Protein AF-A0A0C2GRT5-F1 (afdb_monomer)

Organism: NCBI:txid51022

Solvent-accessible surface area (backbone atoms only — not comparable to full-atom values): 21905 Å² total; per-residue (Å²): 133,91,70,86,69,84,83,92,78,91,64,81,79,87,79,92,74,66,92,90,70,83,88,82,86,82,88,71,73,52,72,67,56,46,48,52,51,47,50,51,50,37,49,74,69,58,54,75,92,78,57,88,83,59,77,56,60,81,42,55,71,67,57,40,52,54,59,56,52,34,58,80,39,47,45,66,44,91,75,31,49,62,22,66,65,39,89,85,64,84,67,95,53,101,58,74,45,36,51,33,69,38,84,74,86,16,54,51,37,55,57,9,39,34,33,43,54,39,27,66,42,38,54,68,54,18,55,76,67,67,37,48,68,52,47,50,53,46,54,36,15,51,57,7,45,33,42,76,43,30,26,29,31,37,30,32,42,44,73,65,47,35,74,67,33,71,44,20,38,42,34,42,49,38,38,49,54,51,39,34,76,68,40,87,73,22,65,57,56,43,68,35,64,17,25,24,32,28,76,43,77,85,48,52,77,56,47,83,51,45,72,43,39,38,48,58,56,52,47,46,28,53,30,32,37,59,67,47,30,77,50,65,47,86,74,65,48,61,88,79,39,78,39,59,37,83,73,53,90,91,42,96,77,32,25,51,46,47,38,36,30,44,43,87,85,37,45,37,55,29,27,49,38,73,42,24,39,30,42,94,59,45,53,67,23,70,41,68,93,78,69,34,52,26,38,33,78,44,43,65,14,23,28,36,38,38,57,45,30,33,45,34,48,38,24,46,49,50,34,52,34,26,76,70,65,76,41,88,64,62,54,43,61,53,101,86,54,72,42,39,23,55,55,43,26,48,33,31,60,75,36,43,58,79,68,32,49,31,44,92,86,63,78,57,101,44,61,73,65,61,76,40,59,28,39,24,41,80,22,87,58,60,52,58,15,39,36,90,61,74,54,44,58,50,35,76,73,91

Foldseek 3Di:
DQDADDDDDPDGDDDDDDPPDDDDDDDDDDPVVVVVVVVLVCLLVLPDPVPPDACSSVDDNVSSVQQSVLVVFKDDDPQQAFADFDPPQDAPDPGQIAGALDPPPQRHHQSGHFLQSRLVCCCPSQLNNPNLRNLLRNLLRQLLLQALLARFRGCRNSQLGWRQAPCSLLSSLLSLLSQCVRHDVSLVSQQDWHFNLDPYNPDHGNVVTDIGGNVVSNLSSQQSQAQKGWDFIVPDDCVSPVQWADDDPPDPDGARIKIWHQDPQQLAIFIDAQQGQRDPLGDQDCDVPVVRRSGRPQGATAGFQLSLLSLLSSLVSVCVCCVVVSDVDQFYDDPPDTDGSVRSSVSNVVCQCVFFAFAPPRDDPLAPDHRAGFRHGPHPVVNNRNDRDCSCVSSVVD

Nearest PDB structures (foldseek):
  7eku-assembly1_B  TM=9.268E-01  e=8.291E-31  Nakaseomyces glabratus CBS 138
  7ekw-assembly1_B  TM=9.265E-01  e=4.580E-30  Nakaseomyces glabratus CBS 138
  7ekw-assembly1_A  TM=9.252E-01  e=6.375E-30  Nakaseomyces glabratus CBS 138
  7eku-assembly1_A  TM=9.289E-01  e=2.673E-29  Nakaseomyces glabratus CBS 138
  7ekx-assembly2_B  TM=9.127E-01  e=1.476E-28  Nakaseomyces glabratus CBS 138

Mean predicted aligned error: 9.08 Å

Radius of gyration: 24.1 Å; Cα contacts (8 Å, |Δi|>4): 728; chains: 1; bounding box: 68×76×51 Å

Secondary structure (DSSP, 8-state):
------SSS---------TTPPP---PPPPHHHHHHHHHHHHHHHT-GGG-SS-TTTTS-HHHHHHHHHHHHHEE--TTSPPSPPPTTPPPSSSS--EE-SBTTTBSSGGGG-BHHHHHHHHIIIIITTT-HHHHHHHHHHHHHT-BTTB--SB-TTTTT-B---SSHHHHHHHHHHHHHHHSTTGGGGGGSEEEES-SSTTPPTTTT-EEEEHHHHHHHHHHHHHH-EEEEPTT-STTT-SSS----SS-S--TTEEEEEE-TTT--EEE--TT---SS---B---TTTT-TT-BSS---EEEHHHHHHHHHHHHHHHHHHHTTS-S--EEE-SS-EEEHHHHHHHHHHHHHHHHEE-TT---TT---SSEE-SEES-SSTTTTT---TTHHHHHH-

Structure (mmCIF, N/CA/C/O backbone):
data_AF-A0A0C2GRT5-F1
#
_entry.id   AF-A0A0C2GRT5-F1
#
loop_
_atom_site.group_PDB
_atom_site.id
_atom_site.type_symbol
_atom_site.label_atom_id
_atom_site.label_alt_id
_atom_site.label_comp_id
_atom_site.label_asym_id
_atom_site.label_entity_id
_atom_site.label_seq_id
_atom_site.pdbx_PDB_ins_code
_atom_site.Cartn_x
_atom_site.Cartn_y
_atom_site.Cartn_z
_atom_site.occupancy
_atom_site.B_iso_or_equiv
_atom_site.auth_seq_id
_atom_site.auth_comp_id
_atom_site.auth_asym_id
_atom_site.auth_atom_id
_atom_site.pdbx_PDB_model_num
ATOM 1 N N . MET A 1 1 ? -34.567 -47.207 -7.465 1.00 42.81 1 MET A N 1
ATOM 2 C CA . MET A 1 1 ? -34.541 -46.848 -6.027 1.00 42.81 1 MET A CA 1
ATOM 3 C C . MET A 1 1 ? -33.338 -45.927 -5.867 1.00 42.81 1 MET A C 1
ATOM 5 O O . MET A 1 1 ? -32.253 -46.367 -6.198 1.00 42.81 1 MET A O 1
ATOM 9 N N . CYS A 1 2 ? -33.507 -44.639 -5.549 1.00 44.19 2 CYS A N 1
ATOM 10 C CA . CYS A 1 2 ? -32.383 -43.687 -5.556 1.00 44.19 2 CYS A CA 1
ATOM 11 C C . CYS A 1 2 ? -31.671 -43.726 -4.198 1.00 44.19 2 CYS A C 1
ATOM 13 O O . CYS A 1 2 ? -32.266 -43.336 -3.193 1.00 44.19 2 CYS A O 1
ATOM 15 N N . VAL A 1 3 ? -30.436 -44.226 -4.163 1.00 45.03 3 VAL A N 1
ATOM 16 C CA . VAL A 1 3 ? -29.587 -44.211 -2.966 1.00 45.03 3 VAL A CA 1
ATOM 17 C C . VAL A 1 3 ? -28.597 -43.064 -3.119 1.00 45.03 3 VAL A C 1
ATOM 19 O O . VAL A 1 3 ? -27.760 -43.069 -4.014 1.00 45.03 3 VAL A O 1
ATOM 22 N N . VAL A 1 4 ? -28.721 -42.048 -2.267 1.00 47.00 4 VAL A N 1
ATOM 23 C CA . VAL A 1 4 ? -27.812 -40.898 -2.258 1.00 47.00 4 VAL A CA 1
ATOM 24 C C . VAL A 1 4 ? -26.638 -41.216 -1.337 1.00 47.00 4 VAL A C 1
ATOM 26 O O . VAL A 1 4 ? -26.800 -41.272 -0.119 1.00 47.00 4 VAL A O 1
ATOM 29 N N . HIS A 1 5 ? -25.450 -41.391 -1.911 1.00 51.31 5 HIS A N 1
ATOM 30 C CA . HIS A 1 5 ? -24.193 -41.416 -1.165 1.00 51.31 5 HIS A CA 1
ATOM 31 C C . HIS A 1 5 ? -23.610 -40.002 -1.163 1.00 51.31 5 HIS A C 1
ATOM 33 O O . HIS A 1 5 ? -23.331 -39.450 -2.220 1.00 51.31 5 HIS A O 1
ATOM 39 N N . GLY A 1 6 ? -23.455 -39.379 0.005 1.00 44.47 6 GLY A N 1
ATOM 40 C CA . GLY A 1 6 ? -22.947 -38.010 0.042 1.00 44.47 6 GLY A CA 1
ATOM 41 C C . GLY A 1 6 ? -22.415 -37.594 1.397 1.00 44.47 6 GLY A C 1
ATOM 42 O O . GLY A 1 6 ? -23.140 -36.979 2.177 1.00 44.47 6 GLY A O 1
ATOM 43 N N . LYS A 1 7 ? -21.134 -37.873 1.647 1.00 46.69 7 LYS A N 1
ATOM 44 C CA . LYS A 1 7 ? -20.300 -37.084 2.557 1.00 46.69 7 LYS A CA 1
ATOM 45 C C . LYS A 1 7 ? -18.915 -36.931 1.913 1.00 46.69 7 LYS A C 1
ATOM 47 O O . LYS A 1 7 ? -18.288 -37.927 1.593 1.00 46.69 7 LYS A O 1
ATOM 52 N N . GLU A 1 8 ? -18.529 -35.670 1.701 1.00 46.91 8 GLU A N 1
ATOM 53 C CA . GLU A 1 8 ? -17.169 -35.130 1.475 1.00 46.91 8 GLU A CA 1
ATOM 54 C C . GLU A 1 8 ? -16.702 -34.733 0.054 1.00 46.91 8 GLU A C 1
ATOM 56 O O . GLU A 1 8 ? -15.977 -33.746 -0.035 1.00 46.91 8 GLU A O 1
ATOM 61 N N . ASN A 1 9 ? -17.174 -35.316 -1.061 1.00 48.34 9 ASN A N 1
ATOM 62 C CA . ASN A 1 9 ? -16.493 -35.083 -2.364 1.00 48.34 9 ASN A CA 1
ATOM 63 C C . ASN A 1 9 ? -17.344 -34.397 -3.456 1.00 48.34 9 ASN A C 1
ATOM 65 O O . ASN A 1 9 ? -16.856 -34.153 -4.555 1.00 48.34 9 ASN A O 1
ATOM 69 N N . GLY A 1 10 ? -18.624 -34.109 -3.198 1.00 54.19 10 GLY A N 1
ATOM 70 C CA . GLY A 1 10 ? -19.498 -33.389 -4.141 1.00 54.19 10 GLY A CA 1
ATOM 71 C C . GLY A 1 10 ? -19.928 -34.150 -5.408 1.00 54.19 10 GLY A C 1
ATOM 72 O O . GLY A 1 10 ? -20.590 -33.560 -6.258 1.00 54.19 10 GLY A O 1
ATOM 73 N N . ALA A 1 11 ? -19.604 -35.437 -5.546 1.00 49.38 11 ALA A N 1
ATOM 74 C CA . ALA A 1 11 ? -20.076 -36.270 -6.653 1.00 49.38 11 ALA A CA 1
ATOM 75 C C . ALA A 1 11 ? -21.439 -36.913 -6.335 1.00 49.38 11 ALA A C 1
ATOM 77 O O . ALA A 1 11 ? -21.680 -37.344 -5.208 1.00 49.38 1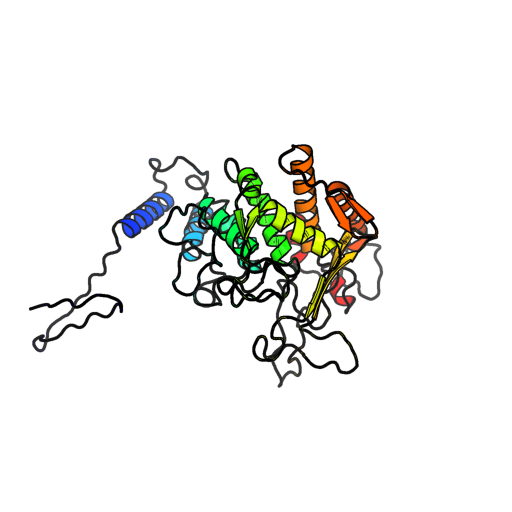1 ALA A O 1
ATOM 78 N N . ILE A 1 12 ? -22.317 -36.994 -7.339 1.00 58.47 12 ILE A N 1
ATOM 79 C CA . ILE A 1 12 ? -23.586 -37.733 -7.285 1.00 58.47 12 ILE A CA 1
ATOM 80 C C . ILE A 1 12 ? -23.556 -38.753 -8.421 1.00 58.47 12 ILE A C 1
ATOM 82 O O . ILE A 1 12 ? -23.496 -38.368 -9.587 1.00 58.47 12 ILE A O 1
ATOM 86 N N . GLU A 1 13 ? -23.610 -40.038 -8.082 1.00 58.66 13 GLU A N 1
ATOM 87 C CA . GLU A 1 13 ? -23.718 -41.130 -9.050 1.00 58.66 13 GLU A CA 1
ATOM 88 C C . GLU A 1 13 ? -25.163 -41.640 -9.096 1.00 58.66 13 GLU A C 1
ATOM 90 O O . GLU A 1 13 ? -25.807 -41.828 -8.064 1.00 58.66 13 GLU A O 1
ATOM 95 N N . LEU A 1 14 ? -25.689 -41.813 -10.309 1.00 65.19 14 LEU A N 1
ATOM 96 C CA . LEU A 1 14 ? -27.054 -42.251 -10.576 1.00 65.19 14 LEU A CA 1
ATOM 97 C C . LEU A 1 14 ? -26.988 -43.494 -11.472 1.00 65.19 14 LEU A C 1
ATOM 99 O O . LEU A 1 14 ? -26.646 -43.386 -12.648 1.00 65.19 14 LEU A O 1
ATOM 103 N N . THR A 1 15 ? -27.331 -44.659 -10.928 1.00 67.69 15 THR A N 1
ATOM 104 C CA . THR A 1 15 ? -27.313 -45.953 -11.633 1.00 67.69 15 THR A CA 1
ATOM 105 C C . THR A 1 15 ? -28.723 -46.548 -11.776 1.00 67.69 15 THR A C 1
ATOM 107 O O . THR A 1 15 ? -29.678 -46.063 -11.169 1.00 67.69 15 THR A O 1
ATOM 110 N N . ASP A 1 16 ? -28.860 -47.581 -12.616 1.00 70.19 16 ASP A N 1
ATOM 111 C CA . ASP A 1 16 ? -30.094 -48.361 -12.840 1.00 70.19 16 ASP A CA 1
ATOM 112 C C . ASP A 1 16 ? -31.284 -47.612 -13.480 1.00 70.19 16 ASP A C 1
ATOM 114 O O . ASP A 1 16 ? -32.424 -47.702 -13.016 1.00 70.19 16 ASP A O 1
ATOM 118 N N . PHE A 1 17 ? -31.053 -46.911 -14.598 1.00 75.00 17 PHE A N 1
ATOM 119 C CA . PHE A 1 17 ? -32.129 -46.309 -15.401 1.00 75.00 17 PHE A CA 1
ATOM 120 C C . PHE A 1 17 ? -32.407 -47.105 -16.688 1.00 75.00 17 PHE A C 1
ATOM 122 O O . PHE A 1 17 ? -31.465 -47.476 -17.389 1.00 75.00 17 PHE A O 1
ATOM 129 N N . PRO A 1 18 ? -33.684 -47.332 -17.057 1.00 78.19 18 PRO A N 1
ATOM 130 C CA . PRO A 1 18 ? -34.045 -47.911 -18.350 1.00 78.19 18 PRO A CA 1
ATOM 131 C C . PRO A 1 18 ? -33.576 -47.051 -19.531 1.00 78.19 18 PRO A C 1
ATOM 133 O O . PRO A 1 18 ? -33.508 -45.820 -19.431 1.00 78.19 18 PRO A O 1
ATOM 136 N N . SER A 1 19 ? -33.331 -47.688 -20.680 1.00 69.56 19 SER A N 1
ATOM 137 C CA . SER A 1 19 ? -33.042 -46.986 -21.938 1.00 69.56 19 SER A CA 1
ATOM 138 C C . SER A 1 19 ? -34.165 -45.992 -22.277 1.00 69.56 19 SER A C 1
ATOM 140 O O . SER A 1 19 ? -35.342 -46.346 -22.227 1.00 69.56 19 SER A O 1
ATOM 142 N N . GLY A 1 20 ? -33.802 -44.741 -22.589 1.00 72.69 20 GLY A N 1
ATOM 143 C CA . GLY A 1 20 ? -34.746 -43.645 -22.862 1.00 72.69 20 GLY A CA 1
ATOM 144 C C . GLY A 1 20 ? -35.106 -42.762 -21.660 1.00 72.69 20 GLY A C 1
ATOM 145 O O . GLY A 1 20 ? -35.929 -41.857 -21.792 1.00 72.69 20 GLY A O 1
ATOM 146 N N . SER A 1 21 ? -34.495 -42.986 -20.495 1.00 79.75 21 SER A N 1
ATOM 147 C CA . SER A 1 21 ? -34.707 -42.137 -19.317 1.00 79.75 21 SER A CA 1
ATOM 148 C C . SER A 1 21 ? -34.151 -40.720 -19.508 1.00 79.75 21 SER A C 1
ATOM 150 O O . SER A 1 21 ? -33.041 -40.538 -20.005 1.00 79.75 21 SER A O 1
ATOM 152 N N . VAL A 1 22 ? -34.902 -39.712 -19.049 1.00 67.75 22 VAL A N 1
ATOM 153 C CA . VAL A 1 22 ? -34.464 -38.309 -18.986 1.00 67.75 22 VAL A CA 1
ATOM 154 C C . VAL A 1 22 ? -34.122 -37.963 -17.540 1.00 67.75 22 VAL A C 1
ATOM 156 O O . VAL A 1 22 ? -34.983 -38.014 -16.663 1.00 67.75 22 VAL A O 1
ATOM 159 N N . VAL A 1 23 ? -32.868 -37.584 -17.294 1.00 65.38 23 VAL A N 1
ATOM 160 C CA . VAL A 1 23 ? -32.401 -37.114 -15.984 1.00 65.38 23 VAL A CA 1
ATOM 161 C C . VAL A 1 23 ? -32.381 -35.587 -15.990 1.00 65.38 23 VAL A C 1
ATOM 163 O O . VAL A 1 23 ? -31.650 -34.976 -16.765 1.00 65.38 23 VAL A O 1
ATOM 166 N N . ALA A 1 24 ? -33.184 -34.961 -15.129 1.00 52.00 24 ALA A N 1
ATOM 167 C CA . ALA A 1 24 ? -33.238 -33.508 -14.982 1.00 52.00 24 ALA A CA 1
ATOM 168 C C . ALA A 1 24 ? -32.762 -33.089 -13.586 1.00 52.00 24 ALA A C 1
ATOM 170 O O . ALA A 1 24 ? -33.350 -33.469 -12.573 1.00 52.00 24 ALA A O 1
ATOM 171 N N . PHE A 1 25 ? -31.721 -32.258 -13.530 1.00 50.03 25 PHE A N 1
ATOM 172 C CA . PHE A 1 25 ? -31.227 -31.680 -12.283 1.00 50.03 25 PHE A CA 1
ATOM 173 C C . PHE A 1 25 ? -31.896 -30.332 -12.033 1.00 50.03 25 PHE A C 1
ATOM 175 O O . PHE A 1 25 ? -31.774 -29.402 -12.829 1.00 50.03 25 PHE A O 1
ATOM 182 N N . ARG A 1 26 ? -32.576 -30.193 -10.892 1.00 45.84 26 ARG A N 1
ATOM 183 C CA . ARG A 1 26 ? -33.055 -28.892 -10.415 1.00 45.84 26 ARG A CA 1
ATOM 184 C C . ARG A 1 26 ? -32.176 -28.431 -9.265 1.00 45.84 26 ARG A C 1
ATOM 186 O O . ARG A 1 26 ? -32.454 -28.733 -8.107 1.00 45.84 26 ARG A O 1
ATOM 193 N N . ILE A 1 27 ? -31.134 -27.676 -9.589 1.00 53.69 27 ILE A N 1
ATOM 194 C CA . ILE A 1 27 ? -30.279 -27.048 -8.582 1.00 53.69 27 ILE A CA 1
ATOM 195 C C . ILE A 1 27 ? -31.085 -25.926 -7.921 1.00 53.69 27 ILE A C 1
ATOM 197 O O . ILE A 1 27 ? -31.522 -24.975 -8.571 1.00 53.69 27 ILE A O 1
ATOM 201 N N . ARG A 1 28 ? -31.340 -26.063 -6.620 1.00 47.94 28 ARG A N 1
ATOM 202 C CA . ARG A 1 28 ? -31.963 -25.021 -5.804 1.00 47.94 28 ARG A CA 1
ATOM 203 C C . ARG A 1 28 ? -30.864 -24.335 -5.005 1.00 47.94 28 ARG A C 1
ATOM 205 O O . ARG A 1 28 ? -30.162 -24.990 -4.248 1.00 47.94 28 ARG A O 1
ATOM 212 N N . LEU A 1 29 ? -30.756 -23.017 -5.158 1.00 49.66 29 LEU A N 1
ATOM 213 C CA . LEU A 1 29 ? -30.002 -22.172 -4.231 1.00 49.66 29 LEU A CA 1
ATOM 214 C C . LEU A 1 29 ? -30.482 -22.428 -2.795 1.00 49.66 29 LEU A C 1
ATOM 216 O O . LEU A 1 29 ? -31.690 -22.619 -2.602 1.00 49.66 29 LEU A O 1
ATOM 220 N N . SER A 1 30 ? -29.559 -22.401 -1.829 1.00 60.84 30 SER A N 1
ATOM 221 C CA . SER A 1 30 ? -29.889 -22.445 -0.401 1.00 60.84 30 SER A CA 1
ATOM 222 C C . SER A 1 30 ? -30.800 -21.277 -0.023 1.00 60.84 30 SER A C 1
ATOM 224 O O . SER A 1 30 ? -30.797 -20.240 -0.690 1.00 60.84 30 SER A O 1
ATOM 226 N N . ASP A 1 31 ? -31.572 -21.418 1.051 1.00 56.12 31 ASP A N 1
ATOM 227 C CA . ASP A 1 31 ? -32.495 -20.362 1.481 1.00 56.12 31 ASP A CA 1
ATOM 228 C C . ASP A 1 31 ? -31.758 -19.065 1.847 1.00 56.12 31 ASP A C 1
ATOM 230 O O . ASP A 1 31 ? -32.247 -17.979 1.541 1.00 56.12 31 ASP A O 1
ATOM 234 N N . ALA A 1 32 ? -30.527 -19.167 2.361 1.00 49.19 32 ALA A N 1
ATOM 235 C CA . ALA A 1 32 ? -29.638 -18.024 2.565 1.00 49.19 32 ALA A CA 1
ATOM 236 C C . ALA A 1 32 ? -29.250 -17.357 1.233 1.00 49.19 32 ALA A C 1
ATOM 238 O O . ALA A 1 32 ? -29.431 -16.155 1.076 1.00 49.19 32 ALA A O 1
ATOM 239 N N . ALA A 1 33 ? -28.813 -18.125 0.227 1.00 47.47 33 ALA A N 1
ATOM 240 C CA . ALA A 1 33 ? -28.449 -17.573 -1.080 1.00 47.47 33 ALA A CA 1
ATOM 241 C C . ALA A 1 33 ? -29.658 -16.984 -1.829 1.00 47.47 33 ALA A C 1
ATOM 243 O O . ALA A 1 33 ? -29.530 -15.967 -2.510 1.00 47.47 33 ALA A O 1
ATOM 244 N N . ARG A 1 34 ? -30.849 -17.583 -1.686 1.00 52.59 34 ARG A N 1
ATOM 245 C CA . ARG A 1 34 ? -32.104 -17.028 -2.221 1.00 52.59 34 ARG A CA 1
ATOM 246 C C . ARG A 1 34 ? -32.490 -15.732 -1.535 1.00 52.59 34 ARG A C 1
ATOM 248 O O . ARG A 1 34 ? -32.903 -14.812 -2.230 1.00 52.59 34 ARG A O 1
ATOM 255 N N . THR A 1 35 ? -32.350 -15.668 -0.215 1.00 55.59 35 THR A N 1
ATOM 256 C CA . THR A 1 35 ? -32.604 -14.451 0.560 1.00 55.59 35 THR A CA 1
ATOM 257 C C . THR A 1 35 ? -31.638 -13.355 0.129 1.00 55.59 35 THR A C 1
ATOM 259 O O . THR A 1 35 ? -32.093 -12.290 -0.262 1.00 55.59 35 THR A O 1
ATOM 262 N N . SER A 1 36 ? -30.336 -13.637 0.042 1.00 54.53 36 SER A N 1
ATOM 263 C CA . SER A 1 36 ? -29.338 -12.664 -0.419 1.00 54.53 36 SER A CA 1
ATOM 264 C C . SER A 1 36 ? -29.588 -12.196 -1.855 1.00 54.53 36 SER A C 1
ATOM 266 O O . SER A 1 36 ? -29.553 -10.999 -2.121 1.00 54.53 36 SER A O 1
ATOM 268 N N . ILE A 1 37 ? -29.912 -13.100 -2.788 1.00 57.31 37 ILE A N 1
ATOM 269 C CA . ILE A 1 37 ? -30.256 -12.732 -4.174 1.00 57.31 37 ILE A CA 1
ATOM 270 C C . ILE A 1 37 ? -31.583 -11.964 -4.239 1.00 57.31 37 ILE A C 1
ATOM 272 O O . ILE A 1 37 ? -31.719 -11.053 -5.053 1.00 57.31 37 ILE A O 1
ATOM 276 N N . GLY A 1 38 ? -32.555 -12.312 -3.397 1.00 57.44 38 GLY A N 1
ATOM 277 C CA . GLY A 1 38 ? -33.822 -11.598 -3.254 1.00 57.44 38 GLY A CA 1
ATOM 278 C C . GLY A 1 38 ? -33.607 -10.172 -2.759 1.00 57.44 38 GLY A C 1
ATOM 279 O O . GLY A 1 38 ? -34.109 -9.241 -3.379 1.00 57.44 38 GLY A O 1
ATOM 280 N N . THR A 1 39 ? -32.776 -9.997 -1.733 1.00 54.75 39 THR A N 1
ATOM 281 C CA . THR A 1 39 ? -32.358 -8.692 -1.213 1.00 54.75 39 THR A CA 1
ATOM 282 C C . THR A 1 39 ? -31.601 -7.893 -2.271 1.00 54.75 39 THR A C 1
ATOM 284 O O . THR A 1 39 ? -31.936 -6.739 -2.509 1.00 54.75 39 THR A O 1
ATOM 287 N N . ILE A 1 40 ? -30.663 -8.507 -3.000 1.00 55.72 40 ILE A N 1
ATOM 288 C CA . ILE A 1 40 ? -29.944 -7.853 -4.108 1.00 55.72 40 ILE A CA 1
ATOM 289 C C . ILE A 1 40 ? -30.918 -7.403 -5.206 1.00 55.72 40 ILE A C 1
ATOM 291 O O . ILE A 1 40 ? -30.832 -6.275 -5.685 1.00 55.72 40 ILE A O 1
ATOM 295 N N . ARG A 1 41 ? -31.879 -8.249 -5.596 1.00 55.81 41 ARG A N 1
ATOM 296 C CA . ARG A 1 41 ? -32.901 -7.899 -6.597 1.00 55.81 41 ARG A CA 1
ATOM 297 C C . ARG A 1 41 ? -33.845 -6.807 -6.107 1.00 55.81 41 ARG A C 1
ATOM 299 O O . ARG A 1 41 ? -34.189 -5.938 -6.898 1.00 55.81 41 ARG A O 1
ATOM 306 N N . ALA A 1 42 ? -34.234 -6.831 -4.835 1.00 53.81 42 ALA A N 1
ATOM 307 C CA . ALA A 1 42 ? -35.075 -5.808 -4.220 1.00 53.81 42 ALA A CA 1
ATOM 308 C C . ALA A 1 42 ? -34.354 -4.453 -4.138 1.00 53.81 42 ALA A C 1
ATOM 310 O O . ALA A 1 42 ? -34.958 -3.426 -4.429 1.00 53.81 42 ALA A O 1
ATOM 311 N N . VAL A 1 43 ? -33.047 -4.455 -3.852 1.00 55.34 43 VAL A N 1
ATOM 312 C CA . VAL A 1 43 ? -32.191 -3.257 -3.892 1.00 55.34 43 VAL A CA 1
ATOM 313 C C . VAL A 1 43 ? -32.032 -2.733 -5.323 1.00 55.34 43 VAL A C 1
ATOM 315 O O . VAL A 1 43 ? -32.136 -1.531 -5.552 1.00 55.34 43 VAL A O 1
ATOM 318 N N . ILE A 1 44 ? -31.835 -3.611 -6.314 1.00 55.84 44 ILE A N 1
ATOM 319 C CA . ILE A 1 44 ? -31.794 -3.218 -7.736 1.00 55.84 44 ILE A CA 1
ATOM 320 C C . ILE A 1 44 ? -33.138 -2.621 -8.183 1.00 55.84 44 ILE A C 1
ATOM 322 O O . ILE A 1 44 ? -33.149 -1.670 -8.968 1.00 55.84 44 ILE A O 1
ATOM 326 N N . ALA A 1 45 ? -34.247 -3.170 -7.683 1.00 59.19 45 ALA A N 1
ATOM 327 C CA . ALA A 1 45 ? -35.608 -2.760 -8.016 1.00 59.19 45 ALA A CA 1
ATOM 328 C C . ALA A 1 45 ? -36.114 -1.536 -7.228 1.00 59.19 45 ALA A C 1
ATOM 330 O O . ALA A 1 45 ? -37.188 -1.043 -7.557 1.00 59.19 45 ALA A O 1
ATOM 331 N N . GLY A 1 46 ? -35.360 -1.038 -6.239 1.00 51.28 46 GLY A N 1
ATOM 332 C CA . GLY A 1 46 ? -35.717 0.150 -5.453 1.00 51.28 46 GLY A CA 1
ATOM 333 C C . GLY A 1 46 ? -36.887 -0.071 -4.490 1.00 51.28 46 GLY A C 1
ATOM 334 O O . GLY A 1 46 ? -37.839 0.694 -4.522 1.00 51.28 46 GLY A O 1
ATOM 335 N N . ASN A 1 47 ? -36.863 -1.149 -3.696 1.00 48.34 47 ASN A N 1
ATOM 336 C CA . ASN A 1 47 ? -37.912 -1.425 -2.708 1.00 48.34 47 ASN A CA 1
ATOM 337 C C . ASN A 1 47 ? -37.589 -0.811 -1.327 1.00 48.34 47 ASN A C 1
ATOM 339 O O . ASN A 1 47 ? -36.597 -1.198 -0.701 1.00 48.34 47 ASN A O 1
ATOM 343 N N . ASP A 1 48 ? -38.467 0.081 -0.856 1.00 43.56 48 ASP A N 1
ATOM 344 C CA . ASP A 1 48 ? -38.246 1.015 0.260 1.00 43.56 48 ASP A CA 1
ATOM 345 C C . ASP A 1 48 ? -38.208 0.372 1.672 1.00 43.56 48 ASP A C 1
ATOM 347 O O . ASP A 1 48 ? -37.693 0.944 2.633 1.00 43.56 48 ASP A O 1
ATOM 351 N N . GLU A 1 49 ? -38.719 -0.850 1.852 1.00 41.59 49 GLU A N 1
ATOM 352 C CA . GLU A 1 49 ? -38.872 -1.442 3.199 1.00 41.59 49 GLU A CA 1
ATOM 353 C C . GLU A 1 49 ? -37.591 -2.070 3.793 1.00 41.59 49 GLU A C 1
ATOM 355 O O . GLU A 1 49 ? -37.557 -2.399 4.980 1.00 41.59 49 GLU A O 1
ATOM 360 N N . LEU A 1 50 ? -36.504 -2.190 3.020 1.00 45.12 50 LEU A N 1
ATOM 361 C CA . LEU A 1 50 ? -35.197 -2.704 3.483 1.00 45.12 50 LEU A CA 1
ATOM 362 C C . LEU A 1 50 ? -34.131 -1.591 3.640 1.00 45.12 50 LEU A C 1
ATOM 364 O O . LEU A 1 50 ? -32.949 -1.876 3.825 1.00 45.12 50 LEU A O 1
ATOM 368 N N . GLU A 1 51 ? -34.542 -0.319 3.581 1.00 44.88 51 GLU A N 1
ATOM 369 C CA . GLU A 1 51 ? -33.701 0.857 3.286 1.00 44.88 51 GLU A CA 1
ATOM 370 C C . GLU A 1 51 ? -32.949 1.532 4.442 1.00 44.88 51 GLU A C 1
ATOM 372 O O . GLU A 1 51 ? -32.376 2.612 4.274 1.00 44.88 51 GLU A O 1
ATOM 377 N N . ARG A 1 52 ? -32.891 0.961 5.643 1.00 37.03 52 ARG A N 1
ATOM 378 C CA . ARG A 1 52 ? -32.194 1.658 6.737 1.00 37.03 52 ARG A CA 1
ATOM 379 C C . ARG A 1 52 ? -30.698 1.359 6.729 1.00 37.03 52 ARG A C 1
ATOM 381 O O . ARG A 1 52 ? -30.250 0.461 7.432 1.00 37.03 52 ARG A O 1
ATOM 388 N N . GLY A 1 53 ? -29.921 2.157 5.985 1.00 42.16 53 GLY A N 1
ATOM 389 C CA . GLY A 1 53 ? -28.489 2.296 6.288 1.00 42.16 53 GLY A CA 1
ATOM 390 C C . GLY A 1 53 ? -27.529 2.863 5.238 1.00 42.16 53 GLY A C 1
ATOM 391 O O . GLY A 1 53 ? -26.382 3.111 5.596 1.00 42.16 53 GLY A O 1
ATOM 392 N N . SER A 1 54 ? -27.909 3.095 3.974 1.00 51.34 54 SER A N 1
ATOM 393 C CA . SER A 1 54 ? -26.974 3.697 3.002 1.00 51.34 54 SER A CA 1
ATOM 394 C C . SER A 1 54 ? -27.670 4.474 1.882 1.00 51.34 54 SER A C 1
ATOM 396 O O . SER A 1 54 ? -28.707 4.053 1.384 1.00 51.34 54 SER A O 1
ATOM 398 N N . ASN A 1 55 ? -27.043 5.560 1.414 1.00 63.03 55 ASN A N 1
ATOM 399 C CA . ASN A 1 55 ? -27.466 6.345 0.240 1.00 63.03 55 ASN A CA 1
ATOM 400 C C . ASN A 1 55 ? -27.413 5.561 -1.098 1.00 63.03 55 ASN A C 1
ATOM 402 O O . ASN A 1 55 ? -27.584 6.157 -2.157 1.00 63.03 55 ASN A O 1
ATOM 406 N N . ILE A 1 56 ? -27.124 4.250 -1.093 1.00 70.31 56 ILE A N 1
ATOM 407 C CA . ILE A 1 56 ? -27.033 3.431 -2.314 1.00 70.31 56 ILE A CA 1
ATOM 408 C C . ILE A 1 56 ? -28.425 3.089 -2.858 1.00 70.31 56 ILE A C 1
ATOM 410 O O . ILE A 1 56 ? -28.587 3.036 -4.077 1.00 70.31 56 ILE A O 1
ATOM 414 N N . SER A 1 57 ? -29.436 2.883 -2.003 1.00 63.72 57 SER A N 1
ATOM 415 C CA . SER A 1 57 ? -30.788 2.518 -2.466 1.00 63.72 57 SER A CA 1
ATOM 416 C C . SER A 1 57 ? -31.396 3.615 -3.346 1.00 63.72 57 SER A C 1
ATOM 418 O O . SER A 1 57 ? -31.918 3.334 -4.428 1.00 63.72 57 SER A O 1
ATOM 420 N N . THR A 1 58 ? -31.176 4.873 -2.964 1.00 74.88 58 THR A N 1
ATOM 421 C CA . THR A 1 58 ? -31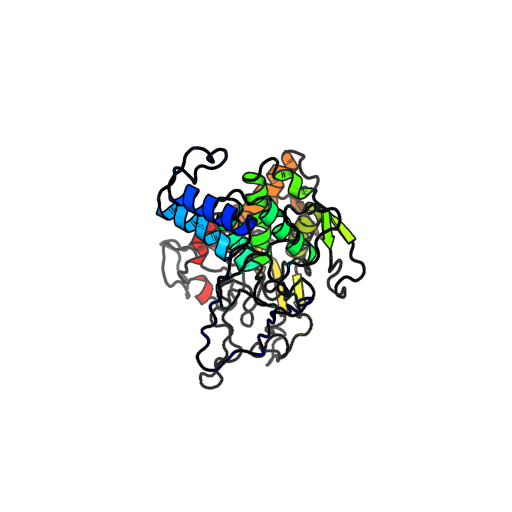.636 6.074 -3.672 1.00 74.88 58 THR A CA 1
ATOM 422 C C . THR A 1 58 ? -30.689 6.549 -4.783 1.00 74.88 58 THR A C 1
ATOM 424 O O . THR A 1 58 ? -30.994 7.518 -5.480 1.00 74.88 58 THR A O 1
ATOM 427 N N . ALA A 1 59 ? -29.550 5.879 -4.993 1.00 80.06 59 ALA A N 1
ATOM 428 C CA . ALA A 1 59 ? -28.561 6.271 -5.995 1.00 80.06 59 ALA A CA 1
ATOM 429 C C . ALA A 1 59 ? -28.995 5.945 -7.438 1.00 80.06 59 ALA A C 1
ATOM 431 O O . ALA A 1 59 ? -30.015 5.306 -7.698 1.00 80.06 59 ALA A O 1
ATOM 432 N N . SER A 1 60 ? -28.193 6.370 -8.419 1.00 85.75 60 SER A N 1
ATOM 433 C CA . SER A 1 60 ? -28.435 6.021 -9.821 1.00 85.75 60 SER A CA 1
ATOM 434 C C . SER A 1 60 ? -28.314 4.510 -10.060 1.00 85.75 60 SER A C 1
ATOM 436 O O . SER A 1 60 ? -27.625 3.788 -9.333 1.00 85.75 60 SER A O 1
ATOM 438 N N . SER A 1 61 ? -28.945 4.022 -11.131 1.00 84.50 61 SER A N 1
ATOM 439 C CA . SER A 1 61 ? -28.860 2.615 -11.542 1.00 84.50 61 SER A CA 1
ATOM 440 C C . SER A 1 61 ? -27.418 2.142 -11.750 1.00 84.50 61 SER A C 1
ATOM 442 O O . SER A 1 61 ? -27.092 1.015 -11.385 1.00 84.50 61 SER A O 1
ATOM 444 N N . LEU A 1 62 ? -26.546 3.011 -12.273 1.00 88.31 62 LEU A N 1
ATOM 445 C CA . LEU A 1 62 ? -25.120 2.731 -12.435 1.00 88.31 62 LEU A CA 1
ATOM 446 C C . LEU A 1 62 ? -24.430 2.505 -11.084 1.00 88.31 62 LEU A C 1
ATOM 448 O O . LEU A 1 62 ? -23.717 1.518 -10.927 1.00 88.31 62 LEU A O 1
ATOM 452 N N . VAL A 1 63 ? -24.663 3.381 -10.101 1.00 85.44 63 VAL A N 1
ATOM 453 C CA . VAL A 1 63 ? -24.064 3.244 -8.763 1.00 85.44 63 VAL A CA 1
ATOM 454 C C . VAL A 1 63 ? -24.547 1.962 -8.095 1.00 85.44 63 VAL A C 1
ATOM 456 O O . VAL A 1 63 ? -23.726 1.200 -7.592 1.00 85.44 63 VAL A O 1
ATOM 459 N N . ARG A 1 64 ? -25.850 1.660 -8.168 1.00 83.75 64 ARG A N 1
ATOM 460 C CA . ARG A 1 64 ? -26.389 0.395 -7.644 1.00 83.75 64 ARG A CA 1
ATOM 461 C C . ARG A 1 64 ? -25.763 -0.826 -8.319 1.00 83.75 64 ARG A C 1
ATOM 463 O O . ARG A 1 64 ? -25.400 -1.774 -7.628 1.00 83.75 64 ARG A O 1
ATOM 470 N N . ALA A 1 65 ? -25.597 -0.806 -9.643 1.00 86.31 65 ALA A N 1
ATOM 471 C CA . ALA A 1 65 ? -24.958 -1.899 -10.375 1.00 86.31 65 ALA A CA 1
ATOM 472 C C . ALA A 1 65 ? -23.491 -2.098 -9.953 1.00 86.31 65 ALA A C 1
ATOM 474 O O . ALA A 1 65 ? -23.072 -3.233 -9.724 1.00 86.31 65 ALA A O 1
ATOM 475 N N . LEU A 1 66 ? -22.736 -1.008 -9.777 1.00 88.44 66 LEU A N 1
ATOM 476 C CA . LEU A 1 66 ? -21.363 -1.056 -9.264 1.00 88.44 66 LEU A CA 1
ATOM 477 C C . LEU A 1 66 ? -21.315 -1.625 -7.840 1.00 88.44 66 LEU A C 1
ATOM 479 O O . LEU A 1 66 ? -20.528 -2.533 -7.578 1.00 88.44 66 LEU A O 1
ATOM 483 N N . SER A 1 67 ? -22.189 -1.167 -6.940 1.00 85.25 67 SER A N 1
ATOM 484 C CA . SER A 1 67 ? -22.263 -1.684 -5.567 1.00 85.25 67 SER A CA 1
ATOM 485 C C . SER A 1 67 ? -22.596 -3.175 -5.524 1.00 85.25 67 SER A C 1
ATOM 487 O O . SER A 1 67 ? -21.967 -3.916 -4.780 1.00 85.25 67 SER A O 1
ATOM 489 N N . VAL A 1 68 ? -23.536 -3.644 -6.350 1.00 83.31 68 VAL A N 1
ATOM 490 C CA . VAL A 1 68 ? -23.859 -5.078 -6.435 1.00 83.31 68 VAL A CA 1
ATOM 491 C C . VAL A 1 68 ? -22.693 -5.877 -7.015 1.00 83.31 68 VAL A C 1
ATOM 493 O O . VAL A 1 68 ? -22.442 -6.997 -6.572 1.00 83.31 68 VAL A O 1
ATOM 496 N N . SER A 1 69 ? -21.948 -5.314 -7.970 1.00 87.38 69 SER A N 1
ATOM 497 C CA . SER A 1 69 ? -20.805 -6.004 -8.573 1.00 87.38 69 SER A CA 1
ATOM 498 C C . SER A 1 69 ? -19.702 -6.336 -7.563 1.00 87.38 69 SER A C 1
ATOM 500 O O . SER A 1 69 ? -19.029 -7.350 -7.743 1.00 87.38 69 SER A O 1
ATOM 502 N N . SER A 1 70 ? -19.565 -5.569 -6.468 1.00 88.19 70 SER A N 1
ATOM 503 C CA . SER A 1 70 ? -18.567 -5.850 -5.424 1.00 88.19 70 SER A CA 1
ATOM 504 C C . SER A 1 70 ? -18.771 -7.226 -4.775 1.00 88.19 70 SER A C 1
ATOM 506 O O . SER A 1 70 ? -17.802 -7.890 -4.405 1.00 88.19 70 SER A O 1
ATOM 508 N N . VAL A 1 71 ? -20.017 -7.715 -4.724 1.00 88.00 71 VAL A N 1
ATOM 509 C CA . VAL A 1 71 ? -20.365 -9.044 -4.192 1.00 88.00 71 VAL A CA 1
ATOM 510 C C . VAL A 1 71 ? -19.715 -10.167 -5.001 1.00 88.00 71 VAL A C 1
ATOM 512 O O . VAL A 1 71 ? -19.354 -11.190 -4.432 1.00 88.00 71 VAL A O 1
ATOM 515 N N . SER A 1 72 ? -19.503 -9.979 -6.306 1.00 90.00 72 SER A N 1
ATOM 516 C CA . SER A 1 72 ? -18.866 -10.989 -7.162 1.00 90.00 72 SER A CA 1
ATOM 517 C C . SER A 1 72 ? -17.398 -11.233 -6.800 1.00 90.00 72 SER A C 1
ATOM 519 O O . SER A 1 72 ? -16.875 -12.318 -7.047 1.00 90.00 72 SER A O 1
ATOM 521 N N . PHE A 1 73 ? -16.724 -10.237 -6.219 1.00 93.94 73 PHE A N 1
ATOM 522 C CA . PHE A 1 73 ? -15.299 -10.312 -5.891 1.00 93.94 73 PHE A CA 1
ATOM 523 C C . PHE A 1 73 ? -15.048 -10.768 -4.453 1.00 93.94 73 PHE A C 1
ATOM 525 O O . PHE A 1 73 ? -13.985 -11.321 -4.165 1.00 93.94 73 PHE A O 1
ATOM 532 N N . VAL A 1 74 ? -16.015 -10.577 -3.554 1.00 94.31 74 VAL A N 1
ATOM 533 C CA . VAL A 1 74 ? -15.848 -10.818 -2.118 1.00 94.31 74 VAL A CA 1
ATOM 534 C C . VAL A 1 74 ? -16.532 -12.112 -1.698 1.00 94.31 74 VAL A C 1
ATOM 536 O O . VAL A 1 74 ? -17.745 -12.258 -1.830 1.00 94.31 74 VAL A O 1
ATOM 539 N N . GLY A 1 75 ? -15.771 -13.017 -1.098 1.00 92.50 75 GLY A N 1
ATOM 540 C CA . GLY A 1 75 ? -16.317 -14.240 -0.523 1.00 92.50 75 GLY A CA 1
ATOM 541 C C . GLY A 1 75 ? -15.234 -15.165 0.005 1.00 92.50 75 GLY A C 1
ATOM 542 O O . GLY A 1 75 ? -14.047 -14.982 -0.276 1.00 92.50 75 GLY A O 1
ATOM 543 N N . HIS A 1 76 ? -15.647 -16.164 0.779 1.00 93.50 76 HIS A N 1
ATOM 544 C CA . HIS A 1 76 ? -14.771 -17.256 1.180 1.00 93.50 76 HIS A CA 1
ATOM 545 C C . HIS A 1 76 ? -14.618 -18.262 0.034 1.00 93.50 76 HIS A C 1
ATOM 547 O O . HIS A 1 76 ? -15.611 -18.792 -0.466 1.00 93.50 76 HIS A O 1
ATOM 553 N N . ILE A 1 77 ? -13.374 -18.558 -0.337 1.00 93.25 77 ILE A N 1
ATOM 554 C CA . ILE A 1 77 ? -13.024 -19.577 -1.325 1.00 93.25 77 ILE A CA 1
ATOM 555 C C . ILE A 1 77 ? -12.053 -20.569 -0.669 1.00 93.25 77 ILE A C 1
ATOM 557 O O . ILE A 1 77 ? -10.990 -20.145 -0.207 1.00 93.25 77 ILE A O 1
ATOM 561 N N . PRO A 1 78 ? -12.384 -21.874 -0.619 1.00 90.06 78 PRO A N 1
ATOM 562 C CA . PRO A 1 78 ? -11.479 -22.889 -0.089 1.00 90.06 78 PRO A CA 1
ATOM 563 C C . PRO A 1 78 ? -10.127 -22.889 -0.816 1.00 90.06 78 PRO A C 1
ATOM 565 O O . PRO A 1 78 ? -10.088 -22.892 -2.047 1.00 90.06 78 PRO A O 1
ATOM 568 N N . GLY A 1 79 ? -9.027 -22.883 -0.056 1.00 88.69 79 GLY A N 1
ATOM 569 C CA . GLY A 1 79 ? -7.659 -22.838 -0.594 1.00 88.69 79 GLY A CA 1
ATOM 570 C C . GLY A 1 79 ? -7.249 -21.492 -1.205 1.00 88.69 79 GLY A C 1
ATOM 571 O O . GLY A 1 79 ? -6.297 -21.433 -1.980 1.00 88.69 79 GLY A O 1
ATOM 572 N N . ALA A 1 80 ? -8.006 -20.427 -0.930 1.00 94.00 80 ALA A N 1
ATOM 573 C CA . ALA A 1 80 ? -7.672 -19.056 -1.303 1.00 94.00 80 ALA A CA 1
ATOM 574 C C . ALA A 1 80 ? -7.975 -18.091 -0.143 1.00 94.00 80 ALA A C 1
ATOM 576 O O 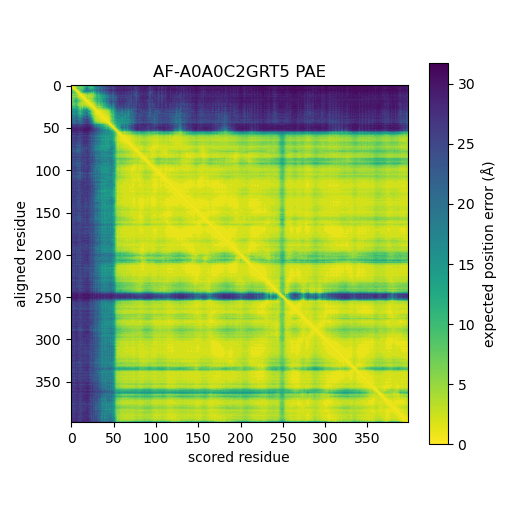. ALA A 1 80 ? -8.516 -16.994 -0.331 1.00 94.00 80 ALA A O 1
ATOM 577 N N . GLY A 1 81 ? -7.701 -18.548 1.077 1.00 93.75 81 GLY A N 1
ATOM 578 C CA . GLY A 1 81 ? -8.050 -17.857 2.307 1.00 93.75 81 GLY A CA 1
ATOM 579 C C . GLY A 1 81 ? -7.240 -16.589 2.575 1.00 93.75 81 GLY A C 1
ATOM 580 O O . GLY A 1 81 ? -6.233 -16.275 1.937 1.00 93.75 81 GLY A O 1
ATOM 581 N N . LEU A 1 82 ? -7.713 -15.857 3.576 1.00 96.81 82 LEU A N 1
ATOM 582 C CA . LEU A 1 82 ? -6.924 -14.862 4.285 1.00 96.81 82 LEU A CA 1
ATOM 583 C C . LEU A 1 82 ? -5.842 -15.552 5.134 1.00 96.81 82 LEU A C 1
ATOM 585 O O . LEU A 1 82 ? -5.991 -16.715 5.506 1.00 96.81 82 LEU A O 1
ATOM 589 N N . ALA A 1 83 ? -4.781 -14.822 5.479 1.00 95.75 83 ALA A N 1
ATOM 590 C CA . ALA A 1 83 ? -3.836 -15.265 6.500 1.00 95.75 83 ALA A CA 1
ATOM 591 C C . ALA A 1 83 ? -4.530 -15.418 7.869 1.00 95.75 83 ALA A C 1
ATOM 593 O O . ALA A 1 83 ? -5.546 -14.743 8.103 1.00 95.75 83 ALA A O 1
ATOM 594 N N . PRO A 1 84 ? -4.007 -16.275 8.772 1.00 95.38 84 PRO A N 1
ATOM 595 C CA . PRO A 1 84 ? -4.643 -16.587 10.048 1.00 95.38 84 PRO A CA 1
ATOM 596 C C . PRO A 1 84 ? -5.087 -15.347 10.830 1.00 95.38 84 PRO A C 1
ATOM 598 O O . PRO A 1 84 ? -4.290 -14.467 11.138 1.00 95.38 84 PRO A O 1
ATOM 601 N N . LEU A 1 85 ? -6.373 -15.301 11.177 1.00 95.94 85 LEU A N 1
ATOM 602 C CA . LEU A 1 85 ? -6.951 -14.243 12.001 1.00 95.94 85 LEU A CA 1
ATOM 603 C C . LEU A 1 85 ? -6.779 -14.551 13.501 1.00 95.94 85 LEU A C 1
ATOM 605 O O . LEU A 1 85 ? -6.726 -15.727 13.883 1.00 95.94 85 LEU A O 1
ATOM 609 N N . PRO A 1 86 ? -6.737 -13.525 14.372 1.00 94.56 86 PRO A N 1
ATOM 610 C CA . PRO A 1 86 ? -6.749 -13.724 15.818 1.00 94.56 86 PRO A CA 1
ATOM 611 C C . PRO A 1 86 ? -7.983 -14.514 16.255 1.00 94.56 86 PRO A C 1
ATOM 613 O O . PRO A 1 86 ? -9.099 -14.245 15.809 1.00 94.56 86 PRO A O 1
ATOM 616 N N . ARG 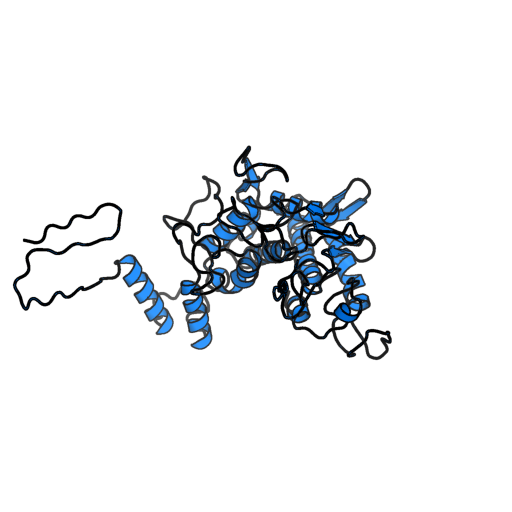A 1 87 ? -7.813 -15.450 17.195 1.00 88.81 87 ARG A N 1
ATOM 617 C CA . ARG A 1 87 ? -8.922 -16.300 17.679 1.00 88.81 87 ARG A CA 1
ATOM 618 C C . ARG A 1 87 ? -10.030 -15.508 18.379 1.00 88.81 87 ARG A C 1
ATOM 620 O O . ARG A 1 87 ? -11.156 -15.985 18.464 1.00 88.81 87 ARG A O 1
ATOM 627 N N . CYS A 1 88 ? -9.709 -14.328 18.907 1.00 88.69 88 CYS A N 1
ATOM 628 C CA . CYS A 1 88 ? -10.666 -13.440 19.564 1.00 88.69 88 CYS A CA 1
ATOM 629 C C . CYS A 1 88 ? -11.524 -12.631 18.577 1.00 88.69 88 CYS A C 1
ATOM 631 O O . CYS A 1 88 ? -12.536 -12.056 18.989 1.00 88.69 88 CYS A O 1
ATOM 633 N N . LEU A 1 89 ? -11.148 -12.579 17.293 1.00 91.12 89 LEU A N 1
ATOM 634 C CA . LEU A 1 89 ? -11.880 -11.832 16.281 1.00 91.12 89 LEU A CA 1
ATOM 635 C C . LEU A 1 89 ? -13.179 -12.569 15.932 1.00 91.12 89 LEU A C 1
ATOM 637 O O . LEU A 1 89 ? -13.168 -13.690 15.427 1.00 91.12 89 LEU A O 1
ATOM 641 N N . LYS A 1 90 ? -14.317 -11.930 16.214 1.00 89.56 90 LYS A N 1
ATOM 642 C CA . LYS A 1 90 ? -15.640 -12.476 15.898 1.00 89.56 90 LYS A CA 1
ATOM 643 C C . LYS A 1 90 ? -15.961 -12.237 14.426 1.00 89.56 90 LYS A C 1
ATOM 645 O O . LYS A 1 90 ? -16.041 -11.089 13.999 1.00 89.56 90 LYS A O 1
ATOM 650 N N . LEU A 1 91 ? -16.174 -13.319 13.687 1.00 90.50 91 LEU A N 1
ATOM 651 C CA . LEU A 1 91 ? -16.649 -13.281 12.307 1.00 90.50 91 LEU A CA 1
ATOM 652 C C . LEU A 1 91 ? -18.183 -13.247 12.279 1.00 90.50 91 LEU A C 1
ATOM 654 O O . LEU A 1 91 ? -18.830 -13.865 13.125 1.00 90.50 91 LEU A O 1
ATOM 658 N N . GLU A 1 92 ? -18.755 -12.543 11.303 1.00 88.75 92 GLU A N 1
ATOM 659 C CA . GLU A 1 92 ? -20.205 -12.567 11.045 1.00 88.75 92 GLU A CA 1
ATOM 660 C C . GLU A 1 92 ? -20.632 -13.857 10.332 1.00 88.75 92 GLU A C 1
ATOM 662 O O . GLU A 1 92 ? -21.695 -14.404 10.615 1.00 88.75 92 GLU A O 1
ATOM 667 N N . ASP A 1 93 ? -19.763 -14.377 9.463 1.00 86.50 93 ASP A N 1
ATOM 668 C CA . ASP A 1 93 ? -19.948 -15.628 8.736 1.00 86.50 93 ASP A CA 1
ATOM 669 C C . ASP A 1 93 ? -19.081 -16.761 9.303 1.00 86.50 93 ASP A C 1
ATOM 671 O O . ASP A 1 93 ? -18.107 -16.549 10.026 1.00 86.50 93 ASP A O 1
ATOM 675 N N . LYS A 1 94 ? -19.396 -18.004 8.910 1.00 87.69 94 LYS A N 1
ATOM 676 C CA . LYS A 1 94 ? -18.633 -19.204 9.304 1.00 87.69 94 LYS A CA 1
ATOM 677 C C . LYS A 1 94 ? -17.143 -19.110 8.937 1.00 87.69 94 LYS A C 1
ATOM 679 O O . LYS A 1 94 ? -16.300 -19.673 9.633 1.00 87.69 94 LYS A O 1
ATOM 684 N N . HIS A 1 95 ? -16.834 -18.440 7.831 1.00 90.75 95 HIS A N 1
ATOM 685 C CA . HIS A 1 95 ? -15.481 -18.259 7.323 1.00 90.75 95 HIS A CA 1
ATOM 686 C C . HIS A 1 95 ? -15.289 -16.810 6.881 1.00 90.75 95 HIS A C 1
ATOM 688 O O . HIS A 1 95 ? -16.210 -16.209 6.333 1.00 90.75 95 HIS A O 1
ATOM 694 N N . ALA A 1 96 ? -14.090 -16.265 7.083 1.00 93.44 96 ALA A N 1
ATOM 695 C CA . ALA A 1 96 ? -13.778 -14.913 6.641 1.00 93.44 96 ALA A CA 1
ATOM 696 C C . ALA A 1 96 ? -13.759 -14.833 5.106 1.00 93.44 96 ALA A C 1
ATOM 698 O O . ALA A 1 96 ? -13.181 -15.696 4.431 1.00 93.44 96 ALA A O 1
ATOM 699 N N . SER A 1 97 ? -14.378 -13.783 4.571 1.00 94.56 97 SER A N 1
ATOM 700 C CA . SER A 1 97 ? -14.326 -13.463 3.148 1.00 94.56 97 SER A CA 1
ATOM 701 C C . SER A 1 97 ? -13.010 -12.784 2.786 1.00 94.56 97 SER A C 1
ATOM 703 O O . SER A 1 97 ? -12.451 -12.025 3.575 1.00 94.56 97 SER A O 1
ATOM 705 N N . SER A 1 98 ? -12.547 -13.011 1.560 1.00 95.44 98 SER A N 1
ATOM 706 C CA . SER A 1 98 ? -11.434 -12.270 0.969 1.00 95.44 98 SER A CA 1
ATOM 707 C C . SER A 1 98 ? -11.854 -11.633 -0.358 1.00 95.44 98 SER A C 1
ATOM 709 O O . SER A 1 98 ? -12.893 -11.999 -0.923 1.00 95.44 98 SER A O 1
ATOM 711 N N . LEU A 1 99 ? -11.064 -10.681 -0.854 1.00 96.44 99 LEU A N 1
ATOM 712 C CA . LEU A 1 99 ? -11.357 -9.903 -2.057 1.00 96.44 99 LEU A CA 1
ATOM 713 C C . LEU A 1 99 ? -10.490 -10.391 -3.227 1.00 96.44 99 LEU A C 1
ATOM 715 O O . LEU A 1 99 ? -9.269 -10.315 -3.164 1.00 96.44 99 LEU A O 1
ATOM 719 N N . ALA A 1 100 ? -11.123 -10.900 -4.284 1.00 97.62 100 ALA A N 1
ATOM 720 C CA . ALA A 1 100 ? -10.435 -11.263 -5.522 1.00 97.62 100 ALA A CA 1
ATOM 721 C C . ALA A 1 100 ? -9.982 -10.017 -6.290 1.00 97.62 100 ALA A C 1
ATOM 723 O O . ALA A 1 100 ? -10.772 -9.087 -6.452 1.00 97.62 100 ALA A O 1
ATOM 724 N N . ALA A 1 101 ? -8.777 -10.054 -6.863 1.00 96.06 101 ALA A N 1
ATOM 725 C CA . ALA A 1 101 ? -8.310 -9.003 -7.774 1.00 96.06 101 ALA A CA 1
ATOM 726 C C . ALA A 1 101 ? -9.074 -8.993 -9.115 1.00 96.06 101 ALA A C 1
ATOM 728 O O . ALA A 1 101 ? -9.198 -7.964 -9.773 1.00 96.06 101 ALA A O 1
ATOM 729 N N . GLY A 1 102 ? -9.631 -10.135 -9.527 1.00 95.75 102 GLY A N 1
ATOM 730 C CA . GLY A 1 102 ? -10.388 -10.226 -10.770 1.00 95.75 102 GLY A CA 1
ATOM 731 C C . GLY A 1 102 ? -10.870 -11.635 -11.089 1.00 95.75 102 GLY A C 1
ATOM 732 O O . GLY A 1 102 ? -10.280 -12.634 -10.680 1.00 95.75 102 GLY A O 1
ATOM 733 N N . LEU A 1 103 ? -11.954 -11.723 -11.855 1.00 93.50 103 LEU A N 1
ATOM 734 C CA . LEU A 1 103 ? -12.547 -12.993 -12.270 1.00 93.50 103 LEU A CA 1
ATOM 735 C C . LEU A 1 103 ? -12.251 -13.280 -13.754 1.00 93.50 103 LEU A C 1
ATOM 737 O O . LEU A 1 103 ? -12.302 -12.352 -14.559 1.00 93.50 103 LEU A O 1
ATOM 741 N N . PRO A 1 104 ? -12.007 -14.547 -14.149 1.00 95.25 104 PRO A N 1
ATOM 742 C CA . PRO A 1 104 ? -11.800 -15.722 -13.292 1.00 95.25 104 PRO A CA 1
ATOM 743 C C . PRO A 1 104 ? -10.333 -15.912 -12.854 1.00 95.25 104 PRO A C 1
ATOM 745 O O . PRO A 1 104 ? -10.060 -16.708 -11.962 1.00 95.25 104 PRO A O 1
ATOM 748 N N . HIS A 1 105 ? -9.387 -15.213 -13.488 1.00 94.56 105 HIS A N 1
ATOM 749 C CA . HIS A 1 105 ? -7.954 -15.526 -13.410 1.00 94.56 105 HIS A CA 1
ATOM 750 C C . HIS A 1 105 ? -7.323 -15.307 -12.027 1.00 94.56 105 HIS A C 1
ATOM 752 O O . HIS A 1 105 ? -6.357 -15.987 -11.694 1.00 94.56 105 HIS A O 1
ATOM 758 N N . PHE A 1 106 ? -7.895 -14.420 -11.209 1.00 96.50 106 PHE A N 1
ATOM 759 C CA . PHE A 1 106 ? -7.410 -14.072 -9.870 1.00 96.50 106 PHE A CA 1
ATOM 760 C C . PHE A 1 106 ? -8.477 -14.359 -8.805 1.00 96.50 106 PHE A C 1
ATOM 762 O O . PHE A 1 106 ? -8.693 -13.581 -7.877 1.00 96.50 106 PHE A O 1
ATOM 769 N N . ALA A 1 107 ? -9.213 -15.460 -8.979 1.00 93.94 107 ALA A N 1
ATOM 770 C CA . ALA A 1 107 ? -10.348 -15.806 -8.128 1.00 93.94 107 ALA A CA 1
ATOM 771 C C . ALA A 1 107 ? -10.049 -16.916 -7.107 1.00 93.94 107 ALA A C 1
ATOM 773 O O . ALA A 1 107 ? -10.783 -17.033 -6.125 1.00 93.94 107 ALA A O 1
ATOM 774 N N . VAL A 1 108 ? -9.022 -17.742 -7.334 1.00 94.00 108 VAL A N 1
ATOM 775 C CA . VAL A 1 108 ? -8.772 -18.992 -6.593 1.00 94.00 108 VAL A CA 1
ATOM 776 C C . VAL A 1 108 ? -7.280 -19.225 -6.343 1.00 94.00 108 VAL A C 1
ATOM 778 O O . VAL A 1 108 ? -6.430 -18.636 -7.011 1.00 94.00 108 VAL A O 1
ATOM 781 N N . GLY A 1 109 ? -6.971 -20.130 -5.411 1.00 94.69 109 GLY A N 1
ATOM 782 C CA . GLY A 1 109 ? -5.604 -20.484 -5.044 1.00 94.69 109 GLY A CA 1
ATOM 783 C C . GLY A 1 109 ? -4.815 -19.302 -4.480 1.00 94.69 109 GLY A C 1
ATOM 784 O O . GLY A 1 109 ? -5.374 -18.311 -4.004 1.00 94.69 109 GLY A O 1
ATOM 785 N N . ILE A 1 110 ? -3.491 -19.382 -4.623 1.00 95.19 110 ILE A N 1
ATOM 786 C CA . ILE A 1 110 ? -2.577 -18.310 -4.214 1.00 95.19 110 ILE A CA 1
ATOM 787 C C . ILE A 1 110 ? -2.862 -16.989 -4.946 1.00 95.19 110 ILE A C 1
ATOM 789 O O . ILE A 1 110 ? -2.661 -15.925 -4.375 1.00 95.19 110 ILE A O 1
ATOM 793 N N . TRP A 1 111 ? -3.411 -17.043 -6.164 1.00 95.81 111 TRP A N 1
ATOM 794 C CA . TRP A 1 111 ? -3.630 -15.893 -7.046 1.00 95.81 111 TRP A CA 1
ATOM 795 C C . TRP A 1 111 ? -4.820 -15.006 -6.678 1.00 95.81 111 TRP A C 1
ATOM 797 O O . TRP A 1 111 ? -5.082 -14.034 -7.384 1.00 95.81 111 TRP A O 1
ATOM 807 N N . ARG A 1 112 ? -5.579 -15.340 -5.631 1.00 97.38 112 ARG A N 1
ATOM 808 C CA . ARG A 1 112 ? -6.779 -14.581 -5.263 1.00 97.38 112 ARG A CA 1
ATOM 809 C C . ARG A 1 112 ? -6.458 -13.252 -4.586 1.00 97.38 112 ARG A C 1
ATOM 811 O O . ARG A 1 112 ? -7.040 -12.229 -4.936 1.00 97.38 112 ARG A O 1
ATOM 818 N N . ASN A 1 113 ? -5.572 -13.297 -3.594 1.00 97.69 113 ASN A N 1
ATOM 819 C CA . ASN A 1 113 ? -5.382 -12.218 -2.631 1.00 97.69 113 ASN A CA 1
ATOM 820 C C . ASN A 1 113 ? -4.089 -11.462 -2.932 1.00 97.69 113 ASN A C 1
ATOM 822 O O . ASN A 1 113 ? -3.000 -11.916 -2.566 1.00 97.69 113 ASN A O 1
ATOM 826 N N . TRP A 1 114 ? -4.242 -10.299 -3.564 1.00 98.44 114 TRP A N 1
ATOM 827 C CA . TRP A 1 114 ? -3.151 -9.372 -3.840 1.00 98.44 114 TRP A CA 1
ATOM 828 C C . TRP A 1 114 ? -3.279 -8.135 -2.956 1.00 98.44 114 TRP A C 1
ATOM 830 O O . TRP A 1 114 ? -4.315 -7.475 -2.997 1.00 98.44 114 TRP A O 1
ATOM 840 N N . GLY A 1 115 ? -2.280 -7.827 -2.126 1.00 98.25 115 GLY A N 1
ATOM 841 C CA . GLY A 1 115 ? -2.338 -6.740 -1.144 1.00 98.25 115 GLY A CA 1
ATOM 842 C C . GLY A 1 115 ? -2.605 -5.389 -1.793 1.00 98.25 115 GLY A C 1
ATOM 843 O O . GLY A 1 115 ? -3.506 -4.667 -1.373 1.00 98.25 115 GLY A O 1
ATOM 844 N N . ARG A 1 116 ? -1.896 -5.091 -2.882 1.00 98.25 116 ARG A N 1
ATOM 845 C CA . ARG A 1 116 ? -2.098 -3.874 -3.670 1.00 98.25 116 ARG A CA 1
ATOM 846 C C . ARG A 1 116 ? -3.544 -3.734 -4.155 1.00 98.25 116 ARG A C 1
ATOM 848 O O . ARG A 1 116 ? -4.213 -2.769 -3.794 1.00 98.25 116 ARG A O 1
ATOM 855 N N . ASP A 1 117 ? -4.037 -4.699 -4.928 1.00 98.50 117 ASP A N 1
ATOM 856 C CA . ASP A 1 117 ? -5.397 -4.690 -5.480 1.00 98.50 117 ASP A CA 1
ATOM 857 C C . ASP A 1 117 ? -6.446 -4.627 -4.371 1.00 98.50 117 ASP A C 1
ATOM 859 O O . ASP A 1 117 ? -7.401 -3.853 -4.445 1.00 98.50 117 ASP A O 1
ATOM 863 N N . THR A 1 118 ? -6.225 -5.399 -3.303 1.00 98.56 118 THR A N 1
ATOM 864 C CA . THR A 1 118 ? -7.116 -5.455 -2.148 1.00 98.56 118 THR A CA 1
ATOM 865 C C . THR A 1 118 ? -7.283 -4.077 -1.527 1.00 98.56 118 THR A C 1
ATOM 867 O O . THR A 1 118 ? -8.415 -3.638 -1.329 1.00 98.56 118 THR A O 1
ATOM 870 N N . PHE A 1 119 ? -6.187 -3.373 -1.238 1.00 98.75 119 PHE A N 1
ATOM 871 C CA . PHE A 1 119 ? -6.255 -2.107 -0.508 1.00 98.75 119 PHE A CA 1
ATOM 872 C C . PHE A 1 119 ? -6.587 -0.897 -1.380 1.00 98.75 119 PHE A C 1
ATOM 874 O O . PHE A 1 119 ? -7.163 0.060 -0.865 1.00 98.75 119 PHE A O 1
ATOM 881 N N . ILE A 1 120 ? -6.362 -0.970 -2.695 1.00 98.50 120 ILE A N 1
ATOM 882 C CA . ILE A 1 120 ? -6.947 -0.012 -3.645 1.00 98.50 120 ILE A CA 1
ATOM 883 C C . ILE A 1 120 ? -8.475 -0.185 -3.702 1.00 98.50 120 ILE A C 1
ATOM 885 O O . ILE A 1 120 ? -9.220 0.795 -3.667 1.00 98.50 120 ILE A O 1
ATOM 889 N N . ALA A 1 121 ? -8.965 -1.427 -3.775 1.00 98.19 121 ALA A N 1
ATOM 890 C CA . ALA A 1 121 ? -10.385 -1.711 -3.974 1.00 98.19 121 ALA A CA 1
ATOM 891 C C . ALA A 1 121 ? -11.226 -1.662 -2.684 1.00 98.19 121 ALA A C 1
ATOM 893 O O . ALA A 1 121 ? -12.434 -1.414 -2.760 1.00 98.19 121 ALA A O 1
ATOM 894 N N . LEU A 1 122 ? -10.626 -1.877 -1.507 1.00 98.31 122 LEU A N 1
ATOM 895 C CA . LEU A 1 122 ? -11.323 -1.989 -0.218 1.00 98.31 122 LEU A CA 1
ATOM 896 C C . LEU A 1 122 ? -12.237 -0.788 0.093 1.00 98.31 122 LEU A C 1
ATOM 898 O O . LEU A 1 122 ? -13.400 -1.032 0.439 1.00 98.31 122 LEU A O 1
ATOM 902 N N . PRO A 1 123 ? -11.813 0.486 -0.062 1.00 95.25 123 PRO A N 1
ATOM 903 C CA . PRO A 1 123 ? -12.699 1.619 0.189 1.00 95.25 123 PRO A CA 1
ATOM 904 C C . PRO A 1 123 ? -13.974 1.580 -0.659 1.00 95.25 123 PRO A C 1
ATOM 906 O O . PRO A 1 123 ? -15.072 1.722 -0.122 1.00 95.25 123 PRO A O 1
ATOM 909 N N . GLY A 1 124 ? -13.853 1.322 -1.963 1.00 91.88 124 GLY A N 1
ATOM 910 C CA . GLY A 1 124 ? -14.994 1.286 -2.880 1.00 91.88 124 GLY A CA 1
ATOM 911 C C . GLY A 1 124 ? -15.874 0.046 -2.714 1.00 91.88 124 GLY A C 1
ATOM 912 O O . GLY A 1 124 ? -17.098 0.159 -2.687 1.00 91.88 124 GLY A O 1
ATOM 913 N N . CYS A 1 125 ? -15.258 -1.130 -2.583 1.00 94.31 125 CYS A N 1
ATOM 914 C CA . CYS A 1 125 ? -15.965 -2.410 -2.578 1.00 94.31 125 CYS A CA 1
ATOM 915 C C . CYS A 1 125 ? -16.569 -2.780 -1.225 1.00 94.31 125 CYS A C 1
ATOM 917 O O . CYS A 1 125 ? -17.516 -3.568 -1.212 1.00 94.31 125 CYS A O 1
ATOM 919 N N . LEU A 1 126 ? -16.005 -2.273 -0.120 1.00 94.56 126 LEU A N 1
ATOM 920 C CA . LEU A 1 126 ? -16.387 -2.673 1.235 1.00 94.56 126 LEU A CA 1
ATOM 921 C C . LEU A 1 126 ? -16.841 -1.493 2.099 1.00 94.56 126 LEU A C 1
ATOM 923 O O . LEU A 1 126 ? -17.910 -1.578 2.697 1.00 94.56 126 LEU A O 1
ATOM 927 N N . LEU A 1 127 ? -16.101 -0.378 2.148 1.00 92.50 127 LEU A N 1
ATOM 928 C CA . LEU A 1 127 ? -16.484 0.746 3.023 1.00 92.50 127 LEU A CA 1
ATOM 929 C C . LEU A 1 127 ? -17.718 1.479 2.494 1.00 92.50 127 LEU A C 1
ATOM 931 O O . LEU A 1 127 ? -18.690 1.661 3.226 1.00 92.50 127 LEU A O 1
ATOM 935 N N . ARG A 1 128 ? -17.728 1.840 1.203 1.00 87.69 128 ARG A N 1
ATOM 936 C CA . ARG A 1 128 ? -18.871 2.542 0.589 1.00 87.69 128 ARG A CA 1
ATOM 937 C C . ARG A 1 128 ? -20.144 1.702 0.571 1.00 87.69 128 ARG A C 1
ATOM 939 O O . ARG A 1 128 ? -21.229 2.271 0.566 1.00 87.69 128 ARG A O 1
ATOM 946 N N . THR A 1 129 ? -20.020 0.377 0.595 1.00 86.19 129 THR A N 1
ATOM 947 C CA . THR A 1 129 ? -21.149 -0.563 0.637 1.00 86.19 129 THR A CA 1
ATOM 948 C C . THR A 1 129 ? -21.510 -1.018 2.055 1.00 86.19 129 THR A C 1
ATOM 950 O O . THR A 1 129 ? -22.325 -1.924 2.200 1.00 86.19 129 THR A O 1
ATOM 953 N N . GLY A 1 130 ? -20.894 -0.452 3.100 1.00 87.56 130 GLY A N 1
ATOM 954 C CA . GLY A 1 130 ? -21.200 -0.765 4.501 1.00 87.56 130 GLY A CA 1
ATOM 955 C C . GLY A 1 130 ? -20.697 -2.123 5.009 1.00 87.56 130 GLY A C 1
ATOM 956 O O . GLY A 1 130 ? -21.061 -2.540 6.105 1.00 87.56 130 GLY A O 1
ATOM 957 N N . ARG A 1 131 ? -19.841 -2.822 4.255 1.00 91.25 131 ARG A N 1
ATOM 958 C CA . ARG A 1 131 ? -19.260 -4.128 4.619 1.00 91.25 131 ARG A CA 1
ATOM 959 C C . ARG A 1 131 ? -18.038 -3.968 5.525 1.00 91.25 131 ARG A C 1
ATOM 961 O O . ARG A 1 131 ? -16.939 -4.434 5.223 1.00 91.25 131 ARG A O 1
ATOM 968 N N . PHE A 1 132 ? -18.229 -3.267 6.639 1.00 94.25 132 PHE A N 1
ATOM 969 C CA . PHE A 1 132 ? -17.147 -2.931 7.565 1.00 94.25 132 PHE A CA 1
ATOM 970 C C . PHE A 1 132 ? -16.545 -4.169 8.241 1.00 94.25 132 PHE A C 1
ATOM 972 O O . PHE A 1 132 ? -15.333 -4.227 8.415 1.00 94.25 132 PHE A O 1
ATOM 979 N N . SER A 1 133 ? -17.346 -5.193 8.553 1.00 95.06 133 SER A N 1
ATOM 980 C CA . SER A 1 133 ? -16.836 -6.439 9.146 1.00 95.06 133 SER A CA 1
ATOM 981 C C . SER A 1 133 ? -15.834 -7.149 8.227 1.00 95.06 133 SER A C 1
ATOM 983 O O . SER A 1 133 ? -14.712 -7.445 8.638 1.00 95.06 133 SER A O 1
ATOM 985 N N . ASP A 1 134 ? -16.173 -7.316 6.943 1.00 96.31 134 ASP A N 1
ATOM 986 C CA . ASP A 1 134 ? -15.255 -7.879 5.946 1.00 96.31 134 ASP A CA 1
ATOM 987 C C . ASP A 1 134 ? -13.993 -7.026 5.777 1.00 96.31 134 ASP A C 1
ATOM 989 O O . ASP A 1 134 ? -12.884 -7.560 5.758 1.00 96.31 134 ASP A O 1
ATOM 993 N N . ALA A 1 135 ? -14.147 -5.698 5.700 1.00 98.31 135 ALA A N 1
ATOM 994 C CA . ALA A 1 135 ? -13.013 -4.782 5.594 1.00 98.31 135 ALA A CA 1
ATOM 995 C C . ALA A 1 135 ? -12.061 -4.922 6.791 1.00 98.31 135 ALA A C 1
ATOM 997 O O . ALA A 1 135 ? -10.849 -5.030 6.599 1.00 98.31 135 ALA A O 1
ATOM 998 N N . LYS A 1 136 ? -12.602 -4.988 8.014 1.00 98.50 136 LYS A N 1
ATOM 999 C CA . LYS A 1 136 ? -11.827 -5.212 9.238 1.00 98.50 136 LYS A CA 1
ATOM 1000 C C . LYS A 1 136 ? -11.080 -6.542 9.187 1.00 98.50 136 LYS A C 1
ATOM 1002 O O . LYS A 1 136 ? -9.884 -6.566 9.462 1.00 98.50 136 LYS A O 1
ATOM 1007 N N . ASN A 1 137 ? -11.750 -7.630 8.809 1.00 98.12 137 ASN A N 1
ATOM 1008 C CA . ASN A 1 137 ? -11.126 -8.954 8.721 1.00 98.12 137 ASN A CA 1
ATOM 1009 C C . ASN A 1 137 ? -9.951 -8.956 7.731 1.00 98.12 137 ASN A C 1
ATOM 1011 O O . ASN A 1 137 ? -8.873 -9.455 8.047 1.00 98.12 137 ASN A O 1
ATOM 1015 N N . ILE A 1 138 ? -10.127 -8.343 6.559 1.00 98.62 138 ILE A N 1
ATOM 1016 C CA . ILE A 1 138 ? -9.075 -8.236 5.541 1.00 98.62 138 ILE A CA 1
ATOM 1017 C C . ILE A 1 138 ? -7.893 -7.400 6.055 1.00 98.62 138 ILE A C 1
ATOM 1019 O O . ILE A 1 138 ? -6.753 -7.855 5.977 1.00 98.62 138 ILE A O 1
ATOM 1023 N N . ILE A 1 139 ? -8.153 -6.219 6.630 1.00 98.88 139 ILE A N 1
ATOM 1024 C CA . ILE A 1 139 ? -7.116 -5.345 7.205 1.00 98.88 139 ILE A CA 1
ATOM 1025 C C . ILE A 1 139 ? -6.280 -6.097 8.247 1.00 98.88 139 ILE A C 1
ATOM 1027 O O . ILE A 1 139 ? -5.052 -6.093 8.162 1.00 98.88 139 ILE A O 1
ATOM 1031 N N . ILE A 1 140 ? -6.944 -6.759 9.201 1.00 98.69 140 ILE A N 1
ATOM 1032 C CA . ILE A 1 140 ? -6.296 -7.481 10.304 1.00 98.69 140 ILE A CA 1
ATOM 1033 C C . ILE A 1 140 ? -5.499 -8.687 9.792 1.00 98.69 140 ILE A C 1
ATOM 1035 O O . ILE A 1 140 ? -4.407 -8.958 10.289 1.00 98.69 140 ILE A O 1
ATOM 1039 N N . SER A 1 141 ? -6.001 -9.395 8.780 1.00 98.31 141 SER A N 1
ATOM 1040 C CA . SER A 1 141 ? -5.295 -10.540 8.200 1.00 98.31 141 SER A CA 1
ATOM 1041 C C . SER A 1 141 ? -3.978 -10.146 7.522 1.00 98.31 141 SER A C 1
ATOM 1043 O O . SER A 1 141 ? -2.933 -10.743 7.793 1.00 98.31 141 SER A O 1
ATOM 1045 N N . PHE A 1 142 ? -4.000 -9.117 6.669 1.00 98.69 142 PHE A N 1
ATOM 1046 C CA . PHE A 1 142 ? -2.783 -8.638 6.008 1.00 98.69 142 PHE A CA 1
ATOM 1047 C C . PHE A 1 142 ? -1.795 -8.028 7.005 1.00 98.69 142 PHE A C 1
ATOM 1049 O O . PHE A 1 142 ? -0.596 -8.260 6.865 1.00 98.69 142 PHE A O 1
ATOM 1056 N N . ALA A 1 143 ? -2.283 -7.337 8.042 1.00 98.56 143 ALA A N 1
ATOM 1057 C CA . ALA A 1 143 ? -1.448 -6.845 9.139 1.00 98.56 143 ALA A CA 1
ATOM 1058 C C . ALA A 1 143 ? -0.676 -7.989 9.821 1.00 98.56 143 ALA A C 1
ATOM 1060 O O . ALA A 1 143 ? 0.512 -7.868 10.116 1.00 98.56 143 ALA A O 1
ATOM 1061 N N . GLY A 1 144 ? -1.316 -9.151 9.998 1.00 97.62 144 GLY A N 1
ATOM 1062 C CA . GLY A 1 144 ? -0.668 -10.344 10.550 1.00 97.62 144 GLY A CA 1
ATOM 1063 C C . GLY A 1 144 ? 0.519 -10.827 9.720 1.00 97.62 144 GLY A C 1
ATOM 1064 O O . GLY A 1 144 ? 1.470 -11.387 10.263 1.00 97.62 144 GLY A O 1
ATOM 1065 N N . SER A 1 145 ? 0.485 -10.541 8.418 1.00 97.56 145 SER A N 1
ATOM 1066 C CA . SER A 1 145 ? 1.523 -10.883 7.448 1.00 97.56 145 SER A CA 1
ATOM 1067 C C . SER A 1 145 ? 2.543 -9.760 7.230 1.00 97.56 145 SER A C 1
ATOM 1069 O O . SER A 1 145 ? 3.372 -9.896 6.340 1.00 97.56 145 SER A O 1
ATOM 1071 N N . LEU A 1 146 ? 2.523 -8.649 7.974 1.00 97.94 146 LEU A N 1
ATOM 1072 C CA . LEU A 1 146 ? 3.550 -7.612 7.814 1.00 97.94 146 LEU A CA 1
ATOM 1073 C C . LEU A 1 146 ? 4.942 -8.167 8.164 1.00 97.94 146 LEU A C 1
ATOM 1075 O O . LEU A 1 146 ? 5.095 -8.810 9.203 1.00 97.94 146 LEU A O 1
ATOM 1079 N N . ARG A 1 147 ? 5.928 -7.934 7.290 1.00 95.69 147 ARG A N 1
ATOM 1080 C CA . ARG A 1 147 ? 7.329 -8.371 7.436 1.00 95.69 147 ARG A CA 1
ATOM 1081 C C . ARG A 1 147 ? 8.250 -7.398 6.706 1.00 95.69 147 ARG A C 1
ATOM 1083 O O . ARG A 1 147 ? 7.850 -6.856 5.678 1.00 95.69 147 ARG A O 1
ATOM 1090 N N . HIS A 1 148 ? 9.469 -7.175 7.199 1.00 96.00 148 HIS A N 1
ATOM 1091 C CA . HIS A 1 148 ? 10.398 -6.167 6.667 1.00 96.00 148 HIS A CA 1
ATOM 1092 C C . HIS A 1 148 ? 9.826 -4.736 6.671 1.00 96.00 148 HIS A C 1
ATOM 1094 O O . HIS A 1 148 ? 10.267 -3.902 5.889 1.00 96.00 148 HIS A O 1
ATOM 1100 N N . GLY A 1 149 ? 8.806 -4.454 7.492 1.00 97.38 149 GLY A N 1
ATOM 1101 C CA . GLY A 1 149 ? 8.037 -3.206 7.418 1.00 97.38 149 GLY A CA 1
ATOM 1102 C C . GLY A 1 149 ? 7.081 -3.105 6.221 1.00 97.38 149 GLY A C 1
ATOM 1103 O O . GLY A 1 149 ? 6.554 -2.029 5.959 1.00 97.38 149 GLY A O 1
ATOM 1104 N N . LEU A 1 150 ? 6.850 -4.194 5.477 1.00 98.19 150 LEU A N 1
ATOM 1105 C CA . LEU A 1 150 ? 6.044 -4.232 4.255 1.00 98.19 150 LEU A CA 1
ATOM 1106 C C . LEU A 1 150 ? 4.824 -5.152 4.395 1.00 98.19 150 LEU A C 1
ATOM 1108 O O . LEU A 1 150 ? 4.855 -6.177 5.076 1.00 98.19 150 LEU A O 1
ATOM 1112 N N . ILE A 1 151 ? 3.763 -4.818 3.660 1.00 98.56 151 ILE A N 1
ATOM 1113 C CA . ILE A 1 151 ? 2.623 -5.703 3.394 1.00 98.56 151 ILE A CA 1
ATOM 1114 C C . ILE A 1 151 ? 2.916 -6.483 2.107 1.00 98.56 151 ILE A C 1
ATOM 1116 O O . ILE A 1 151 ? 3.383 -5.877 1.138 1.00 98.56 151 ILE A O 1
ATOM 1120 N N . PRO A 1 152 ? 2.669 -7.805 2.063 1.00 97.81 152 PRO A N 1
ATOM 1121 C CA . PRO A 1 152 ? 2.985 -8.601 0.885 1.00 97.81 152 PRO A CA 1
ATOM 1122 C C . PRO A 1 152 ? 2.108 -8.225 -0.313 1.00 97.81 152 PRO A C 1
ATOM 1124 O O . PRO A 1 152 ? 0.921 -7.918 -0.159 1.00 97.81 152 PRO A O 1
ATOM 1127 N N . ASN A 1 153 ? 2.672 -8.324 -1.522 1.00 97.69 153 ASN A N 1
ATOM 1128 C CA . ASN A 1 153 ? 1.878 -8.198 -2.741 1.00 97.69 153 ASN A CA 1
ATOM 1129 C C . ASN A 1 153 ? 1.017 -9.442 -2.922 1.00 97.69 153 ASN A C 1
ATOM 1131 O O . ASN A 1 153 ? -0.186 -9.330 -3.044 1.00 97.69 153 ASN A O 1
ATOM 1135 N N . LEU A 1 154 ? 1.619 -10.630 -2.898 1.00 97.56 154 LEU A N 1
ATOM 1136 C CA . LEU A 1 154 ? 0.902 -11.903 -2.943 1.00 97.56 154 LEU A CA 1
ATOM 1137 C C . LEU A 1 154 ? 0.727 -12.404 -1.512 1.00 97.56 154 LEU A C 1
ATOM 1139 O O . LEU A 1 154 ? 1.733 -12.648 -0.851 1.00 97.56 154 LEU A O 1
ATOM 1143 N N . LEU A 1 155 ? -0.508 -12.577 -1.033 1.00 97.44 155 LEU A N 1
ATOM 1144 C CA . LEU A 1 155 ? -0.735 -13.034 0.343 1.00 97.44 155 LEU A CA 1
ATOM 1145 C C . LEU A 1 155 ? -0.529 -14.544 0.497 1.00 97.44 155 LEU A C 1
ATOM 1147 O O . LEU A 1 155 ? 0.101 -14.961 1.460 1.00 97.44 155 LEU A O 1
ATOM 1151 N N . ALA A 1 156 ? -1.090 -15.351 -0.415 1.00 95.88 156 ALA A N 1
ATOM 1152 C CA . ALA A 1 156 ? -1.031 -16.820 -0.386 1.00 95.88 156 ALA A CA 1
ATOM 1153 C C . ALA A 1 156 ? -1.260 -17.424 1.022 1.00 95.88 156 ALA A C 1
ATOM 1155 O O . ALA A 1 156 ? -0.431 -18.177 1.529 1.00 95.88 156 ALA A O 1
ATOM 1156 N N . GLU A 1 157 ? -2.367 -17.031 1.669 1.00 94.81 157 GLU A N 1
ATOM 1157 C CA . GLU A 1 157 ? -2.757 -17.437 3.037 1.00 94.81 157 GLU A CA 1
ATOM 1158 C C . GLU A 1 157 ? -1.725 -17.095 4.135 1.00 94.81 157 GLU A C 1
ATOM 1160 O O . GLU A 1 157 ? -1.787 -17.597 5.255 1.00 94.81 157 GLU A O 1
ATOM 1165 N N . GLY A 1 158 ? -0.775 -16.211 3.835 1.00 95.06 158 GLY A N 1
ATOM 1166 C CA . GLY A 1 158 ? 0.312 -15.806 4.717 1.00 95.06 158 GLY A CA 1
ATOM 1167 C C . GLY A 1 158 ? 1.565 -16.666 4.562 1.00 95.06 158 GLY A C 1
ATOM 1168 O O . GLY A 1 158 ? 2.658 -16.116 4.565 1.00 95.06 158 GLY A O 1
ATOM 1169 N N . GLU A 1 159 ? 1.441 -17.982 4.374 1.00 93.94 159 GLU A N 1
ATOM 1170 C CA . GLU A 1 159 ? 2.595 -18.897 4.300 1.00 93.94 159 GLU A CA 1
ATOM 1171 C C . GLU A 1 159 ? 3.440 -18.689 3.039 1.00 93.94 159 GLU A C 1
ATOM 1173 O O . GLU A 1 159 ? 4.671 -18.634 3.108 1.00 93.94 159 GLU A O 1
ATOM 1178 N N . GLY A 1 160 ? 2.776 -18.529 1.892 1.00 92.50 160 GLY A N 1
ATOM 1179 C CA . GLY A 1 160 ? 3.421 -18.279 0.602 1.00 92.50 160 GLY A CA 1
ATOM 1180 C C . GLY A 1 160 ? 3.637 -16.797 0.294 1.00 92.50 160 GLY A C 1
ATOM 1181 O O . GLY A 1 160 ? 3.791 -16.446 -0.877 1.00 92.50 160 GLY A O 1
ATOM 1182 N N . ALA A 1 161 ? 3.564 -15.919 1.300 1.00 95.44 161 ALA A N 1
ATOM 1183 C CA . ALA A 1 161 ? 3.527 -14.480 1.084 1.00 95.44 161 ALA A CA 1
ATOM 1184 C C . ALA A 1 161 ? 4.807 -13.944 0.413 1.00 95.44 161 ALA A C 1
ATOM 1186 O O . ALA A 1 161 ? 5.928 -14.243 0.847 1.00 95.44 161 ALA A O 1
ATOM 1187 N N . ARG A 1 162 ? 4.640 -13.101 -0.617 1.00 95.69 162 ARG A N 1
ATOM 1188 C CA . ARG A 1 162 ? 5.745 -12.491 -1.381 1.00 95.69 162 ARG A CA 1
ATOM 1189 C C . ARG A 1 162 ? 5.797 -10.974 -1.186 1.00 95.69 162 ARG A C 1
ATOM 1191 O O . ARG A 1 162 ? 4.791 -10.285 -1.346 1.00 95.69 162 ARG A O 1
ATOM 1198 N N . TYR A 1 163 ? 6.990 -10.457 -0.893 1.00 95.94 163 TYR A N 1
ATOM 1199 C CA . TYR A 1 163 ? 7.247 -9.062 -0.505 1.00 95.94 163 TYR A CA 1
ATOM 1200 C C . TYR A 1 163 ? 8.083 -8.352 -1.574 1.00 95.94 163 TYR A C 1
ATOM 1202 O O . TYR A 1 163 ? 9.154 -7.820 -1.302 1.00 95.94 163 TYR A O 1
ATOM 1210 N N . ASN A 1 164 ? 7.592 -8.379 -2.812 1.00 93.19 164 ASN A N 1
ATOM 1211 C CA . ASN A 1 164 ? 8.237 -7.764 -3.975 1.00 93.19 164 ASN A CA 1
ATOM 1212 C C . ASN A 1 164 ? 7.684 -6.370 -4.312 1.00 93.19 164 ASN A C 1
ATOM 1214 O O . ASN A 1 164 ? 8.059 -5.784 -5.326 1.00 93.19 164 ASN A O 1
ATOM 1218 N N . CYS A 1 165 ? 6.777 -5.842 -3.488 1.00 93.38 165 CYS A N 1
ATOM 1219 C CA . CYS A 1 165 ? 6.175 -4.531 -3.667 1.00 93.38 165 CYS A CA 1
ATOM 1220 C C . CYS A 1 165 ? 6.501 -3.597 -2.501 1.00 93.38 165 CYS A C 1
ATOM 1222 O O . CYS A 1 165 ? 6.560 -4.020 -1.348 1.00 93.38 165 CYS A O 1
ATOM 1224 N N . ARG A 1 166 ? 6.636 -2.306 -2.804 1.00 96.19 166 ARG A N 1
ATOM 1225 C CA . ARG A 1 166 ? 6.802 -1.231 -1.817 1.00 96.19 166 ARG A CA 1
ATOM 1226 C C . ARG A 1 166 ? 5.543 -0.380 -1.643 1.00 96.19 166 ARG A C 1
ATOM 1228 O O . ARG A 1 166 ? 5.511 0.472 -0.770 1.00 96.19 166 ARG A O 1
ATOM 1235 N N . ASP A 1 167 ? 4.525 -0.578 -2.479 1.00 98.00 167 ASP A N 1
ATOM 1236 C CA . ASP A 1 167 ? 3.311 0.242 -2.513 1.00 98.00 167 ASP A CA 1
ATOM 1237 C C . ASP A 1 167 ? 2.147 -0.325 -1.687 1.00 98.00 167 ASP A C 1
ATOM 1239 O O . ASP A 1 167 ? 1.397 0.447 -1.092 1.00 98.00 167 ASP A O 1
ATOM 1243 N N . ALA A 1 168 ? 2.014 -1.653 -1.585 1.00 98.56 168 ALA A N 1
ATOM 1244 C CA . ALA A 1 168 ? 0.895 -2.289 -0.879 1.00 98.56 168 ALA A CA 1
ATOM 1245 C C . ALA A 1 168 ? 0.757 -1.840 0.586 1.00 98.56 168 ALA A C 1
ATOM 1247 O O . ALA A 1 168 ? -0.361 -1.683 1.069 1.00 98.56 168 ALA A O 1
ATOM 1248 N N . VAL A 1 169 ? 1.872 -1.586 1.282 1.00 98.81 169 VAL A N 1
ATOM 1249 C CA . VAL A 1 169 ? 1.867 -1.083 2.667 1.00 98.81 169 VAL A CA 1
ATOM 1250 C C . VAL A 1 169 ? 1.236 0.306 2.782 1.00 98.81 169 VAL A C 1
ATOM 1252 O O . VAL A 1 169 ? 0.461 0.550 3.702 1.00 98.81 169 VAL A O 1
ATOM 1255 N N . TRP A 1 170 ? 1.479 1.195 1.819 1.00 98.81 170 TRP A N 1
ATOM 1256 C CA . TRP A 1 170 ? 0.918 2.547 1.820 1.00 98.81 170 TRP A CA 1
ATOM 1257 C C . TRP A 1 170 ? -0.569 2.541 1.472 1.00 98.81 170 TRP A C 1
ATOM 1259 O O . TRP A 1 170 ? -1.350 3.243 2.115 1.00 98.81 170 TRP A O 1
ATOM 1269 N N . PHE A 1 171 ? -0.992 1.687 0.533 1.00 98.88 171 PHE A N 1
ATOM 1270 C CA . PHE A 1 171 ? -2.418 1.463 0.288 1.00 98.88 171 PHE A CA 1
ATOM 1271 C C . PHE A 1 171 ? -3.116 0.838 1.501 1.00 98.88 171 PHE A C 1
ATOM 1273 O O . PHE A 1 171 ? -4.229 1.242 1.827 1.00 98.88 171 PHE A O 1
ATOM 1280 N N . TRP A 1 172 ? -2.474 -0.102 2.203 1.00 98.88 172 TRP A N 1
ATOM 1281 C CA . TRP A 1 172 ? -3.000 -0.696 3.437 1.00 98.88 172 TRP A CA 1
ATOM 1282 C C . TRP A 1 172 ? -3.178 0.344 4.550 1.00 98.88 172 TRP A C 1
ATOM 1284 O O . TRP A 1 172 ? -4.265 0.443 5.122 1.00 98.88 172 TRP A O 1
ATOM 1294 N N . LEU A 1 173 ? -2.163 1.174 4.808 1.00 98.88 173 LEU A N 1
ATOM 1295 C CA . LEU A 1 173 ? -2.247 2.263 5.787 1.00 98.88 173 LEU A CA 1
ATOM 1296 C C . LEU A 1 173 ? -3.355 3.266 5.423 1.00 98.88 173 LEU A C 1
ATOM 1298 O O . LEU A 1 173 ? -4.163 3.642 6.276 1.00 98.88 173 LEU A O 1
ATOM 1302 N N . TYR A 1 174 ? -3.451 3.652 4.148 1.00 98.81 174 TYR A N 1
ATOM 1303 C CA . TYR A 1 174 ? -4.520 4.527 3.660 1.00 98.81 174 TYR A CA 1
ATOM 1304 C C . TYR A 1 174 ? -5.911 3.886 3.798 1.00 98.81 174 TYR A C 1
ATOM 1306 O O . TYR A 1 174 ? -6.872 4.550 4.193 1.00 98.81 174 TYR A O 1
ATOM 1314 N N . ALA A 1 175 ? -6.035 2.584 3.532 1.00 98.81 175 ALA A N 1
ATOM 1315 C CA . ALA A 1 175 ? -7.274 1.836 3.714 1.00 98.81 175 ALA A CA 1
ATOM 1316 C C . ALA A 1 175 ? -7.710 1.792 5.189 1.00 98.81 175 ALA A C 1
ATOM 1318 O O . ALA A 1 175 ? -8.906 1.913 5.467 1.00 98.81 175 ALA A O 1
ATOM 1319 N N . ILE A 1 176 ? -6.768 1.693 6.134 1.00 98.88 176 ILE A N 1
ATOM 1320 C CA . ILE A 1 176 ? -7.052 1.800 7.575 1.00 98.88 176 ILE A CA 1
ATOM 1321 C C . ILE A 1 176 ? -7.538 3.203 7.926 1.00 98.88 176 ILE A C 1
ATOM 1323 O O . ILE A 1 176 ? -8.572 3.344 8.577 1.00 98.88 176 ILE A O 1
ATOM 1327 N N . GLN A 1 177 ? -6.847 4.244 7.463 1.00 98.38 177 GLN A N 1
ATOM 1328 C CA . GLN A 1 177 ? -7.280 5.629 7.665 1.00 98.38 177 GLN A CA 1
ATOM 1329 C C . GLN A 1 177 ? -8.696 5.860 7.112 1.00 98.38 177 GLN A C 1
ATOM 1331 O O . GLN A 1 177 ? -9.548 6.448 7.787 1.00 98.38 177 GLN A O 1
ATOM 1336 N N . SER A 1 178 ? -8.982 5.312 5.931 1.00 98.00 178 SER A N 1
ATOM 1337 C CA . SER A 1 178 ? -10.297 5.368 5.297 1.00 98.00 178 SER A CA 1
ATOM 1338 C C . SER A 1 178 ? -11.352 4.600 6.094 1.00 98.00 178 SER A C 1
ATOM 1340 O O . SER A 1 178 ? -12.488 5.068 6.201 1.00 98.00 178 SER A O 1
ATOM 1342 N N . TYR A 1 179 ? -10.989 3.449 6.670 1.00 98.75 179 TYR A N 1
ATOM 1343 C CA . TYR A 1 179 ? -11.849 2.672 7.561 1.00 98.75 179 TYR A CA 1
ATOM 1344 C C . TYR A 1 179 ? -12.189 3.472 8.817 1.00 98.75 179 TYR A C 1
ATOM 1346 O O . TYR A 1 179 ? -13.365 3.609 9.145 1.00 98.75 179 TYR A O 1
ATOM 1354 N N . VAL A 1 180 ? -11.186 4.048 9.489 1.00 98.50 180 VAL A N 1
ATOM 1355 C CA . VAL A 1 180 ? -11.372 4.844 10.712 1.00 98.50 180 VAL A CA 1
ATOM 1356 C C . VAL A 1 180 ? -12.326 6.016 10.472 1.00 98.50 180 VAL A C 1
ATOM 1358 O O . VAL A 1 180 ? -13.159 6.304 11.329 1.00 98.50 180 VAL A O 1
ATOM 1361 N N . LYS A 1 181 ? -12.244 6.654 9.296 1.00 95.19 181 LYS A N 1
ATOM 1362 C CA . LYS A 1 181 ? -13.120 7.770 8.905 1.00 95.19 181 LYS A CA 1
ATOM 1363 C C . LYS A 1 181 ? -14.554 7.356 8.558 1.00 95.19 181 LYS A C 1
ATOM 1365 O O . LYS A 1 181 ? -15.467 8.150 8.766 1.00 95.19 181 LYS A O 1
ATOM 1370 N N . GLN A 1 182 ? -14.761 6.171 7.980 1.00 93.00 182 GLN A N 1
ATOM 1371 C CA . GLN A 1 182 ? -16.057 5.778 7.400 1.00 93.00 182 GLN A CA 1
ATOM 1372 C C . GLN A 1 182 ? -16.856 4.792 8.258 1.00 93.00 182 GLN A C 1
ATOM 1374 O O . GLN A 1 182 ? -18.086 4.818 8.222 1.00 93.00 182 GLN A O 1
ATOM 1379 N N . ALA A 1 183 ? -16.185 3.908 8.996 1.00 93.69 183 ALA A N 1
ATOM 1380 C CA . ALA A 1 183 ? -16.846 2.896 9.806 1.00 93.69 183 ALA A CA 1
ATOM 1381 C C . ALA A 1 183 ? -17.401 3.501 11.111 1.00 93.69 183 ALA A C 1
ATOM 1383 O O . ALA A 1 183 ? -16.742 4.343 11.733 1.00 93.69 183 ALA A O 1
ATOM 1384 N N . PRO A 1 184 ? -18.574 3.047 11.591 1.00 91.12 184 PRO A N 1
ATOM 1385 C CA . PRO A 1 184 ? -19.054 3.381 12.929 1.00 91.12 184 PRO A CA 1
ATOM 1386 C C . PRO A 1 184 ? -18.018 2.985 13.985 1.00 91.12 184 PRO A C 1
ATOM 1388 O O . PRO A 1 184 ? -17.529 1.857 13.969 1.00 91.12 184 PRO A O 1
ATOM 1391 N N . ASN A 1 185 ? -17.666 3.915 14.880 1.00 94.88 185 ASN A N 1
ATOM 1392 C CA . ASN A 1 185 ? -16.581 3.745 15.857 1.00 94.88 185 ASN A CA 1
ATOM 1393 C C . ASN A 1 185 ? -15.270 3.241 15.221 1.00 94.88 185 ASN A C 1
ATOM 1395 O O . ASN A 1 185 ? -14.532 2.464 15.821 1.00 94.88 185 ASN A O 1
ATOM 1399 N N . GLY A 1 186 ? -14.965 3.686 13.996 1.00 96.75 186 GLY A N 1
ATOM 1400 C CA . GLY A 1 186 ? -13.883 3.123 13.188 1.00 96.75 186 GLY A CA 1
ATOM 1401 C C . GLY A 1 186 ? -12.513 3.110 13.871 1.00 96.75 186 GLY A C 1
ATOM 1402 O O . GLY A 1 186 ? -11.738 2.188 13.643 1.00 96.75 186 GLY A O 1
ATOM 1403 N N . HIS A 1 187 ? -12.236 4.065 14.763 1.00 97.94 187 HIS A N 1
ATOM 1404 C CA . HIS A 1 187 ? -10.999 4.139 15.548 1.00 97.94 187 HIS A CA 1
ATOM 1405 C C . HIS A 1 187 ? -10.760 2.917 16.458 1.00 97.94 187 HIS A C 1
ATOM 1407 O O . HIS A 1 187 ? -9.615 2.631 16.804 1.00 97.94 187 HIS A O 1
ATOM 1413 N N . GLU A 1 188 ? -11.794 2.148 16.816 1.00 98.00 188 GLU A N 1
ATOM 1414 C CA . GLU A 1 188 ? -11.652 0.911 17.601 1.00 98.00 188 GLU A CA 1
ATOM 1415 C C . GLU A 1 188 ? -10.848 -0.173 16.864 1.00 98.00 188 GLU A C 1
ATOM 1417 O O . GLU A 1 188 ? -10.279 -1.066 17.501 1.00 98.00 188 GLU A O 1
ATOM 1422 N N . ILE A 1 189 ? -10.752 -0.102 15.528 1.00 98.50 189 ILE A N 1
ATOM 1423 C CA . ILE A 1 189 ? -9.921 -1.038 14.761 1.00 98.50 189 ILE A CA 1
ATOM 1424 C C . ILE A 1 189 ? -8.447 -0.953 15.169 1.00 98.50 189 ILE A C 1
ATOM 1426 O O . ILE A 1 189 ? -7.782 -1.982 15.216 1.00 98.50 189 ILE A O 1
ATOM 1430 N N . LEU A 1 190 ? -7.963 0.234 15.551 1.00 98.69 190 LEU A N 1
ATOM 1431 C CA . LEU A 1 190 ? -6.565 0.478 15.922 1.00 98.69 190 LEU A CA 1
ATOM 1432 C C . LEU A 1 190 ? -6.140 -0.343 17.150 1.00 98.69 190 LEU A C 1
ATOM 1434 O O . LEU A 1 190 ? -4.982 -0.724 17.275 1.00 98.69 190 LEU A O 1
ATOM 1438 N N . LYS A 1 191 ? -7.092 -0.663 18.035 1.00 97.81 191 LYS A N 1
ATOM 1439 C CA . LYS A 1 191 ? -6.882 -1.479 19.243 1.00 97.81 191 LYS A CA 1
ATOM 1440 C C . LYS A 1 191 ? -7.207 -2.959 19.031 1.00 97.81 191 LYS A C 1
ATOM 1442 O O . LYS A 1 191 ? -7.130 -3.743 19.970 1.00 97.81 191 LYS A O 1
ATOM 1447 N N . SER A 1 192 ? -7.652 -3.342 17.834 1.00 97.88 192 SER A N 1
ATOM 1448 C CA . SER A 1 192 ? -7.989 -4.734 17.544 1.00 97.88 192 SER A CA 1
ATOM 1449 C C . SER A 1 192 ? -6.714 -5.563 17.426 1.00 97.88 192 SER A C 1
ATOM 1451 O O . SER A 1 192 ? -5.758 -5.127 16.790 1.00 97.88 192 SER A O 1
ATOM 1453 N N . ASN A 1 193 ? -6.723 -6.760 18.013 1.00 97.62 193 ASN A N 1
ATOM 1454 C CA . ASN A 1 193 ? -5.595 -7.680 17.926 1.00 97.62 193 ASN A CA 1
ATOM 1455 C C . ASN A 1 193 ? -5.337 -8.093 16.475 1.00 97.62 193 ASN A C 1
ATOM 1457 O O . ASN A 1 193 ? -6.269 -8.344 15.707 1.00 97.62 193 ASN A O 1
ATOM 1461 N N . VAL A 1 194 ? -4.062 -8.242 16.153 1.00 98.06 194 VAL A N 1
ATOM 1462 C CA . VAL A 1 194 ? -3.519 -8.771 14.912 1.00 98.06 194 VAL A CA 1
ATOM 1463 C C . VAL A 1 194 ? -2.683 -9.994 15.255 1.00 98.06 194 VAL A C 1
ATOM 1465 O O . VAL A 1 194 ? -1.805 -9.918 16.104 1.00 98.06 194 VAL A O 1
ATOM 1468 N N . ARG A 1 195 ? -2.936 -11.120 14.582 1.00 97.25 195 ARG A N 1
ATOM 1469 C CA . ARG A 1 195 ? -2.154 -12.349 14.749 1.00 97.25 195 ARG A CA 1
ATOM 1470 C C . ARG A 1 195 ? -0.884 -12.251 13.906 1.00 97.25 195 ARG A C 1
ATOM 1472 O O . ARG A 1 195 ? -0.939 -12.479 12.699 1.00 97.25 195 ARG A O 1
ATOM 1479 N N . ARG A 1 196 ? 0.252 -11.923 14.516 1.00 96.62 196 ARG A N 1
ATOM 1480 C CA . ARG A 1 196 ? 1.547 -11.790 13.834 1.00 96.62 196 ARG A CA 1
ATOM 1481 C C . ARG A 1 196 ? 2.098 -13.165 13.491 1.00 96.62 196 ARG A C 1
ATOM 1483 O O . ARG A 1 196 ? 2.579 -13.886 14.357 1.00 96.62 196 ARG A O 1
ATOM 1490 N N . ILE A 1 197 ? 2.014 -13.547 12.218 1.00 95.75 197 ILE A N 1
ATOM 1491 C CA . ILE A 1 197 ? 2.558 -14.824 11.721 1.00 95.75 197 ILE A CA 1
ATOM 1492 C C . ILE A 1 197 ? 4.048 -14.735 11.367 1.00 95.75 197 ILE A C 1
ATOM 1494 O O . ILE A 1 197 ? 4.695 -15.773 11.219 1.00 95.75 197 ILE A O 1
ATOM 1498 N N . TYR A 1 198 ? 4.581 -13.510 11.276 1.00 93.12 198 TYR A N 1
ATOM 1499 C CA . TYR A 1 198 ? 6.004 -13.201 11.134 1.00 93.12 198 TYR A CA 1
ATOM 1500 C C . TYR A 1 198 ? 6.429 -12.100 12.127 1.00 93.12 198 TYR A C 1
ATOM 1502 O O . TYR A 1 198 ? 6.607 -10.959 11.717 1.00 93.12 198 TYR A O 1
ATOM 1510 N N . PRO A 1 199 ? 6.615 -12.417 13.423 1.00 88.69 199 PRO A N 1
ATOM 1511 C CA . PRO A 1 199 ? 7.070 -11.437 14.421 1.00 88.69 199 PRO A CA 1
ATOM 1512 C C . PRO A 1 199 ? 8.458 -10.838 14.143 1.00 88.69 199 PRO A C 1
ATOM 1514 O O . PRO A 1 199 ? 8.814 -9.805 14.694 1.00 88.69 199 PRO A O 1
ATOM 1517 N N . LYS A 1 200 ? 9.287 -11.525 13.346 1.00 89.19 200 LYS A N 1
ATOM 1518 C CA . LYS A 1 200 ? 10.604 -11.061 12.896 1.00 89.19 200 LYS A CA 1
ATOM 1519 C C . LYS A 1 200 ? 10.806 -11.436 11.432 1.00 89.19 200 LYS A C 1
ATOM 1521 O O . LYS A 1 200 ? 10.193 -12.380 10.924 1.00 89.19 200 LYS A O 1
ATOM 1526 N N . ASP A 1 201 ? 11.730 -10.740 10.782 1.00 88.88 201 ASP A N 1
ATOM 1527 C CA . ASP A 1 201 ? 12.028 -10.876 9.353 1.00 88.88 201 ASP A CA 1
ATOM 1528 C C . ASP A 1 201 ? 12.427 -12.304 8.930 1.00 88.88 201 ASP A C 1
ATOM 1530 O O . ASP A 1 201 ? 12.024 -12.768 7.860 1.00 88.88 201 ASP A O 1
ATOM 1534 N N . ASP A 1 202 ? 13.130 -13.041 9.792 1.00 87.06 202 ASP A N 1
ATOM 1535 C CA . ASP A 1 202 ? 13.576 -14.420 9.532 1.00 87.06 202 ASP A CA 1
ATOM 1536 C C . ASP A 1 202 ? 12.653 -15.496 10.121 1.00 87.06 202 ASP A C 1
ATOM 1538 O O . ASP A 1 202 ? 12.907 -16.693 9.964 1.00 87.06 202 ASP A O 1
ATOM 1542 N N . THR A 1 203 ? 11.549 -15.105 10.765 1.00 88.44 203 THR A N 1
ATOM 1543 C CA . THR A 1 203 ? 10.627 -16.063 11.380 1.00 88.44 203 THR A CA 1
ATOM 1544 C C . THR A 1 203 ? 10.033 -17.000 10.323 1.00 88.44 203 THR A C 1
ATOM 1546 O O . THR A 1 203 ? 9.629 -16.578 9.225 1.00 88.44 203 THR A O 1
ATOM 1549 N N . LYS A 1 204 ? 9.990 -18.300 10.634 1.00 89.81 204 LYS A N 1
ATOM 1550 C CA . LYS A 1 204 ? 9.240 -19.279 9.840 1.00 89.81 204 LYS A CA 1
ATOM 1551 C C . LYS A 1 204 ? 7.746 -19.082 10.070 1.00 89.81 204 LYS A C 1
ATOM 1553 O O . LYS A 1 204 ? 7.329 -18.551 11.092 1.00 89.81 204 LYS A O 1
ATOM 1558 N N . PHE A 1 205 ? 6.942 -19.497 9.098 1.00 91.06 205 PHE A N 1
ATOM 1559 C CA . PHE A 1 205 ? 5.500 -19.276 9.132 1.00 91.06 205 PHE A CA 1
ATOM 1560 C C . PHE A 1 205 ? 4.866 -19.797 10.432 1.00 91.06 205 PHE A C 1
ATOM 1562 O O . PHE A 1 205 ? 4.978 -20.979 10.757 1.00 91.06 205 PHE A O 1
ATOM 1569 N N . GLY A 1 206 ? 4.213 -18.895 11.173 1.00 84.56 206 GLY A N 1
ATOM 1570 C CA . GLY A 1 206 ? 3.468 -19.213 12.393 1.00 84.56 206 GLY A CA 1
ATOM 1571 C C . GLY A 1 206 ? 4.325 -19.509 13.629 1.00 84.56 206 GLY A C 1
ATOM 1572 O O . GLY A 1 206 ? 3.771 -19.693 14.716 1.00 84.56 206 GLY A O 1
ATOM 1573 N N . GLU A 1 207 ? 5.652 -19.538 13.494 1.00 88.12 207 GLU A N 1
ATOM 1574 C CA . GLU A 1 207 ? 6.562 -19.743 14.618 1.00 88.12 207 GLU A CA 1
ATOM 1575 C C . GLU A 1 207 ? 6.564 -18.491 15.505 1.00 88.12 207 GLU A C 1
ATOM 1577 O O . GLU A 1 207 ? 6.624 -17.369 15.007 1.00 88.12 207 GLU A O 1
ATOM 1582 N N . TYR A 1 208 ? 6.443 -18.675 16.823 1.00 86.94 208 TYR A N 1
ATOM 1583 C CA . TYR A 1 208 ? 6.329 -17.577 17.797 1.00 86.94 208 TYR A CA 1
ATOM 1584 C C . TYR A 1 208 ? 5.184 -16.596 17.517 1.00 86.94 208 TYR A C 1
ATOM 1586 O O . TYR A 1 208 ? 5.263 -15.432 17.889 1.00 86.94 208 TYR A O 1
ATOM 1594 N N . ALA A 1 209 ? 4.120 -17.046 16.844 1.00 88.81 209 ALA A N 1
ATOM 1595 C CA . ALA A 1 209 ? 3.030 -16.153 16.502 1.00 88.81 209 ALA A CA 1
ATOM 1596 C C . ALA A 1 209 ? 2.330 -15.612 17.760 1.00 88.81 209 ALA A C 1
ATOM 1598 O O . ALA A 1 209 ? 1.841 -16.375 18.607 1.00 88.81 209 ALA A O 1
ATOM 1599 N N . GLU A 1 210 ? 2.235 -14.291 17.826 1.00 91.75 210 GLU A N 1
ATOM 1600 C CA . GLU A 1 210 ? 1.705 -13.519 18.948 1.00 91.75 210 GLU A CA 1
ATOM 1601 C C . GLU A 1 210 ? 0.624 -12.555 18.460 1.00 91.75 210 GLU A C 1
ATOM 1603 O O . GLU A 1 210 ? 0.456 -12.340 17.258 1.00 91.75 210 GLU A O 1
ATOM 1608 N N . ASP A 1 211 ? -0.169 -12.048 19.398 1.00 95.75 211 ASP A N 1
ATOM 1609 C CA . ASP A 1 211 ? -1.241 -11.108 19.103 1.00 95.75 211 ASP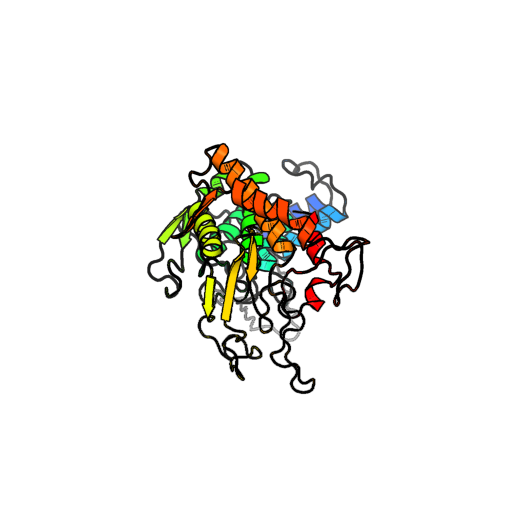 A CA 1
ATOM 1610 C C . ASP A 1 211 ? -0.831 -9.727 19.615 1.00 95.75 211 ASP A C 1
ATOM 1612 O O . ASP A 1 211 ? -0.541 -9.586 20.802 1.00 95.75 211 ASP A O 1
ATOM 1616 N N . GLU A 1 212 ? -0.868 -8.715 18.753 1.00 96.12 212 GLU A N 1
ATOM 1617 C CA . GLU A 1 212 ? -0.587 -7.326 19.133 1.00 96.12 212 GLU A CA 1
ATOM 1618 C C . GLU A 1 212 ? -1.616 -6.355 18.534 1.00 96.12 212 GLU A C 1
ATOM 1620 O O . GLU A 1 212 ? -2.287 -6.698 17.555 1.00 96.12 212 GLU A O 1
ATOM 1625 N N . PRO A 1 213 ? -1.824 -5.170 19.126 1.00 97.88 213 PRO A N 1
ATOM 1626 C CA . PRO A 1 213 ? -2.709 -4.150 18.574 1.00 97.88 213 PRO A CA 1
ATOM 1627 C C . PRO A 1 213 ? -2.344 -3.750 17.138 1.00 97.88 213 PRO A C 1
ATOM 1629 O O . PRO A 1 213 ? -1.178 -3.561 16.808 1.00 97.88 213 PRO A O 1
ATOM 1632 N N . LEU A 1 214 ? -3.354 -3.527 16.290 1.00 98.69 214 LEU A N 1
ATOM 1633 C CA . LEU A 1 214 ? -3.151 -3.053 14.915 1.00 98.69 214 LEU A CA 1
ATOM 1634 C C . LEU A 1 214 ? -2.294 -1.780 14.842 1.00 98.69 214 LEU A C 1
ATOM 1636 O O . LEU A 1 214 ? -1.485 -1.656 13.926 1.00 98.69 214 LEU A O 1
ATOM 1640 N N . ILE A 1 215 ? -2.462 -0.849 15.785 1.00 98.69 215 ILE A N 1
ATOM 1641 C CA . ILE A 1 215 ? -1.668 0.384 15.823 1.00 98.69 215 ILE A CA 1
ATOM 1642 C C . ILE A 1 215 ? -0.167 0.112 15.968 1.00 98.69 215 ILE A C 1
ATOM 1644 O O . ILE A 1 215 ? 0.623 0.813 15.344 1.00 98.69 215 ILE A O 1
ATOM 1648 N N . ASP A 1 216 ? 0.226 -0.928 16.702 1.00 98.31 216 ASP A N 1
ATOM 1649 C CA . ASP A 1 216 ? 1.637 -1.265 16.894 1.00 98.31 216 ASP A CA 1
ATOM 1650 C C . ASP A 1 216 ? 2.235 -1.801 15.584 1.00 98.31 216 ASP A C 1
ATOM 1652 O O . ASP A 1 216 ? 3.306 -1.364 15.176 1.00 98.31 216 ASP A O 1
ATOM 1656 N N . VAL A 1 217 ? 1.475 -2.606 14.830 1.00 98.56 217 VAL A N 1
ATOM 1657 C CA . VAL A 1 217 ? 1.859 -3.067 13.478 1.00 98.56 217 VAL A CA 1
ATOM 1658 C C . VAL A 1 217 ? 1.984 -1.902 12.488 1.00 98.56 217 VAL A C 1
ATOM 1660 O O . VAL A 1 217 ? 2.852 -1.898 11.614 1.00 98.56 217 VAL A O 1
ATOM 1663 N N . MET A 1 218 ? 1.099 -0.905 12.591 1.00 98.75 218 MET A N 1
ATOM 1664 C CA . MET A 1 218 ? 1.171 0.304 11.764 1.00 98.75 218 MET A CA 1
ATOM 1665 C C . MET A 1 218 ? 2.417 1.131 12.095 1.00 98.75 218 MET A C 1
ATOM 1667 O O . MET A 1 218 ? 3.089 1.603 11.178 1.00 98.75 218 MET A O 1
ATOM 1671 N N . CYS A 1 219 ? 2.727 1.295 13.383 1.00 98.44 219 CYS A N 1
ATOM 1672 C CA . CYS A 1 219 ? 3.935 1.976 13.840 1.00 98.44 219 CYS A CA 1
ATOM 1673 C C . CYS A 1 219 ? 5.191 1.229 13.388 1.00 98.44 219 CYS A C 1
ATOM 1675 O O . CYS A 1 219 ? 6.057 1.870 12.803 1.00 98.44 219 CYS A O 1
ATOM 1677 N N . GLU A 1 220 ? 5.237 -0.103 13.515 1.00 97.94 220 GLU A N 1
ATOM 1678 C CA . GLU A 1 220 ? 6.339 -0.929 12.998 1.00 97.94 220 GLU A CA 1
ATOM 1679 C C . GLU A 1 220 ? 6.567 -0.657 11.503 1.00 97.94 220 GLU A C 1
ATOM 1681 O O . GLU A 1 220 ? 7.694 -0.415 11.076 1.00 97.94 220 GLU A O 1
ATOM 1686 N N . ALA A 1 221 ? 5.504 -0.625 10.690 1.00 98.44 221 ALA A N 1
ATOM 1687 C CA . ALA A 1 221 ? 5.623 -0.319 9.264 1.00 98.44 221 ALA A CA 1
ATOM 1688 C C . ALA A 1 221 ? 6.292 1.045 9.018 1.00 98.44 221 ALA A C 1
ATOM 1690 O O . ALA A 1 221 ? 7.217 1.145 8.210 1.00 98.44 221 ALA A O 1
ATOM 1691 N N . LEU A 1 222 ? 5.835 2.091 9.712 1.00 98.69 222 LEU A N 1
ATOM 1692 C CA . LEU A 1 222 ? 6.338 3.459 9.558 1.00 98.69 222 LEU A CA 1
ATOM 1693 C C . LEU A 1 222 ? 7.773 3.610 10.085 1.00 98.69 222 LEU A C 1
ATOM 1695 O O . LEU A 1 222 ? 8.601 4.228 9.414 1.00 98.69 222 LEU A O 1
ATOM 1699 N N . GLU A 1 223 ? 8.078 3.017 11.238 1.00 97.69 223 GLU A N 1
ATOM 1700 C CA . GLU A 1 223 ? 9.408 3.010 11.856 1.00 97.69 223 GLU A CA 1
ATOM 1701 C C . GLU A 1 223 ? 10.418 2.293 10.963 1.00 97.69 223 GLU A C 1
ATOM 1703 O O . GLU A 1 223 ? 11.453 2.869 10.639 1.00 97.69 223 GLU A O 1
ATOM 1708 N N . ARG A 1 224 ? 10.085 1.107 10.439 1.00 97.44 224 ARG A N 1
ATOM 1709 C CA . ARG A 1 224 ? 10.965 0.363 9.521 1.00 97.44 224 ARG A CA 1
ATOM 1710 C C . ARG A 1 224 ? 11.268 1.161 8.249 1.00 97.44 224 ARG A C 1
ATOM 1712 O O . ARG A 1 224 ? 12.413 1.187 7.802 1.00 97.44 224 ARG A O 1
ATOM 1719 N N . HIS A 1 225 ? 10.279 1.854 7.672 1.00 98.25 225 HIS A N 1
ATOM 1720 C CA . HIS A 1 225 ? 10.519 2.750 6.529 1.00 98.25 225 HIS A CA 1
ATOM 1721 C C . HIS A 1 225 ? 11.429 3.920 6.900 1.00 98.25 225 HIS A C 1
ATOM 1723 O O . HIS A 1 225 ? 12.292 4.306 6.106 1.00 98.25 225 HIS A O 1
ATOM 1729 N N . PHE A 1 226 ? 11.231 4.482 8.094 1.00 97.94 226 PHE A N 1
ATOM 1730 C CA . PHE A 1 226 ? 12.041 5.576 8.594 1.00 97.94 226 PHE A CA 1
ATOM 1731 C C . PHE A 1 226 ? 13.486 5.143 8.859 1.00 97.94 226 PHE A C 1
ATOM 1733 O O . PHE A 1 226 ? 14.394 5.862 8.458 1.00 97.94 226 PHE A O 1
ATOM 1740 N N . GLU A 1 227 ? 13.722 3.978 9.460 1.00 96.81 227 GLU A N 1
ATOM 1741 C CA . GLU A 1 227 ? 15.052 3.382 9.666 1.00 96.81 227 GLU A CA 1
ATOM 1742 C C . GLU A 1 227 ? 15.758 3.068 8.344 1.00 96.81 227 GLU A C 1
ATOM 1744 O O . GLU A 1 227 ? 16.954 3.322 8.193 1.00 96.81 227 GLU A O 1
ATOM 1749 N N . GLY A 1 228 ? 15.001 2.560 7.373 1.00 96.75 228 GLY A N 1
ATOM 1750 C CA . GLY A 1 228 ? 15.515 2.036 6.119 1.00 96.75 228 GLY A CA 1
ATOM 1751 C C . GLY A 1 228 ? 15.366 0.518 6.057 1.00 96.75 228 GLY A C 1
ATOM 1752 O O . GLY A 1 228 ? 15.765 -0.228 6.949 1.00 96.75 228 GLY A O 1
ATOM 1753 N N . ILE A 1 229 ? 14.797 0.056 4.952 1.00 96.50 229 ILE A N 1
ATOM 1754 C CA . ILE A 1 229 ? 14.539 -1.347 4.657 1.00 96.50 229 ILE A CA 1
ATOM 1755 C C . ILE A 1 229 ? 15.514 -1.765 3.566 1.00 96.50 229 ILE A C 1
ATOM 1757 O O . ILE A 1 229 ? 15.542 -1.166 2.491 1.00 96.50 229 ILE A O 1
ATOM 1761 N N . GLU A 1 230 ? 16.285 -2.816 3.818 1.00 95.06 230 GLU A N 1
ATOM 1762 C CA . GLU A 1 230 ? 17.144 -3.442 2.821 1.00 95.06 230 GLU A CA 1
ATOM 1763 C C . GLU A 1 230 ? 17.186 -4.948 3.077 1.00 95.06 230 GLU A C 1
ATOM 1765 O O . GLU A 1 230 ? 17.632 -5.397 4.132 1.00 95.06 230 GLU A O 1
ATOM 1770 N N . PHE A 1 231 ? 16.670 -5.734 2.134 1.00 93.88 231 PHE A N 1
ATOM 1771 C CA . PHE A 1 231 ? 16.675 -7.192 2.228 1.00 93.88 231 PHE A CA 1
ATOM 1772 C C . PHE A 1 231 ? 16.663 -7.834 0.841 1.00 93.88 231 PHE A C 1
ATOM 1774 O O . PHE A 1 231 ? 16.372 -7.200 -0.175 1.00 93.88 231 PHE A O 1
ATOM 1781 N N . ARG A 1 232 ? 16.963 -9.131 0.808 1.00 92.31 232 ARG A N 1
ATOM 1782 C CA . ARG A 1 232 ? 16.808 -9.983 -0.371 1.00 92.31 232 ARG A CA 1
ATOM 1783 C C . ARG A 1 232 ? 15.568 -10.852 -0.204 1.00 92.31 232 ARG A C 1
ATOM 1785 O O . ARG A 1 232 ? 15.396 -11.448 0.859 1.00 92.31 232 ARG A O 1
ATOM 1792 N N . GLU A 1 233 ? 14.718 -10.933 -1.231 1.00 91.69 233 GLU A N 1
ATOM 1793 C CA . GLU A 1 233 ? 13.495 -11.743 -1.185 1.00 91.69 233 GLU A CA 1
ATOM 1794 C C . GLU A 1 233 ? 13.791 -13.174 -0.701 1.00 91.69 233 GLU A C 1
ATOM 1796 O O . GLU A 1 233 ? 14.719 -13.848 -1.162 1.00 91.69 233 GLU A O 1
ATOM 1801 N N . ARG A 1 234 ? 12.976 -13.653 0.244 1.00 89.12 234 ARG A N 1
ATOM 1802 C CA . ARG A 1 234 ? 13.076 -15.019 0.761 1.00 89.12 234 ARG A CA 1
ATOM 1803 C C . ARG A 1 234 ? 12.855 -16.007 -0.386 1.00 89.12 234 ARG A C 1
ATOM 1805 O O . ARG A 1 234 ? 11.876 -15.883 -1.113 1.00 89.12 234 ARG A O 1
ATOM 1812 N N . ASN A 1 235 ? 13.729 -17.007 -0.498 1.00 88.25 235 ASN A N 1
ATOM 1813 C CA . ASN A 1 235 ? 13.730 -17.998 -1.583 1.00 88.25 235 ASN A CA 1
ATOM 1814 C C . ASN A 1 235 ? 13.998 -17.405 -2.982 1.00 88.25 235 ASN A C 1
ATOM 1816 O O . ASN A 1 235 ? 13.561 -17.986 -3.975 1.00 88.25 235 ASN A O 1
ATOM 1820 N N . ALA A 1 236 ? 14.701 -16.265 -3.064 1.00 88.19 236 ALA A N 1
ATOM 1821 C CA . ALA A 1 236 ? 15.119 -15.651 -4.324 1.00 88.19 236 ALA A CA 1
ATOM 1822 C C . ALA A 1 236 ? 15.708 -16.669 -5.312 1.00 88.19 236 ALA A C 1
ATOM 1824 O O . ALA A 1 236 ? 16.544 -17.499 -4.949 1.00 88.19 236 ALA A O 1
ATOM 1825 N N . GLY A 1 237 ? 15.246 -16.574 -6.557 1.00 87.12 237 GLY A N 1
ATOM 1826 C CA . GLY A 1 237 ? 15.589 -17.476 -7.646 1.00 87.12 237 GLY A CA 1
ATOM 1827 C C . GLY A 1 237 ? 14.369 -17.869 -8.493 1.00 87.12 237 GLY A C 1
ATOM 1828 O O . GLY A 1 237 ? 13.243 -17.435 -8.219 1.00 87.12 237 GLY A O 1
ATOM 1829 N N . PRO A 1 238 ? 14.564 -18.745 -9.497 1.00 85.81 238 PRO A N 1
ATOM 1830 C CA . PRO A 1 238 ? 13.545 -19.071 -10.500 1.00 85.81 238 PRO A CA 1
ATOM 1831 C C . PRO A 1 238 ? 12.239 -19.663 -9.954 1.00 85.81 238 PRO A C 1
ATOM 1833 O O . PRO A 1 238 ? 11.234 -19.672 -10.655 1.00 85.81 238 PRO A O 1
ATOM 1836 N N . GLN A 1 239 ? 12.247 -20.177 -8.720 1.00 86.19 239 GLN A N 1
ATOM 1837 C CA . GLN A 1 239 ? 11.069 -20.777 -8.088 1.00 86.19 239 GLN A CA 1
ATOM 1838 C C . GLN A 1 239 ? 10.012 -19.744 -7.688 1.00 86.19 239 GLN A C 1
ATOM 1840 O O . GLN A 1 239 ? 8.826 -20.065 -7.700 1.00 86.19 239 GLN A O 1
ATOM 1845 N N . ILE A 1 240 ? 10.430 -18.528 -7.326 1.00 85.38 240 ILE A N 1
ATOM 1846 C CA . ILE A 1 240 ? 9.506 -17.446 -6.953 1.00 85.38 240 ILE A CA 1
ATOM 1847 C C . ILE A 1 240 ? 9.334 -16.418 -8.077 1.00 85.38 240 ILE A C 1
ATOM 1849 O O . ILE A 1 240 ? 8.325 -15.711 -8.111 1.00 85.38 240 ILE A O 1
ATOM 1853 N N . ASP A 1 241 ? 10.307 -16.335 -8.990 1.00 86.62 241 ASP A N 1
ATOM 1854 C CA . ASP A 1 241 ? 10.253 -15.501 -10.187 1.00 86.62 241 ASP A CA 1
ATOM 1855 C C . ASP A 1 241 ? 11.205 -16.039 -11.265 1.00 86.62 241 ASP A C 1
ATOM 1857 O O . ASP A 1 241 ? 12.425 -15.960 -11.136 1.00 86.62 241 ASP A O 1
ATOM 1861 N N . GLU A 1 242 ? 10.656 -16.602 -12.342 1.00 88.31 242 GLU A N 1
ATOM 1862 C CA . GLU A 1 242 ? 11.445 -17.235 -13.408 1.00 88.31 242 GLU A CA 1
ATOM 1863 C C . GLU A 1 242 ? 12.127 -16.241 -14.366 1.00 88.31 242 GLU A C 1
ATOM 1865 O O . GLU A 1 242 ? 12.908 -16.644 -15.238 1.00 88.31 242 GLU A O 1
ATOM 1870 N N . HIS A 1 243 ? 11.823 -14.945 -14.260 1.00 88.06 243 HIS A N 1
ATOM 1871 C CA . HIS A 1 243 ? 12.323 -13.930 -15.187 1.00 88.06 243 HIS A CA 1
ATOM 1872 C C . HIS A 1 243 ? 13.236 -12.909 -14.521 1.00 88.06 243 HIS A C 1
ATOM 1874 O O . HIS A 1 243 ? 14.144 -12.406 -15.183 1.00 88.06 243 HIS A O 1
ATOM 1880 N N . MET A 1 244 ? 13.002 -12.595 -13.249 1.00 85.38 244 MET A N 1
ATOM 1881 C CA . MET A 1 244 ? 13.790 -11.621 -12.504 1.00 85.38 244 MET A CA 1
ATOM 1882 C C . MET A 1 244 ? 15.282 -11.982 -12.487 1.00 85.38 244 MET A C 1
ATOM 1884 O O . MET A 1 244 ? 15.671 -13.136 -12.306 1.00 85.38 244 MET A O 1
ATOM 1888 N N . ARG A 1 245 ? 16.136 -10.973 -12.692 1.00 82.19 245 ARG A N 1
ATOM 1889 C CA . ARG A 1 245 ? 17.591 -11.162 -12.737 1.00 82.19 245 ARG A CA 1
ATOM 1890 C C . ARG A 1 245 ? 18.146 -11.440 -11.346 1.00 82.19 245 ARG A C 1
ATOM 1892 O O . ARG A 1 245 ? 17.923 -10.650 -10.426 1.00 82.19 245 ARG A O 1
ATOM 1899 N N . ASP A 1 246 ? 18.932 -12.511 -11.251 1.00 77.50 246 ASP A N 1
ATOM 1900 C CA . ASP A 1 246 ? 19.622 -12.912 -10.022 1.00 77.50 246 ASP A CA 1
ATOM 1901 C C . ASP A 1 246 ? 21.155 -12.809 -10.091 1.00 77.50 246 ASP A C 1
ATOM 1903 O O . ASP A 1 246 ? 21.843 -12.980 -9.089 1.00 77.50 246 ASP A O 1
ATOM 1907 N N . GLU A 1 247 ? 21.706 -12.479 -11.261 1.00 62.75 247 GLU A N 1
ATOM 1908 C CA . GLU A 1 247 ? 23.146 -12.308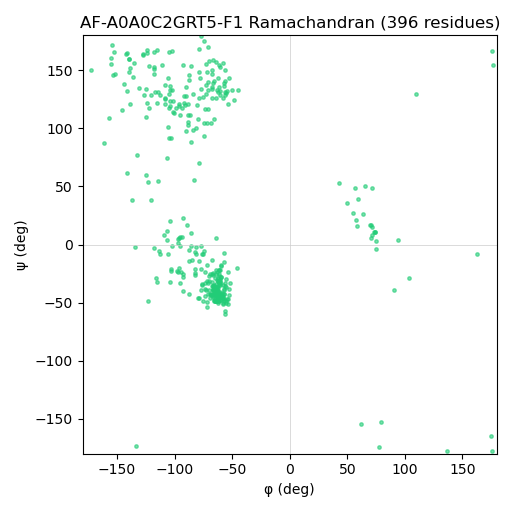 -11.444 1.00 62.75 247 GLU A CA 1
ATOM 1909 C C . GLU A 1 247 ? 23.513 -10.853 -11.736 1.00 62.75 247 GLU A C 1
ATOM 1911 O O . GLU A 1 247 ? 22.985 -10.191 -12.633 1.00 62.75 247 GLU A O 1
ATOM 1916 N N . ALA A 1 248 ? 24.470 -10.373 -10.951 1.00 55.88 248 ALA A N 1
ATOM 1917 C CA . ALA A 1 248 ? 25.103 -9.079 -11.059 1.00 55.88 248 ALA A CA 1
ATOM 1918 C C . ALA A 1 248 ? 26.250 -9.121 -12.079 1.00 55.88 248 ALA A C 1
ATOM 1920 O O . ALA A 1 248 ? 27.371 -9.485 -11.724 1.00 55.88 248 ALA A O 1
ATOM 1921 N N . TYR A 1 249 ? 26.047 -8.682 -13.324 1.00 44.31 249 TYR A N 1
ATOM 1922 C CA . TYR A 1 249 ? 27.200 -8.297 -14.148 1.00 44.31 249 TYR A CA 1
ATOM 1923 C C . TYR A 1 249 ? 27.699 -6.936 -13.618 1.00 44.31 249 TYR A C 1
ATOM 1925 O O . TYR A 1 249 ? 27.160 -5.887 -13.960 1.00 44.31 249 TYR A O 1
ATOM 1933 N N . TYR A 1 250 ? 28.671 -6.973 -12.696 1.00 42.62 250 TYR A N 1
ATOM 1934 C CA . TYR A 1 250 ? 29.352 -5.832 -12.050 1.00 42.62 250 TYR A CA 1
ATOM 1935 C C . TYR A 1 250 ? 28.579 -4.970 -11.011 1.00 42.62 250 TYR A C 1
ATOM 1937 O O . TYR A 1 250 ? 29.135 -3.970 -10.559 1.00 42.62 250 TYR A O 1
ATOM 1945 N N . SER A 1 251 ? 27.362 -5.317 -10.557 1.00 47.28 251 SER A N 1
ATOM 1946 C CA . SER A 1 251 ? 26.597 -4.481 -9.596 1.00 47.28 251 SER A CA 1
ATOM 1947 C C . SER A 1 251 ? 25.828 -5.262 -8.522 1.00 47.28 251 SER A C 1
ATOM 19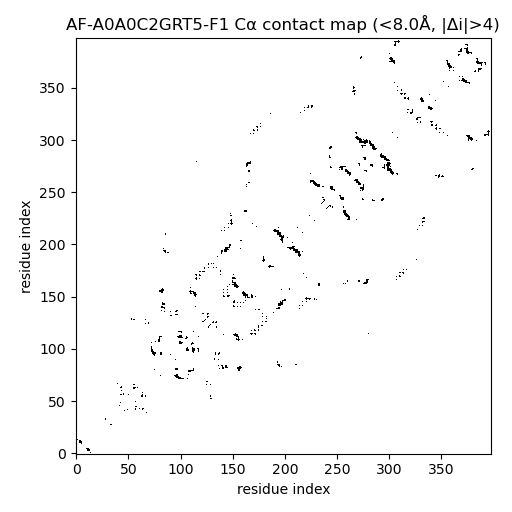49 O O . SER A 1 251 ? 25.038 -6.131 -8.844 1.00 47.28 251 SER A O 1
ATOM 1951 N N . ILE A 1 252 ? 25.948 -4.856 -7.252 1.00 52.78 252 ILE A N 1
ATOM 1952 C CA . ILE A 1 252 ? 25.169 -5.341 -6.085 1.00 52.78 252 ILE A CA 1
ATOM 1953 C C . ILE A 1 252 ? 23.630 -5.191 -6.228 1.00 52.78 252 ILE A C 1
ATOM 1955 O O . ILE A 1 252 ? 22.869 -5.693 -5.398 1.00 52.78 252 ILE A O 1
ATOM 1959 N N . LEU A 1 253 ? 23.148 -4.527 -7.285 1.00 58.75 253 LEU A N 1
ATOM 1960 C CA . LEU A 1 253 ? 21.730 -4.312 -7.566 1.00 58.75 253 LEU A CA 1
ATOM 1961 C C . LEU A 1 253 ? 21.161 -5.455 -8.420 1.00 58.75 253 LEU A C 1
ATOM 1963 O O . LEU A 1 253 ? 21.278 -5.451 -9.644 1.00 58.75 253 LEU A O 1
ATOM 1967 N N . VAL A 1 254 ? 20.511 -6.408 -7.757 1.00 78.56 254 VAL A N 1
ATOM 1968 C CA . VAL A 1 254 ? 19.771 -7.534 -8.358 1.00 78.56 254 VAL A CA 1
ATOM 1969 C C . VAL A 1 254 ? 18.270 -7.368 -8.122 1.00 78.56 254 VAL A C 1
ATOM 1971 O O . VAL A 1 254 ? 17.860 -6.698 -7.171 1.00 78.56 254 VAL A O 1
ATOM 1974 N N . GLY A 1 255 ? 17.437 -7.954 -8.989 1.00 82.75 255 GLY A N 1
ATOM 1975 C CA . GLY A 1 255 ? 15.986 -7.723 -8.970 1.00 82.75 255 GLY A CA 1
ATOM 1976 C C . GLY A 1 255 ? 15.317 -8.159 -7.662 1.00 82.75 255 GLY A C 1
ATOM 1977 O O . GLY A 1 255 ? 14.410 -7.484 -7.184 1.00 82.75 255 GLY A O 1
ATOM 1978 N N . PHE A 1 256 ? 15.833 -9.222 -7.038 1.00 90.12 256 PHE A N 1
ATOM 1979 C CA . PHE A 1 256 ? 15.341 -9.746 -5.760 1.00 90.12 256 PHE A CA 1
ATOM 1980 C C . PHE A 1 256 ? 15.742 -8.913 -4.537 1.00 90.12 256 PHE A C 1
ATOM 1982 O O . PHE A 1 256 ? 15.282 -9.200 -3.432 1.00 90.12 256 PHE A O 1
ATOM 1989 N N . ASN A 1 257 ? 16.613 -7.913 -4.694 1.00 91.38 257 ASN A N 1
ATOM 1990 C CA . ASN A 1 257 ? 16.987 -7.035 -3.594 1.00 91.38 257 ASN A CA 1
ATOM 1991 C C . ASN A 1 257 ? 16.011 -5.858 -3.538 1.00 91.38 257 ASN A C 1
ATOM 1993 O O . ASN A 1 257 ? 15.877 -5.076 -4.489 1.00 91.38 257 ASN A O 1
ATOM 1997 N N . VAL A 1 258 ? 15.343 -5.729 -2.398 1.00 91.94 258 VAL A N 1
ATOM 1998 C CA . VAL A 1 258 ? 14.374 -4.675 -2.116 1.00 91.94 258 VAL A CA 1
ATOM 1999 C C . VAL A 1 258 ? 15.023 -3.672 -1.177 1.00 91.94 258 VAL A C 1
ATOM 2001 O O . VAL A 1 258 ? 15.580 -4.038 -0.144 1.00 91.94 258 VAL A O 1
ATOM 2004 N N . LYS A 1 259 ? 14.935 -2.395 -1.551 1.00 94.81 259 LYS A N 1
ATOM 2005 C CA . LYS A 1 259 ? 15.397 -1.269 -0.746 1.00 94.81 259 LYS A CA 1
ATOM 2006 C C . LYS A 1 259 ? 14.310 -0.212 -0.663 1.00 94.81 259 LYS A C 1
ATOM 2008 O O . LYS A 1 259 ? 13.716 0.111 -1.693 1.00 94.81 259 LYS A O 1
ATOM 2013 N N . VAL A 1 260 ? 14.061 0.321 0.526 1.00 97.62 260 VAL A N 1
ATOM 2014 C CA . VAL A 1 260 ? 13.140 1.439 0.772 1.00 97.62 260 VAL A CA 1
ATOM 2015 C C . VAL A 1 260 ? 13.729 2.311 1.875 1.00 97.62 260 VAL A C 1
ATOM 2017 O O . VAL A 1 260 ? 14.270 1.785 2.840 1.00 97.62 260 VAL A O 1
ATOM 2020 N N . PHE A 1 261 ? 13.665 3.630 1.745 1.00 97.19 261 PHE A N 1
ATOM 2021 C CA . PHE A 1 261 ? 14.151 4.555 2.768 1.00 97.19 261 PHE A CA 1
ATOM 2022 C C . PHE A 1 261 ? 13.447 5.905 2.663 1.00 97.19 261 PHE A C 1
ATOM 2024 O O . PHE A 1 261 ? 12.896 6.253 1.617 1.00 97.19 261 PHE A O 1
ATOM 2031 N N . VAL A 1 262 ? 13.490 6.671 3.750 1.00 98.25 262 VAL A N 1
ATOM 2032 C CA . VAL A 1 262 ? 12.992 8.047 3.791 1.00 98.25 262 VAL A CA 1
ATOM 2033 C C . VAL A 1 262 ? 14.152 9.010 3.562 1.00 98.25 262 VAL A C 1
ATOM 2035 O O . VAL A 1 262 ? 15.118 9.015 4.326 1.00 98.25 262 VAL A O 1
ATOM 2038 N N . ASP A 1 263 ? 14.067 9.831 2.519 1.00 97.94 263 ASP A N 1
ATOM 2039 C CA . ASP A 1 263 ? 15.030 10.904 2.284 1.00 97.94 263 ASP A CA 1
ATOM 2040 C C . ASP A 1 263 ? 14.894 11.973 3.380 1.00 97.94 263 ASP A C 1
ATOM 2042 O O . ASP A 1 263 ? 13.807 12.484 3.652 1.00 97.94 263 ASP A O 1
ATOM 2046 N N . ARG A 1 264 ? 16.000 12.308 4.052 1.00 96.31 264 ARG A N 1
ATOM 2047 C CA . ARG A 1 264 ? 15.964 13.176 5.244 1.00 96.31 264 ARG A CA 1
ATOM 2048 C C . ARG A 1 264 ? 15.700 14.646 4.932 1.00 96.31 264 ARG A C 1
ATOM 2050 O O . ARG A 1 264 ? 15.191 15.382 5.787 1.00 96.31 264 ARG A O 1
ATOM 2057 N N . ASN A 1 265 ? 16.016 15.070 3.712 1.00 96.88 265 ASN A N 1
ATOM 2058 C CA . ASN A 1 265 ? 15.839 16.451 3.281 1.00 96.88 265 ASN A CA 1
ATOM 2059 C C . ASN A 1 265 ? 14.375 16.710 2.920 1.00 96.88 265 ASN A C 1
ATOM 2061 O O . ASN A 1 265 ? 13.788 17.686 3.385 1.00 96.88 265 ASN A O 1
ATOM 2065 N N . THR A 1 266 ? 13.783 15.795 2.157 1.00 98.44 266 THR A N 1
ATOM 2066 C CA . THR A 1 266 ? 12.443 15.933 1.574 1.00 98.44 266 THR A CA 1
ATOM 2067 C C . THR A 1 266 ? 11.346 15.227 2.365 1.00 98.44 266 THR A C 1
ATOM 2069 O O . THR A 1 266 ? 10.179 15.580 2.246 1.00 98.44 266 THR A O 1
ATOM 2072 N N . GLY A 1 267 ? 11.690 14.221 3.169 1.00 98.31 267 GLY A N 1
ATOM 2073 C CA . GLY A 1 267 ? 10.728 13.321 3.806 1.00 98.31 267 GLY A CA 1
ATOM 2074 C C . GLY A 1 267 ? 10.118 12.284 2.857 1.00 98.31 267 GLY A C 1
ATOM 2075 O O . GLY A 1 267 ? 9.260 11.513 3.292 1.00 98.31 267 GLY A O 1
ATOM 2076 N N . PHE A 1 268 ? 10.532 12.241 1.586 1.00 98.81 268 PHE A N 1
ATOM 2077 C CA . PHE A 1 268 ? 9.981 11.312 0.603 1.00 98.81 268 PHE A CA 1
ATOM 2078 C C . PHE A 1 268 ? 10.411 9.869 0.845 1.00 98.81 268 PHE A C 1
ATOM 2080 O O . PHE A 1 268 ? 11.530 9.590 1.267 1.00 98.81 268 PHE A O 1
ATOM 2087 N N . ILE A 1 269 ? 9.535 8.935 0.488 1.00 98.62 269 ILE A N 1
ATOM 2088 C CA . ILE A 1 269 ? 9.813 7.502 0.476 1.00 98.62 269 ILE A CA 1
ATOM 2089 C C . ILE A 1 269 ? 10.404 7.116 -0.875 1.00 98.62 269 ILE A C 1
ATOM 2091 O O . ILE A 1 269 ? 9.694 6.990 -1.883 1.00 98.62 269 ILE A O 1
ATOM 2095 N N . HIS A 1 270 ? 11.709 6.880 -0.871 1.00 98.56 270 HIS A N 1
ATOM 2096 C CA . HIS A 1 270 ? 12.456 6.331 -1.991 1.00 98.56 270 HIS A CA 1
ATOM 2097 C C . HIS A 1 270 ? 12.542 4.815 -1.871 1.00 98.56 270 HIS A C 1
ATOM 2099 O O . HIS A 1 270 ? 12.471 4.241 -0.786 1.00 98.56 270 HIS A O 1
ATOM 2105 N N . GLY A 1 271 ? 12.710 4.133 -2.994 1.00 96.75 271 GLY A N 1
ATOM 2106 C CA . GLY A 1 271 ? 12.987 2.708 -2.967 1.00 96.75 271 GLY A CA 1
ATOM 2107 C C . GLY A 1 271 ? 13.034 2.090 -4.345 1.00 96.75 271 GLY A C 1
ATOM 2108 O O . GLY A 1 271 ? 12.848 2.772 -5.347 1.00 96.75 271 GLY A O 1
ATOM 2109 N N . GLY A 1 272 ? 13.244 0.783 -4.381 1.00 93.69 272 GLY A N 1
ATOM 2110 C CA . GLY A 1 272 ? 13.402 0.029 -5.615 1.00 93.69 272 GLY A CA 1
ATOM 2111 C C . GLY A 1 272 ? 14.785 0.190 -6.250 1.00 93.69 272 GLY A C 1
ATOM 2112 O O . GLY A 1 272 ? 15.706 0.768 -5.677 1.00 93.69 272 GLY A O 1
ATOM 2113 N N . ASN A 1 273 ? 14.924 -0.393 -7.435 1.00 92.31 273 ASN A N 1
ATOM 2114 C CA . ASN A 1 273 ? 16.058 -0.217 -8.334 1.00 92.31 273 ASN A CA 1
ATOM 2115 C C . ASN A 1 273 ? 15.592 -0.496 -9.776 1.00 92.31 273 ASN A C 1
ATOM 2117 O O . ASN A 1 273 ? 14.495 -1.016 -9.989 1.00 92.31 273 ASN A O 1
ATOM 2121 N N . ARG A 1 274 ? 16.439 -0.216 -10.772 1.00 92.06 274 ARG A N 1
ATOM 2122 C CA . ARG A 1 274 ? 16.117 -0.434 -12.198 1.00 92.06 274 ARG A CA 1
ATOM 2123 C C . ARG A 1 274 ? 15.724 -1.867 -12.593 1.00 92.06 274 ARG A C 1
ATOM 2125 O O . ARG A 1 274 ? 15.249 -2.071 -13.706 1.00 92.06 274 ARG A O 1
ATOM 2132 N N . TRP A 1 275 ? 15.993 -2.856 -11.743 1.00 92.25 275 TRP A N 1
ATOM 2133 C CA . TRP A 1 275 ? 15.777 -4.283 -11.997 1.00 92.25 275 TRP A CA 1
ATOM 2134 C C . TRP A 1 275 ? 14.583 -4.861 -11.233 1.00 92.25 275 TRP A C 1
ATOM 2136 O O . TRP A 1 275 ? 14.342 -6.063 -11.333 1.00 92.25 275 TRP A O 1
ATOM 2146 N N . ASN A 1 276 ? 13.828 -4.043 -10.494 1.00 90.94 276 ASN A N 1
ATOM 2147 C CA . ASN A 1 276 ? 12.651 -4.498 -9.762 1.00 90.94 276 ASN A CA 1
ATOM 2148 C C . ASN A 1 276 ? 11.373 -3.727 -10.116 1.00 90.94 276 ASN A C 1
ATOM 2150 O O . ASN A 1 276 ? 11.377 -2.701 -10.795 1.00 90.94 276 ASN A O 1
ATOM 2154 N N . CYS A 1 277 ? 10.258 -4.292 -9.659 1.00 93.94 277 CYS A N 1
ATOM 2155 C CA . CYS A 1 277 ? 8.901 -3.882 -9.994 1.00 93.94 277 CYS A CA 1
ATOM 2156 C C . CYS A 1 277 ? 8.110 -3.537 -8.723 1.00 93.94 277 CYS A C 1
ATOM 2158 O O . CYS A 1 277 ? 7.043 -4.087 -8.463 1.00 93.94 277 CYS A O 1
ATOM 2160 N N . GLY A 1 278 ? 8.654 -2.642 -7.894 1.00 94.62 278 GLY A N 1
ATOM 2161 C CA . GLY A 1 278 ? 8.096 -2.366 -6.565 1.00 94.62 278 GLY A CA 1
ATOM 2162 C C . GLY A 1 278 ? 6.719 -1.681 -6.546 1.00 94.62 278 GLY A C 1
ATOM 2163 O O . GLY A 1 278 ? 6.091 -1.633 -5.491 1.00 94.62 278 GLY A O 1
ATOM 2164 N N . THR A 1 279 ? 6.245 -1.140 -7.669 1.00 97.69 279 THR A N 1
ATOM 2165 C CA . THR A 1 279 ? 4.973 -0.392 -7.774 1.00 97.69 279 THR A CA 1
ATOM 2166 C C . THR A 1 279 ? 3.995 -1.087 -8.714 1.00 97.69 279 THR A C 1
ATOM 2168 O O . THR A 1 279 ? 4.436 -1.899 -9.514 1.00 97.69 279 THR A O 1
ATOM 2171 N N . TRP A 1 280 ? 2.715 -0.712 -8.704 1.00 97.75 280 TRP A N 1
ATOM 2172 C CA . TRP A 1 280 ? 1.650 -1.333 -9.508 1.00 97.75 280 TRP A CA 1
ATOM 2173 C C . TRP A 1 280 ? 1.888 -1.435 -11.019 1.00 97.75 280 TRP A C 1
ATOM 2175 O O . TRP A 1 280 ? 1.325 -2.314 -11.665 1.00 97.75 280 TRP A O 1
ATOM 2185 N N . MET A 1 281 ? 2.741 -0.588 -11.593 1.00 97.88 281 MET A N 1
ATOM 2186 C CA . MET A 1 281 ? 3.263 -0.786 -12.945 1.00 97.88 281 MET A CA 1
ATOM 2187 C C . MET A 1 281 ? 4.389 -1.837 -12.915 1.00 97.88 281 MET A C 1
ATOM 2189 O O . MET A 1 281 ? 5.563 -1.499 -13.065 1.00 97.88 281 MET A O 1
ATOM 2193 N N . ASP A 1 282 ? 4.047 -3.106 -12.677 1.00 96.06 282 ASP A N 1
ATOM 2194 C CA . ASP A 1 282 ? 4.991 -4.152 -12.247 1.00 96.06 282 ASP A CA 1
ATOM 2195 C C . ASP A 1 282 ? 5.412 -5.160 -13.327 1.00 96.06 282 ASP A C 1
ATOM 2197 O O . ASP A 1 282 ? 5.910 -6.251 -13.027 1.00 96.06 282 ASP A O 1
ATOM 2201 N N . LYS A 1 283 ? 5.267 -4.819 -14.610 1.00 96.38 283 LYS A N 1
ATOM 2202 C CA . LYS A 1 283 ? 5.557 -5.777 -15.679 1.00 96.38 283 LYS A CA 1
ATOM 2203 C C . LYS A 1 283 ? 7.055 -6.098 -15.783 1.00 96.38 283 LYS A C 1
ATOM 2205 O O . LYS A 1 283 ? 7.823 -5.340 -16.373 1.00 96.38 283 LYS A O 1
ATOM 2210 N N . MET A 1 284 ? 7.441 -7.282 -15.303 1.00 94.81 284 MET A N 1
ATOM 2211 C CA . MET A 1 284 ? 8.744 -7.893 -15.576 1.00 94.81 284 MET A CA 1
ATOM 2212 C C . MET A 1 284 ? 8.783 -8.453 -17.007 1.00 94.81 284 MET A C 1
ATOM 2214 O O . MET A 1 284 ? 7.889 -9.206 -17.417 1.00 94.81 284 MET A O 1
ATOM 2218 N N . GLY A 1 285 ? 9.797 -8.068 -17.784 1.00 94.81 285 GLY A N 1
ATOM 2219 C CA . GLY A 1 285 ? 10.013 -8.569 -19.137 1.00 94.81 285 GLY A CA 1
ATOM 2220 C C . GLY A 1 285 ? 10.356 -10.059 -19.148 1.00 94.81 285 GLY A C 1
ATOM 2221 O O . GLY A 1 285 ? 11.078 -10.556 -18.285 1.00 94.81 285 GLY A O 1
ATOM 2222 N N . SER A 1 286 ? 9.824 -10.790 -20.128 1.00 94.50 286 SER A N 1
ATOM 2223 C CA . SER A 1 286 ? 9.877 -12.260 -20.162 1.00 94.50 286 SER A CA 1
ATOM 2224 C C . SER A 1 286 ? 10.261 -12.857 -21.518 1.00 94.50 286 SER A C 1
ATOM 2226 O O . SER A 1 286 ? 10.373 -14.075 -21.641 1.00 94.50 286 SER A O 1
ATOM 2228 N N . SER A 1 287 ? 10.470 -12.040 -22.556 1.00 95.19 287 SER A N 1
ATOM 2229 C CA . SER A 1 287 ? 10.720 -12.530 -23.913 1.00 95.19 287 SER A CA 1
ATOM 2230 C C . SER A 1 287 ? 12.214 -12.607 -24.210 1.00 95.19 287 SER A C 1
ATOM 2232 O O . SER A 1 287 ? 12.886 -11.592 -24.390 1.00 95.19 287 SER A O 1
ATOM 2234 N N . GLU A 1 288 ? 12.725 -13.830 -24.343 1.00 93.00 288 GLU A N 1
ATOM 2235 C CA . GLU A 1 288 ? 14.088 -14.068 -24.837 1.00 93.00 288 GLU A CA 1
ATOM 2236 C C . GLU A 1 288 ? 14.251 -13.596 -26.282 1.00 93.00 288 GLU A C 1
ATOM 2238 O O . GLU A 1 288 ? 15.232 -12.941 -26.615 1.00 93.00 288 GLU A O 1
ATOM 2243 N N . LYS A 1 289 ? 13.253 -13.861 -27.136 1.00 96.44 289 LYS A N 1
ATOM 2244 C CA . LYS A 1 289 ? 13.287 -13.477 -28.557 1.00 96.44 289 LYS A CA 1
ATOM 2245 C C . LYS A 1 289 ? 13.374 -11.965 -28.754 1.00 96.44 289 LYS A C 1
ATOM 2247 O O . LYS A 1 289 ? 13.984 -11.516 -29.716 1.00 96.44 289 LYS A O 1
ATOM 2252 N N . ALA A 1 290 ? 12.738 -11.199 -27.869 1.00 95.94 290 ALA A N 1
ATOM 2253 C CA . ALA A 1 290 ? 12.796 -9.740 -27.890 1.00 95.94 290 ALA A CA 1
ATOM 2254 C C . ALA A 1 290 ? 13.992 -9.179 -27.101 1.00 95.94 290 ALA A C 1
ATOM 2256 O O . ALA A 1 290 ? 14.179 -7.967 -27.087 1.00 95.94 290 ALA A O 1
ATOM 2257 N N . GLY A 1 291 ? 14.773 -10.032 -26.428 1.00 92.31 291 GLY A N 1
ATOM 2258 C CA . GLY A 1 291 ? 15.924 -9.624 -25.624 1.00 92.31 291 GLY A CA 1
ATOM 2259 C C . GLY A 1 291 ? 15.577 -8.877 -24.333 1.00 92.31 291 GLY A C 1
ATOM 2260 O O . GLY A 1 291 ? 16.456 -8.236 -23.774 1.00 92.31 291 GLY A O 1
ATOM 2261 N N . ASN A 1 292 ? 14.329 -8.944 -23.848 1.00 92.75 292 ASN A N 1
ATOM 2262 C CA . ASN A 1 292 ? 13.875 -8.177 -22.677 1.00 92.75 292 ASN A CA 1
ATOM 2263 C C . ASN A 1 292 ? 13.626 -9.030 -21.421 1.00 92.75 292 ASN A C 1
ATOM 2265 O O . ASN A 1 292 ? 13.062 -8.538 -20.443 1.00 92.75 292 ASN A O 1
ATOM 2269 N N . ARG A 1 293 ? 13.995 -10.319 -21.435 1.00 90.94 293 ARG A N 1
ATOM 2270 C CA . ARG A 1 293 ? 13.843 -11.195 -20.264 1.00 90.94 293 ARG A CA 1
ATOM 2271 C C . ARG A 1 293 ? 14.604 -10.610 -19.064 1.00 90.94 293 ARG A C 1
ATOM 2273 O O . ARG A 1 293 ? 15.795 -10.302 -19.152 1.00 90.94 293 ARG A O 1
ATOM 2280 N N . GLY A 1 294 ? 13.896 -10.451 -17.950 1.00 89.56 294 GLY A N 1
ATOM 2281 C CA . GLY A 1 294 ? 14.427 -9.883 -16.713 1.00 89.56 294 GLY A CA 1
ATOM 2282 C C . GLY A 1 294 ? 14.643 -8.371 -16.737 1.00 89.56 294 GLY A C 1
ATOM 2283 O O . GLY A 1 294 ? 15.288 -7.847 -15.831 1.00 89.56 294 GLY A O 1
ATOM 2284 N N . GLU A 1 295 ? 14.140 -7.666 -17.754 1.00 92.06 295 GLU A N 1
ATOM 2285 C CA . GLU A 1 295 ? 14.110 -6.203 -17.779 1.00 92.06 295 GLU A CA 1
ATOM 2286 C C . GLU A 1 295 ? 12.706 -5.713 -17.417 1.00 92.06 295 GLU A C 1
ATOM 2288 O O . GLU A 1 295 ? 11.759 -5.965 -18.170 1.00 92.06 295 GLU A O 1
ATOM 2293 N N . PRO A 1 296 ? 12.531 -5.028 -16.273 1.00 94.00 296 PRO A N 1
ATOM 2294 C CA . PRO A 1 296 ? 11.282 -4.346 -15.973 1.00 94.00 296 PRO A CA 1
ATOM 2295 C C . PRO A 1 296 ? 10.909 -3.382 -17.099 1.00 94.00 296 PRO A C 1
ATOM 2297 O O . PRO A 1 296 ? 11.728 -2.573 -17.533 1.00 94.00 296 PRO A O 1
ATOM 2300 N N . ALA A 1 297 ? 9.660 -3.434 -17.558 1.00 94.31 297 ALA A N 1
ATOM 2301 C CA . ALA A 1 297 ? 9.165 -2.484 -18.555 1.00 94.31 297 ALA A CA 1
ATOM 2302 C C . ALA A 1 297 ? 9.019 -1.072 -17.964 1.00 94.31 297 ALA A C 1
ATOM 2304 O O . ALA A 1 297 ? 9.168 -0.067 -18.658 1.00 94.31 297 ALA A O 1
ATOM 2305 N N . THR A 1 298 ? 8.703 -1.008 -16.672 1.00 94.75 298 THR A N 1
ATOM 2306 C CA . THR A 1 298 ? 8.380 0.219 -15.946 1.00 94.75 298 THR A CA 1
ATOM 2307 C C . THR A 1 298 ? 8.976 0.180 -14.539 1.00 94.75 298 THR A C 1
ATOM 2309 O O . THR A 1 298 ? 8.220 0.215 -13.567 1.00 94.75 298 THR A O 1
ATOM 2312 N N . PRO A 1 299 ? 10.314 0.101 -14.389 1.00 93.81 299 PRO A N 1
ATOM 2313 C CA . PRO A 1 299 ? 10.908 0.313 -13.080 1.00 93.81 299 PRO A CA 1
ATOM 2314 C C . PRO A 1 299 ? 10.543 1.733 -12.638 1.00 93.81 299 PRO A C 1
ATOM 2316 O O . PRO A 1 299 ? 10.657 2.693 -13.402 1.00 93.81 299 PRO A O 1
ATOM 2319 N N . ARG A 1 300 ? 10.006 1.839 -11.428 1.00 97.56 300 ARG A N 1
ATOM 2320 C CA . ARG A 1 300 ? 9.625 3.107 -10.798 1.00 97.56 300 ARG A CA 1
ATOM 2321 C C . ARG A 1 300 ? 10.333 3.188 -9.464 1.00 97.56 300 ARG A C 1
ATOM 2323 O O . ARG A 1 300 ? 9.697 3.150 -8.410 1.00 97.56 300 ARG A O 1
ATOM 2330 N N . ASP A 1 301 ? 11.655 3.155 -9.524 1.00 96.81 301 ASP A N 1
ATOM 2331 C CA . ASP A 1 301 ? 12.523 3.376 -8.380 1.00 96.81 301 ASP A CA 1
ATOM 2332 C C . ASP A 1 301 ? 12.655 4.873 -8.059 1.00 96.81 301 ASP A C 1
ATOM 2334 O O . ASP A 1 301 ? 12.169 5.722 -8.803 1.00 96.81 301 ASP A O 1
ATOM 2338 N N . GLY A 1 302 ? 13.227 5.196 -6.900 1.00 97.62 302 GLY A N 1
ATOM 2339 C CA . GLY A 1 302 ? 13.181 6.553 -6.347 1.00 97.62 302 GLY A CA 1
ATOM 2340 C C . GLY A 1 302 ? 11.836 6.857 -5.674 1.00 97.62 302 GLY A C 1
ATOM 2341 O O . GLY A 1 302 ? 11.153 5.950 -5.173 1.00 97.62 302 GLY A O 1
ATOM 2342 N N . ALA A 1 303 ? 11.441 8.127 -5.625 1.00 98.56 303 ALA A N 1
ATOM 2343 C CA . ALA A 1 303 ? 10.199 8.562 -4.986 1.00 98.56 303 ALA A CA 1
ATOM 2344 C C . ALA A 1 303 ? 9.025 8.523 -5.972 1.00 98.56 303 ALA A C 1
ATOM 2346 O O . ALA A 1 303 ? 8.879 9.408 -6.807 1.00 98.56 303 ALA A O 1
ATOM 2347 N N . ALA A 1 304 ? 8.166 7.502 -5.876 1.00 98.62 304 ALA A N 1
ATOM 2348 C CA . ALA A 1 304 ? 6.948 7.408 -6.686 1.00 98.62 304 ALA A CA 1
ATOM 2349 C C . ALA A 1 304 ? 5.862 8.343 -6.149 1.00 98.62 304 ALA A C 1
ATOM 2351 O O . ALA A 1 304 ? 5.628 8.374 -4.936 1.00 98.62 304 ALA A O 1
ATOM 2352 N N . VAL A 1 305 ? 5.212 9.083 -7.051 1.00 98.69 305 VAL A N 1
ATOM 2353 C CA . VAL A 1 305 ? 4.298 10.186 -6.712 1.00 98.69 305 VAL A CA 1
ATOM 2354 C C . VAL A 1 305 ? 3.147 9.764 -5.795 1.00 98.69 305 VAL A C 1
ATOM 2356 O O . VAL A 1 305 ? 2.847 10.457 -4.824 1.00 98.69 305 VAL A O 1
ATOM 2359 N N . GLU A 1 306 ? 2.537 8.604 -6.040 1.00 98.50 306 GLU A N 1
ATOM 2360 C CA . GLU A 1 306 ? 1.401 8.128 -5.253 1.00 98.50 306 GLU A CA 1
ATOM 2361 C C . GLU A 1 306 ? 1.793 7.770 -3.817 1.00 98.50 306 GLU A C 1
ATOM 2363 O O . GLU A 1 306 ? 1.008 7.985 -2.898 1.00 98.50 306 GLU A O 1
ATOM 2368 N N . LEU A 1 307 ? 3.019 7.284 -3.596 1.00 98.56 307 LEU A N 1
ATOM 2369 C CA . LEU A 1 307 ? 3.464 6.884 -2.260 1.00 98.56 307 LEU A CA 1
ATOM 2370 C C . LEU A 1 307 ? 3.668 8.090 -1.354 1.00 98.56 307 LEU A C 1
ATOM 2372 O O . LEU A 1 307 ? 3.392 8.000 -0.163 1.00 98.56 307 LEU A O 1
ATOM 2376 N N . GLN A 1 308 ? 4.096 9.222 -1.918 1.00 98.62 308 GLN A N 1
ATOM 2377 C CA . GLN A 1 308 ? 4.324 10.437 -1.134 1.00 98.62 308 GLN A CA 1
ATOM 2378 C C . GLN A 1 308 ? 3.004 11.001 -0.616 1.00 98.62 308 GLN A C 1
ATOM 2380 O O . GLN A 1 308 ? 2.902 11.370 0.549 1.00 98.62 308 GLN A O 1
ATOM 2385 N N . ALA A 1 309 ? 1.976 11.012 -1.464 1.00 97.75 309 ALA A N 1
ATOM 2386 C CA . ALA A 1 309 ? 0.655 11.491 -1.085 1.00 97.75 309 ALA A CA 1
ATOM 2387 C C . ALA A 1 309 ? -0.057 10.534 -0.118 1.00 97.75 309 ALA A C 1
ATOM 2389 O O . ALA A 1 309 ? -0.588 10.976 0.898 1.00 97.75 309 ALA A O 1
ATOM 2390 N N . LEU A 1 310 ? 0.016 9.217 -0.358 1.00 98.75 310 LEU A N 1
ATOM 2391 C CA . LEU A 1 310 ? -0.502 8.219 0.585 1.00 98.75 310 LEU A CA 1
ATOM 2392 C C . LEU A 1 310 ? 0.166 8.359 1.959 1.00 98.75 310 LEU A C 1
ATOM 2394 O O . LEU A 1 310 ? -0.523 8.369 2.979 1.00 98.75 310 LEU A O 1
ATOM 2398 N N . ALA A 1 311 ? 1.492 8.509 1.990 1.00 98.75 311 ALA A N 1
ATOM 2399 C CA . ALA A 1 311 ? 2.232 8.719 3.224 1.00 98.75 311 ALA A CA 1
ATOM 2400 C C . ALA A 1 311 ? 1.841 10.020 3.918 1.00 98.75 311 ALA A C 1
ATOM 2402 O O . ALA A 1 311 ? 1.542 9.991 5.107 1.00 98.75 311 ALA A O 1
ATOM 2403 N N . TYR A 1 312 ? 1.771 11.133 3.186 1.00 98.81 312 TYR A N 1
ATOM 2404 C CA . TYR A 1 312 ? 1.315 12.413 3.723 1.00 98.81 312 TYR A CA 1
ATOM 2405 C C . TYR A 1 312 ? -0.060 12.280 4.398 1.00 98.81 312 TYR A C 1
ATOM 2407 O O . TYR A 1 312 ? -0.207 12.617 5.575 1.00 98.81 312 TYR A O 1
ATOM 2415 N N . THR A 1 313 ? -1.040 11.691 3.708 1.00 98.62 313 THR A N 1
ATOM 2416 C CA . THR A 1 313 ? -2.399 11.508 4.238 1.00 98.62 313 THR A CA 1
ATOM 2417 C C . THR A 1 313 ? -2.436 10.599 5.473 1.00 98.62 313 THR A C 1
ATOM 2419 O O . THR A 1 313 ? -3.204 10.854 6.408 1.00 98.62 313 THR A O 1
ATOM 2422 N N . VAL A 1 314 ? -1.606 9.553 5.515 1.00 98.75 314 VAL A N 1
ATOM 2423 C CA . VAL A 1 314 ? -1.480 8.665 6.683 1.00 98.75 314 VAL A CA 1
ATOM 2424 C C . VAL A 1 314 ? -0.818 9.385 7.857 1.00 98.75 314 VAL A C 1
ATOM 2426 O O . VAL A 1 314 ? -1.327 9.309 8.973 1.00 98.75 314 VAL A O 1
ATOM 2429 N N . LEU A 1 315 ? 0.272 10.116 7.624 1.00 98.88 315 LEU A N 1
ATOM 2430 C CA . LEU A 1 315 ? 1.003 10.848 8.661 1.00 98.88 315 LEU A CA 1
ATOM 2431 C C . LEU A 1 315 ? 0.145 11.957 9.281 1.00 98.88 315 LEU A C 1
ATOM 2433 O O . LEU A 1 315 ? 0.134 12.112 10.504 1.00 98.88 315 LEU A O 1
ATOM 2437 N N . CYS A 1 316 ? -0.644 12.671 8.472 1.00 98.81 316 CYS A N 1
ATOM 2438 C CA . CYS A 1 316 ? -1.643 13.613 8.978 1.00 98.81 316 CYS A CA 1
ATOM 2439 C C . CYS A 1 316 ? -2.662 12.917 9.892 1.00 98.81 316 CYS A C 1
ATOM 2441 O O . CYS A 1 316 ? -2.910 13.394 10.997 1.00 98.81 316 CYS A O 1
ATOM 2443 N N . ALA A 1 317 ? -3.194 11.758 9.488 1.00 98.62 317 ALA A N 1
ATOM 2444 C CA . ALA A 1 317 ? -4.144 11.013 10.313 1.00 98.62 317 ALA A CA 1
ATOM 2445 C C . ALA A 1 317 ? -3.518 10.499 11.621 1.00 98.62 317 ALA A C 1
ATOM 2447 O O . ALA A 1 317 ? -4.128 10.632 12.678 1.00 98.62 317 ALA A O 1
ATOM 2448 N N . MET A 1 318 ? -2.286 9.983 11.581 1.00 98.81 318 MET A N 1
ATOM 2449 C CA . MET A 1 318 ? -1.539 9.581 12.780 1.00 98.81 318 MET A CA 1
ATOM 2450 C C . MET A 1 318 ? -1.341 10.769 13.732 1.00 98.81 318 MET A C 1
ATOM 2452 O O . MET A 1 318 ? -1.563 10.645 14.938 1.00 98.81 318 MET A O 1
ATOM 2456 N N . SER A 1 319 ? -0.994 11.943 13.195 1.00 98.75 319 SER A N 1
ATOM 2457 C CA . SER A 1 319 ? -0.874 13.179 13.974 1.00 98.75 319 SER A CA 1
ATOM 2458 C C . SER A 1 319 ? -2.203 13.585 14.619 1.00 98.75 319 SER A C 1
ATOM 2460 O O . SER A 1 319 ? -2.224 13.941 15.797 1.00 98.75 319 SER A O 1
ATOM 2462 N N . GLU A 1 320 ? -3.310 13.526 13.875 1.00 98.62 320 GLU A N 1
ATOM 2463 C CA . GLU A 1 320 ? -4.656 13.828 14.379 1.00 98.62 320 GLU A CA 1
ATOM 2464 C C . GLU A 1 320 ? -5.080 12.851 15.484 1.00 98.62 320 GLU A C 1
ATOM 2466 O O . GLU A 1 320 ? -5.570 13.272 16.533 1.00 98.62 320 GLU A O 1
ATOM 2471 N N . TRP A 1 321 ? -4.858 11.548 15.288 1.00 98.62 321 TRP A N 1
ATOM 2472 C CA . TRP A 1 321 ? -5.192 10.522 16.277 1.00 98.62 321 TRP A CA 1
ATOM 2473 C C . TRP A 1 321 ? -4.365 10.657 17.553 1.00 98.62 321 TRP A C 1
ATOM 2475 O O . TRP A 1 321 ? -4.899 10.455 18.646 1.00 98.62 321 TRP A O 1
ATOM 2485 N N . SER A 1 322 ? -3.088 11.019 17.425 1.00 98.31 322 SER A N 1
ATOM 2486 C CA . SER A 1 322 ? -2.203 11.280 18.561 1.00 98.31 322 SER A CA 1
ATOM 2487 C C . SER A 1 322 ? -2.672 12.509 19.348 1.00 98.31 322 SER A C 1
ATOM 2489 O O . SER A 1 322 ? -2.891 12.429 20.556 1.00 98.31 322 SER A O 1
ATOM 2491 N N . ALA A 1 323 ? -2.958 13.621 18.659 1.00 98.38 323 ALA A N 1
ATOM 2492 C CA . ALA A 1 323 ? -3.467 14.844 19.285 1.00 98.38 323 ALA A CA 1
ATOM 2493 C C . ALA A 1 323 ? -4.830 14.644 19.976 1.00 98.38 323 ALA A C 1
ATOM 2495 O O . ALA A 1 323 ? -5.110 15.273 20.996 1.00 98.38 323 ALA A O 1
ATOM 2496 N N . ALA A 1 324 ? -5.666 13.747 19.444 1.00 97.88 324 ALA A N 1
ATOM 2497 C CA . ALA A 1 324 ? -6.951 13.366 20.027 1.00 97.88 324 ALA A CA 1
ATOM 2498 C C . ALA A 1 324 ? -6.845 12.322 21.161 1.00 97.88 324 ALA A C 1
ATOM 2500 O O . ALA A 1 324 ? -7.870 11.942 21.729 1.00 97.88 324 ALA A O 1
ATOM 2501 N N . GLY A 1 325 ? -5.645 11.821 21.483 1.00 97.81 325 GLY A N 1
ATOM 2502 C CA . GLY A 1 325 ? -5.434 10.787 22.505 1.00 97.81 325 GLY A CA 1
ATOM 2503 C C . GLY A 1 325 ? -5.969 9.398 22.127 1.00 97.81 325 GLY A C 1
ATOM 2504 O O . GLY A 1 325 ? -6.143 8.543 22.998 1.00 97.81 325 GLY A O 1
ATOM 2505 N N . ILE A 1 326 ? -6.250 9.161 20.840 1.00 97.88 326 ILE A N 1
ATOM 2506 C CA . ILE A 1 326 ? -6.704 7.861 20.319 1.00 97.88 326 ILE A CA 1
ATOM 2507 C C . ILE A 1 326 ? -5.540 6.863 20.306 1.00 97.88 326 ILE A C 1
ATOM 2509 O O . ILE A 1 326 ? -5.734 5.692 20.645 1.00 97.88 326 ILE A O 1
ATOM 2513 N N . ILE A 1 327 ? -4.345 7.341 19.946 1.00 98.12 327 ILE A N 1
ATOM 2514 C CA . ILE A 1 327 ? -3.082 6.590 19.955 1.00 98.12 327 ILE A CA 1
ATOM 2515 C C . ILE A 1 327 ? -2.067 7.300 20.856 1.00 98.12 327 ILE A C 1
ATOM 2517 O O . ILE A 1 327 ? -2.152 8.512 21.045 1.00 98.12 327 ILE A O 1
ATOM 2521 N N . GLN A 1 328 ? -1.111 6.552 21.407 1.00 97.19 328 GLN A N 1
ATOM 2522 C CA . GLN A 1 328 ? -0.062 7.109 22.274 1.00 97.19 328 GLN A CA 1
ATOM 2523 C C . GLN A 1 328 ? 1.202 7.494 21.492 1.00 97.19 328 GLN A C 1
ATOM 2525 O O . GLN A 1 328 ? 1.950 8.370 21.919 1.00 97.19 328 GLN A O 1
ATOM 2530 N N . ASN A 1 329 ? 1.442 6.860 20.342 1.00 97.19 329 ASN A N 1
ATOM 2531 C CA . ASN A 1 329 ? 2.612 7.104 19.504 1.00 97.19 329 ASN A CA 1
ATOM 2532 C C . ASN A 1 329 ? 2.541 8.511 18.890 1.00 97.19 329 ASN A C 1
ATOM 2534 O O . ASN A 1 329 ? 1.508 8.914 18.349 1.00 97.19 329 ASN A O 1
ATOM 2538 N N . THR A 1 330 ? 3.645 9.254 18.942 1.00 97.69 330 THR A N 1
ATOM 2539 C CA . THR A 1 330 ? 3.724 10.660 18.500 1.00 97.69 330 THR A CA 1
ATOM 2540 C C . THR A 1 330 ? 4.607 10.870 17.268 1.00 97.69 330 THR A C 1
ATOM 2542 O O . THR A 1 330 ? 4.618 11.967 16.702 1.00 97.69 330 THR A O 1
ATOM 2545 N N . GLY A 1 331 ? 5.333 9.840 16.832 1.00 98.00 331 GLY A N 1
ATOM 2546 C CA . GLY A 1 331 ? 6.279 9.923 15.730 1.00 98.00 331 GLY A CA 1
ATOM 2547 C C . GLY A 1 331 ? 7.072 8.640 15.520 1.00 98.00 331 GLY A C 1
ATOM 2548 O O . GLY A 1 331 ? 6.732 7.597 16.073 1.00 98.00 331 GLY A O 1
ATOM 2549 N N . VAL A 1 332 ? 8.151 8.772 14.756 1.00 97.88 332 VAL A N 1
ATOM 2550 C CA . VAL A 1 332 ? 9.161 7.742 14.484 1.00 97.88 332 VAL A CA 1
ATOM 2551 C C . VAL A 1 332 ? 10.519 8.184 15.005 1.00 97.88 332 VAL A C 1
ATOM 2553 O O . VAL A 1 332 ? 10.819 9.379 15.055 1.00 97.88 332 VAL A O 1
ATOM 2556 N N . SER A 1 333 ? 11.357 7.213 15.348 1.00 94.56 333 SER A N 1
ATOM 2557 C CA . SER A 1 333 ? 12.723 7.441 15.812 1.00 94.56 333 SER A CA 1
ATOM 2558 C C . SER A 1 333 ? 13.675 6.425 15.196 1.00 94.56 333 SER A C 1
ATOM 2560 O O . SER A 1 333 ? 13.277 5.305 14.896 1.00 94.56 333 SER A O 1
ATOM 2562 N N . ASN A 1 334 ? 14.937 6.812 15.048 1.00 89.38 334 ASN A N 1
ATOM 2563 C CA . ASN A 1 334 ? 16.065 5.904 14.849 1.00 89.38 334 ASN A CA 1
ATOM 2564 C C . ASN A 1 334 ? 17.216 6.319 15.790 1.00 89.38 334 ASN A C 1
ATOM 2566 O O . ASN A 1 334 ? 17.055 7.230 16.603 1.00 89.38 334 ASN A O 1
ATOM 2570 N N . ASP A 1 335 ? 18.390 5.697 15.661 1.00 88.25 335 ASP A N 1
ATOM 2571 C CA . ASP A 1 335 ? 19.560 5.986 16.511 1.00 88.25 335 ASP A CA 1
ATOM 2572 C C . ASP A 1 335 ? 20.063 7.444 16.442 1.00 88.25 335 ASP A C 1
ATOM 2574 O O . ASP A 1 335 ? 20.827 7.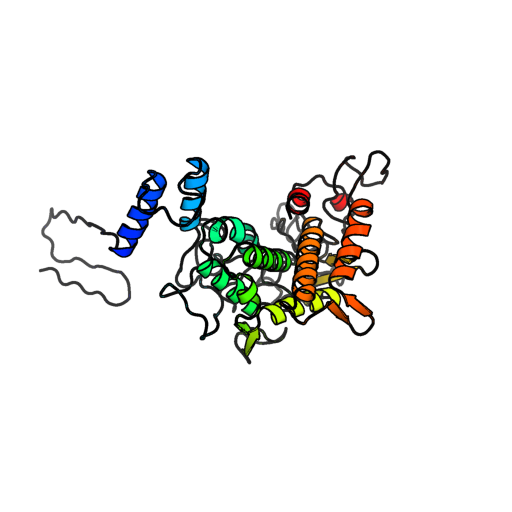885 17.302 1.00 88.25 335 ASP A O 1
ATOM 2578 N N . THR A 1 336 ? 19.675 8.196 15.410 1.00 90.44 336 THR A N 1
ATOM 2579 C CA . THR A 1 336 ? 20.219 9.527 15.090 1.00 90.44 336 THR A CA 1
ATOM 2580 C C . THR A 1 336 ? 19.206 10.664 15.190 1.00 90.44 336 THR A C 1
ATOM 2582 O O . THR A 1 336 ? 19.598 11.796 15.471 1.00 90.44 336 THR A O 1
ATOM 2585 N N . GLU A 1 337 ? 17.920 10.403 14.959 1.00 94.50 337 GLU A N 1
ATOM 2586 C CA . GLU A 1 337 ? 16.889 11.437 14.901 1.00 94.50 337 GLU A CA 1
ATOM 2587 C C . GLU A 1 337 ? 15.487 10.897 15.217 1.00 94.50 337 GLU A C 1
ATOM 2589 O O . GLU A 1 337 ? 15.176 9.724 15.007 1.00 94.50 337 GLU A O 1
ATOM 2594 N N . THR A 1 338 ? 14.625 11.801 15.683 1.00 97.31 338 THR A N 1
ATOM 2595 C CA . THR A 1 338 ? 13.207 11.555 15.968 1.00 97.31 338 THR A CA 1
ATOM 2596 C C . THR A 1 338 ? 12.372 12.593 15.240 1.00 97.31 338 THR A C 1
ATOM 2598 O O . THR A 1 338 ? 12.626 13.792 15.386 1.00 97.31 338 THR A O 1
ATOM 2601 N N . TRP A 1 339 ? 11.369 12.150 14.483 1.00 98.44 339 TRP A N 1
ATOM 2602 C CA . TRP A 1 339 ? 10.400 13.023 13.819 1.00 98.44 339 TRP A CA 1
ATOM 2603 C C . TRP A 1 339 ? 9.004 12.744 14.363 1.00 98.44 339 TRP A C 1
ATOM 2605 O O . TRP A 1 339 ? 8.559 11.596 14.390 1.00 98.44 339 TRP A O 1
ATOM 2615 N N . THR A 1 340 ? 8.269 13.789 14.738 1.00 98.69 340 THR A N 1
ATOM 2616 C CA . THR A 1 340 ? 6.829 13.652 14.979 1.00 98.69 340 THR A CA 1
ATOM 2617 C C . THR A 1 340 ? 6.095 13.330 13.676 1.00 98.69 340 THR A C 1
ATOM 2619 O O . THR A 1 340 ? 6.572 13.648 12.582 1.00 98.69 340 THR A O 1
ATOM 2622 N N . TRP A 1 341 ? 4.887 12.765 13.777 1.00 98.69 341 TRP A N 1
ATOM 2623 C CA . TRP A 1 341 ? 4.030 12.529 12.605 1.00 98.69 341 TRP A CA 1
ATOM 2624 C C . TRP A 1 341 ? 3.819 13.803 11.774 1.00 98.69 341 TRP A C 1
ATOM 2626 O O . TRP A 1 341 ? 3.941 13.786 10.550 1.00 98.69 341 TRP A O 1
ATOM 2636 N N . SER A 1 342 ? 3.563 14.926 12.454 1.00 98.69 342 SER A N 1
ATOM 2637 C CA . SER A 1 342 ? 3.378 16.237 11.830 1.00 98.69 342 SER A CA 1
ATOM 2638 C C . SER A 1 342 ? 4.647 16.778 11.172 1.00 98.69 342 SER A C 1
ATOM 2640 O O . SER A 1 342 ? 4.561 17.346 10.087 1.00 98.69 342 SER A O 1
ATOM 2642 N N . GLN A 1 343 ? 5.822 16.584 11.780 1.00 98.69 343 GLN A N 1
ATOM 2643 C CA . GLN A 1 343 ? 7.101 17.000 11.196 1.00 98.69 343 GLN A CA 1
ATOM 2644 C C . GLN A 1 343 ? 7.402 16.237 9.906 1.00 98.69 343 GLN A C 1
ATOM 2646 O O . GLN A 1 343 ? 7.824 16.844 8.922 1.00 98.69 343 GLN A O 1
ATOM 2651 N N . TRP A 1 344 ? 7.160 14.923 9.888 1.00 98.75 344 TRP A N 1
ATOM 2652 C CA . TRP A 1 344 ? 7.345 14.129 8.676 1.00 98.75 344 TRP A CA 1
ATOM 2653 C C . TRP A 1 344 ? 6.361 14.558 7.575 1.00 98.75 344 TRP A C 1
ATOM 2655 O O . TRP A 1 344 ? 6.774 14.801 6.440 1.00 98.75 344 TRP A O 1
ATOM 2665 N N . ALA A 1 345 ? 5.080 14.737 7.912 1.00 98.81 345 ALA A N 1
ATOM 2666 C CA . ALA A 1 345 ? 4.079 15.208 6.956 1.00 98.81 345 ALA A CA 1
ATOM 2667 C C . ALA A 1 345 ? 4.438 16.582 6.359 1.00 98.81 345 ALA A C 1
ATOM 2669 O O . ALA A 1 345 ? 4.340 16.768 5.144 1.00 98.81 345 ALA A O 1
ATOM 2670 N N . GLU A 1 346 ? 4.884 17.535 7.184 1.00 98.69 346 GLU A N 1
ATOM 2671 C CA . GLU A 1 346 ? 5.231 18.878 6.705 1.00 98.69 346 GLU A CA 1
ATOM 2672 C C . GLU A 1 346 ? 6.458 18.853 5.788 1.00 98.69 346 GLU A C 1
ATOM 2674 O O . GLU A 1 346 ? 6.432 19.494 4.741 1.00 98.69 346 GLU A O 1
ATOM 2679 N N . LYS A 1 347 ? 7.475 18.029 6.086 1.00 98.62 347 LYS A N 1
ATOM 2680 C CA . LYS A 1 347 ? 8.622 17.834 5.182 1.00 98.62 347 LYS A CA 1
ATOM 2681 C C . LYS A 1 347 ? 8.185 17.395 3.785 1.00 98.62 347 LYS A C 1
ATOM 2683 O O . LYS A 1 347 ? 8.600 18.018 2.807 1.00 98.62 347 LYS A O 1
ATOM 2688 N N . ILE A 1 348 ? 7.316 16.381 3.691 1.00 98.75 348 ILE A N 1
ATOM 2689 C CA . ILE A 1 348 ? 6.786 15.915 2.399 1.00 98.75 348 ILE A CA 1
ATOM 2690 C C . ILE A 1 348 ? 6.077 17.067 1.688 1.00 98.75 348 ILE A C 1
ATOM 2692 O O . ILE A 1 348 ? 6.365 17.344 0.526 1.00 98.75 348 ILE A O 1
ATOM 2696 N N . LYS A 1 349 ? 5.177 17.762 2.387 1.00 98.44 349 LYS A N 1
ATOM 2697 C CA . LYS A 1 349 ? 4.366 18.848 1.829 1.00 98.44 349 LYS A CA 1
ATOM 2698 C C . LYS A 1 349 ? 5.206 20.014 1.303 1.00 98.44 349 LYS A C 1
ATOM 2700 O O . LYS A 1 349 ? 4.978 20.452 0.179 1.00 98.44 349 LYS A O 1
ATOM 2705 N N . GLU A 1 350 ? 6.179 20.490 2.077 1.00 98.44 350 GLU A N 1
ATOM 2706 C CA . GLU A 1 350 ? 7.058 21.608 1.700 1.00 98.44 350 GLU A CA 1
ATOM 2707 C C . GLU A 1 350 ? 7.920 21.285 0.470 1.00 98.44 350 GLU A C 1
ATOM 2709 O O . GLU A 1 350 ? 8.252 22.172 -0.321 1.00 98.44 350 GLU A O 1
ATOM 2714 N N . ASN A 1 351 ? 8.270 20.010 0.285 1.00 98.62 351 ASN A N 1
ATOM 2715 C CA . ASN A 1 351 ? 9.135 19.572 -0.804 1.00 98.62 351 ASN A CA 1
ATOM 2716 C C . ASN A 1 351 ? 8.369 19.052 -2.026 1.00 98.62 351 ASN A C 1
ATOM 2718 O O . ASN A 1 351 ? 8.947 19.017 -3.115 1.00 98.62 351 ASN A O 1
ATOM 2722 N N . PHE A 1 352 ? 7.103 18.646 -1.886 1.00 98.12 352 PHE A N 1
ATOM 2723 C CA . PHE A 1 352 ? 6.356 17.954 -2.941 1.00 98.12 352 PHE A CA 1
ATOM 2724 C C . PHE A 1 352 ? 6.301 18.758 -4.240 1.00 98.12 352 PHE A C 1
ATOM 2726 O O . PHE A 1 352 ? 6.762 18.282 -5.277 1.00 98.12 352 PHE A O 1
ATOM 2733 N N . GLU A 1 353 ? 5.788 19.988 -4.189 1.00 96.06 353 GLU A N 1
ATOM 2734 C CA . GLU A 1 353 ? 5.588 20.804 -5.390 1.00 96.06 353 GLU A CA 1
ATOM 2735 C C . GLU A 1 353 ? 6.914 21.105 -6.096 1.00 96.06 353 GLU A C 1
ATOM 2737 O O . GLU A 1 353 ? 7.041 20.862 -7.294 1.00 96.06 353 GLU A O 1
ATOM 2742 N N . ASN A 1 354 ? 7.934 21.531 -5.348 1.00 95.44 354 ASN A N 1
ATOM 2743 C CA . ASN A 1 354 ? 9.238 21.895 -5.908 1.00 95.44 354 ASN A CA 1
ATOM 2744 C C . ASN A 1 354 ? 9.947 20.724 -6.609 1.00 95.44 354 ASN A C 1
ATOM 2746 O O . ASN A 1 354 ? 10.692 20.940 -7.565 1.00 95.44 354 ASN A O 1
ATOM 2750 N N . ASN A 1 355 ? 9.725 19.490 -6.150 1.00 97.31 355 ASN A N 1
ATOM 2751 C CA . ASN A 1 355 ? 10.386 18.311 -6.706 1.00 97.31 355 ASN A CA 1
ATOM 2752 C C . ASN A 1 355 ? 9.567 17.636 -7.814 1.00 97.31 355 ASN A C 1
ATOM 2754 O O . ASN A 1 355 ? 10.140 17.221 -8.831 1.00 97.31 355 ASN A O 1
ATOM 2758 N N . PHE A 1 356 ? 8.243 17.543 -7.646 1.00 97.50 356 PHE A N 1
ATOM 2759 C CA . PHE A 1 356 ? 7.356 16.836 -8.571 1.00 97.50 356 PHE A CA 1
ATOM 2760 C C . PHE A 1 356 ? 6.754 17.727 -9.662 1.00 97.50 356 PHE A C 1
ATOM 2762 O O . PHE A 1 356 ? 6.450 17.210 -10.735 1.00 97.50 356 PHE A O 1
ATOM 2769 N N . TYR A 1 357 ? 6.562 19.032 -9.457 1.00 97.12 357 TYR A N 1
ATOM 2770 C CA . TYR A 1 357 ? 5.935 19.876 -10.477 1.00 97.12 357 TYR A CA 1
ATOM 2771 C C . TYR A 1 357 ? 6.942 20.360 -11.530 1.00 97.12 357 TYR A C 1
ATOM 2773 O O . TYR A 1 357 ? 7.999 20.920 -11.234 1.00 97.12 357 TYR A O 1
ATOM 2781 N N . VAL A 1 358 ? 6.593 20.170 -12.802 1.00 96.69 358 VAL A N 1
ATOM 2782 C CA . VAL A 1 358 ? 7.354 20.662 -13.955 1.00 96.69 358 VAL A CA 1
ATOM 2783 C C . VAL A 1 358 ? 6.634 21.884 -14.514 1.00 96.69 358 VAL A C 1
ATOM 2785 O O . VAL A 1 358 ? 5.736 21.748 -15.340 1.00 96.69 358 VAL A O 1
ATOM 2788 N N . GLY A 1 359 ? 7.003 23.080 -14.053 1.00 95.44 359 GLY A N 1
ATOM 2789 C CA . GLY A 1 359 ? 6.420 24.345 -14.521 1.00 95.44 359 GLY A CA 1
ATOM 2790 C C . GLY A 1 359 ? 6.930 24.813 -15.892 1.00 95.44 359 GLY A C 1
ATOM 2791 O O . GLY A 1 359 ? 7.805 24.199 -16.502 1.00 95.44 359 GLY A O 1
ATOM 2792 N N . GLU A 1 360 ? 6.414 25.950 -16.370 1.00 93.62 360 GLU A N 1
ATOM 2793 C CA . GLU A 1 360 ? 6.758 26.518 -17.689 1.00 93.62 360 GLU A CA 1
ATOM 2794 C C . GLU A 1 360 ? 8.244 26.867 -17.853 1.00 93.62 360 GLU A C 1
ATOM 2796 O O . GLU A 1 360 ? 8.804 26.733 -18.942 1.00 93.62 360 GLU A O 1
ATOM 2801 N N . ASN A 1 361 ? 8.905 27.251 -16.763 1.00 90.69 361 ASN A N 1
ATOM 2802 C CA . ASN A 1 361 ? 10.321 27.623 -16.758 1.00 90.69 361 ASN A CA 1
ATOM 2803 C C . ASN A 1 361 ? 11.243 26.461 -16.353 1.00 90.69 361 ASN A C 1
ATOM 2805 O O . ASN A 1 361 ? 12.438 26.666 -16.166 1.00 90.69 361 ASN A O 1
ATOM 2809 N N . HIS A 1 362 ? 10.702 25.251 -16.169 1.00 89.75 362 HIS A N 1
ATOM 2810 C CA . HIS A 1 362 ? 11.501 24.088 -15.795 1.00 89.75 362 HIS A CA 1
ATOM 2811 C C . HIS A 1 362 ? 12.202 23.538 -17.041 1.00 89.75 362 HIS A C 1
ATOM 2813 O O . HIS A 1 362 ? 11.566 22.927 -17.903 1.00 89.75 362 HIS A O 1
ATOM 2819 N N . ASP A 1 363 ? 13.513 23.745 -17.117 1.00 86.00 363 ASP A N 1
ATOM 2820 C CA . ASP A 1 363 ? 14.357 23.228 -18.188 1.00 86.00 363 ASP A CA 1
ATOM 2821 C C . ASP A 1 363 ? 15.247 22.100 -17.654 1.00 86.00 363 ASP A C 1
ATOM 2823 O O . ASP A 1 363 ? 15.797 22.171 -16.557 1.00 86.00 363 ASP A O 1
ATOM 2827 N N . GLY A 1 364 ? 15.374 21.024 -18.426 1.00 88.44 364 GLY A N 1
ATOM 2828 C CA . GLY A 1 364 ? 16.175 19.865 -18.053 1.00 88.44 364 GLY A CA 1
ATOM 2829 C C . GLY A 1 364 ? 16.276 18.877 -19.204 1.00 88.44 364 GLY A C 1
ATOM 2830 O O . GLY A 1 364 ? 15.361 18.777 -20.019 1.00 88.44 364 GLY A O 1
ATOM 2831 N N . GLN A 1 365 ? 17.384 18.132 -19.264 1.00 91.75 365 GLN A N 1
ATOM 2832 C CA . GLN A 1 365 ? 17.685 17.189 -20.352 1.00 91.75 365 GLN A CA 1
ATOM 2833 C C . GLN A 1 365 ? 16.545 16.194 -20.623 1.00 91.75 365 GLN A C 1
ATOM 2835 O O . GLN A 1 365 ? 16.341 15.772 -21.758 1.00 91.75 365 GLN A O 1
ATOM 2840 N N . TYR A 1 366 ? 15.821 15.817 -19.573 1.00 93.94 366 TYR A N 1
ATOM 2841 C CA . TYR A 1 366 ? 14.790 14.790 -19.607 1.00 93.94 366 TYR A CA 1
ATOM 2842 C C . TYR A 1 366 ? 13.357 15.333 -19.629 1.00 93.94 366 TYR A C 1
ATOM 2844 O O . TYR A 1 366 ? 12.414 14.546 -19.709 1.00 93.94 366 TYR A O 1
ATOM 2852 N N . VAL A 1 367 ? 13.167 16.656 -19.582 1.00 93.25 367 VAL A N 1
ATOM 2853 C CA . VAL A 1 367 ? 11.833 17.271 -19.589 1.00 93.25 367 VAL A CA 1
ATOM 2854 C C . VAL A 1 367 ? 11.155 17.009 -20.934 1.00 93.25 367 VAL A C 1
ATOM 2856 O O . VAL A 1 367 ? 11.512 17.600 -21.948 1.00 93.25 367 VAL A O 1
ATOM 2859 N N . ASN A 1 368 ? 10.148 16.134 -20.936 1.00 88.69 368 ASN A N 1
ATOM 2860 C CA . ASN A 1 368 ? 9.356 15.833 -22.131 1.00 88.69 368 ASN A CA 1
ATOM 2861 C C . ASN A 1 368 ? 8.173 16.805 -22.302 1.00 88.69 368 ASN A C 1
ATOM 2863 O O . ASN A 1 368 ? 7.884 17.278 -23.399 1.00 88.69 368 ASN A O 1
ATOM 2867 N N . ARG A 1 369 ? 7.472 17.121 -21.206 1.00 92.75 369 ARG A N 1
ATOM 2868 C CA . ARG A 1 369 ? 6.316 18.026 -21.188 1.00 92.75 369 ARG A CA 1
ATOM 2869 C C . ARG A 1 369 ? 6.373 18.924 -19.947 1.00 92.75 369 ARG A C 1
ATOM 2871 O O . ARG A 1 369 ? 6.871 18.515 -18.905 1.00 92.75 369 ARG A O 1
ATOM 2878 N N . LYS A 1 370 ? 5.852 20.146 -20.084 1.00 94.44 370 LYS A N 1
ATOM 2879 C CA . LYS A 1 370 ? 5.686 21.140 -19.011 1.00 94.44 370 LYS A CA 1
ATOM 2880 C C . LYS A 1 370 ? 4.230 21.182 -18.533 1.00 94.44 370 LYS A C 1
ATOM 2882 O O . LYS A 1 370 ? 3.345 20.649 -19.203 1.00 94.44 370 LYS A O 1
ATOM 2887 N N . ASN A 1 371 ? 3.990 21.828 -17.398 1.00 95.44 371 ASN A N 1
ATOM 2888 C CA . ASN A 1 371 ? 2.709 21.876 -16.688 1.00 95.44 371 ASN A CA 1
ATOM 2889 C C . ASN A 1 371 ? 2.191 20.472 -16.345 1.00 95.44 371 ASN A C 1
ATOM 2891 O O . ASN A 1 371 ? 1.051 20.109 -16.637 1.00 95.44 371 ASN A O 1
ATOM 2895 N N . MET A 1 372 ? 3.068 19.654 -15.765 1.00 95.50 372 MET A N 1
ATOM 2896 C CA . MET A 1 372 ? 2.749 18.291 -15.346 1.00 95.50 372 MET A CA 1
ATOM 2897 C C . MET A 1 372 ? 3.379 17.960 -13.998 1.00 95.50 372 MET A C 1
ATOM 2899 O O . MET A 1 372 ? 4.361 18.575 -13.589 1.00 95.50 372 MET A O 1
ATOM 2903 N N . VAL A 1 373 ? 2.826 16.945 -13.343 1.00 97.12 373 VAL A N 1
ATOM 2904 C CA . VAL A 1 373 ? 3.428 16.305 -12.175 1.00 97.12 373 VAL A CA 1
ATOM 2905 C C . VAL A 1 373 ? 4.271 15.128 -12.669 1.00 97.12 373 VAL A C 1
ATOM 2907 O O . VAL A 1 373 ? 3.780 14.310 -13.453 1.00 97.12 373 VAL A O 1
ATOM 2910 N N . LYS A 1 374 ? 5.539 15.072 -12.256 1.00 97.56 374 LYS A N 1
ATOM 2911 C CA . LYS A 1 374 ? 6.458 13.957 -12.508 1.00 97.56 374 LYS A CA 1
ATOM 2912 C C . LYS A 1 374 ? 5.877 12.642 -11.988 1.00 97.56 374 LYS A C 1
ATOM 2914 O O . LYS A 1 374 ? 5.137 12.623 -11.007 1.00 97.56 374 LYS A O 1
ATOM 2919 N N . ASP A 1 375 ? 6.239 11.540 -12.634 1.00 98.25 375 ASP A N 1
ATOM 2920 C CA . ASP A 1 375 ? 5.829 10.204 -12.193 1.00 98.25 375 ASP A CA 1
ATOM 2921 C C . ASP A 1 375 ? 6.641 9.723 -10.982 1.00 98.25 375 ASP A C 1
ATOM 2923 O O . ASP A 1 375 ? 6.111 9.090 -10.062 1.00 98.25 375 ASP A O 1
ATOM 2927 N N . THR A 1 376 ? 7.934 10.039 -11.000 1.00 98.06 376 THR A N 1
ATOM 2928 C CA . THR A 1 376 ? 8.913 9.724 -9.961 1.00 98.06 376 THR A CA 1
ATOM 2929 C C . THR A 1 376 ? 9.883 10.894 -9.773 1.00 98.06 376 THR A C 1
ATOM 2931 O O . THR A 1 376 ? 9.960 11.787 -10.619 1.00 98.06 376 THR A O 1
ATOM 2934 N N . VAL A 1 377 ? 10.623 10.896 -8.665 1.00 97.88 377 VAL A N 1
ATOM 2935 C CA . VAL A 1 377 ? 11.776 11.777 -8.428 1.00 97.88 377 VAL A CA 1
ATOM 2936 C C . VAL A 1 377 ? 12.990 10.915 -8.084 1.00 97.88 377 VAL A C 1
ATOM 2938 O O . VAL A 1 377 ? 12.882 9.990 -7.272 1.00 97.88 377 VAL A O 1
ATOM 2941 N N . ASP A 1 378 ? 14.126 11.222 -8.711 1.00 96.94 378 ASP A N 1
ATOM 2942 C CA . ASP A 1 378 ? 15.413 10.539 -8.548 1.00 96.94 378 ASP A CA 1
ATOM 2943 C C . ASP A 1 378 ? 15.359 9.043 -8.893 1.00 96.94 378 ASP A C 1
ATOM 2945 O O . ASP A 1 378 ? 15.974 8.204 -8.224 1.00 96.94 378 ASP A O 1
ATOM 2949 N N . SER A 1 379 ? 14.614 8.682 -9.945 1.00 96.06 379 SER A N 1
ATOM 2950 C CA . SER A 1 379 ? 14.706 7.330 -10.508 1.00 96.06 379 SER A CA 1
ATOM 2951 C C . SER A 1 379 ? 16.072 7.100 -11.161 1.00 96.06 379 SER A C 1
ATOM 2953 O O . SER A 1 379 ? 16.703 8.012 -11.705 1.00 96.06 379 SER A O 1
ATOM 2955 N N . SER A 1 380 ? 16.540 5.850 -11.156 1.00 94.00 380 SER A N 1
ATOM 2956 C CA . SER A 1 380 ? 17.835 5.495 -11.758 1.00 94.00 380 SER A CA 1
ATOM 2957 C C . SER A 1 380 ? 17.916 5.778 -13.262 1.00 94.00 380 SER A C 1
ATOM 2959 O O . SER A 1 380 ? 19.007 5.978 -13.800 1.00 94.00 380 SER A O 1
ATOM 2961 N N . LEU A 1 381 ? 16.774 5.799 -13.950 1.00 92.50 381 LEU A N 1
ATOM 2962 C CA . LEU A 1 381 ? 16.656 6.151 -15.358 1.00 92.50 381 LEU A CA 1
ATOM 2963 C C . LEU A 1 381 ? 16.027 7.539 -15.482 1.00 92.50 381 LEU A C 1
ATOM 2965 O O . LEU A 1 381 ? 14.887 7.629 -15.895 1.00 92.50 381 LEU A O 1
ATOM 2969 N N . GLY A 1 382 ? 16.752 8.622 -15.189 1.00 93.31 382 GLY A N 1
ATOM 2970 C CA . GLY A 1 382 ? 16.185 9.975 -15.001 1.00 93.31 382 GLY A CA 1
ATOM 2971 C C . GLY A 1 382 ? 15.141 10.499 -16.015 1.00 93.31 382 GLY A C 1
ATOM 2972 O O . GLY A 1 382 ? 14.365 11.385 -15.675 1.00 93.31 382 GLY A O 1
ATOM 2973 N N . TYR A 1 383 ? 15.035 9.951 -17.233 1.00 94.94 383 TYR A N 1
ATOM 2974 C CA . TYR A 1 383 ? 13.906 10.233 -18.131 1.00 94.94 383 TYR A CA 1
ATOM 2975 C C . TYR A 1 383 ? 12.547 9.699 -17.651 1.00 94.94 383 TYR A C 1
ATOM 2977 O O . TYR A 1 383 ? 11.514 10.226 -18.069 1.00 94.94 383 TYR A O 1
ATOM 2985 N N . THR A 1 384 ? 12.516 8.664 -16.806 1.00 95.56 384 THR A N 1
ATOM 2986 C CA . THR A 1 384 ? 11.284 8.075 -16.270 1.00 95.56 384 THR A CA 1
ATOM 2987 C C . THR A 1 384 ? 10.581 8.999 -15.282 1.00 95.56 384 THR A C 1
ATOM 2989 O O . THR A 1 384 ? 9.353 8.985 -15.246 1.00 95.56 384 THR A O 1
ATOM 2992 N N . ASP A 1 385 ? 11.319 9.883 -14.603 1.00 97.25 385 ASP A N 1
ATOM 2993 C CA . ASP A 1 385 ? 10.754 10.923 -13.731 1.00 97.25 385 ASP A CA 1
ATOM 2994 C C . ASP A 1 385 ? 9.799 11.849 -14.497 1.00 97.25 385 ASP A C 1
ATOM 2996 O O . ASP A 1 385 ? 8.703 12.173 -14.041 1.00 97.25 385 ASP A O 1
ATOM 3000 N N . TYR A 1 386 ? 10.175 12.237 -15.714 1.00 96.81 386 TYR A N 1
ATOM 3001 C CA . TYR A 1 386 ? 9.495 13.266 -16.505 1.00 96.81 386 TYR A CA 1
ATOM 3002 C C . TYR A 1 386 ? 8.422 12.706 -17.458 1.00 96.81 386 TYR A C 1
ATOM 3004 O O . TYR A 1 386 ? 8.070 13.340 -18.459 1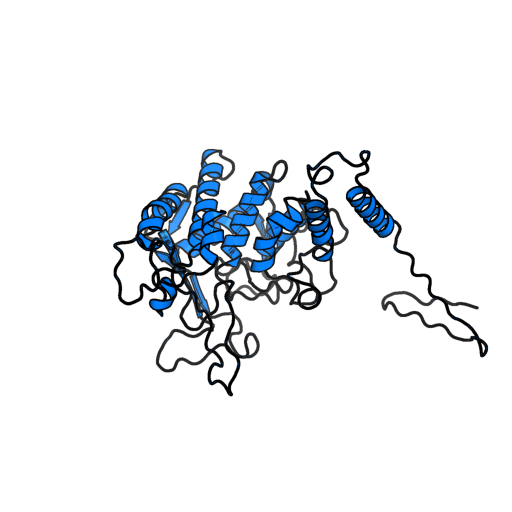.00 96.81 386 TYR A O 1
ATOM 3012 N N . GLN A 1 387 ? 7.886 11.514 -17.178 1.00 95.94 387 GLN A N 1
ATOM 3013 C CA . GLN A 1 387 ? 6.824 10.908 -17.984 1.00 95.94 387 GLN A CA 1
ATOM 3014 C C . GLN A 1 387 ? 5.431 11.292 -17.484 1.00 95.94 387 GLN A C 1
ATOM 3016 O O . GLN A 1 387 ? 5.094 11.093 -16.322 1.00 95.94 387 GLN A O 1
ATOM 3021 N N . LEU A 1 388 ? 4.578 11.793 -18.384 1.00 96.06 388 LEU A N 1
ATOM 3022 C CA . LEU A 1 388 ? 3.171 12.030 -18.066 1.00 96.06 388 LEU A CA 1
ATOM 3023 C C . LEU A 1 388 ? 2.439 10.684 -17.959 1.00 96.06 388 LEU A C 1
ATOM 3025 O O . LEU A 1 388 ? 2.144 10.047 -18.971 1.00 96.06 388 LEU A O 1
ATOM 3029 N N . ARG A 1 389 ? 2.152 10.259 -16.728 1.00 97.12 389 ARG A N 1
ATOM 3030 C CA . ARG A 1 389 ? 1.467 9.000 -16.391 1.00 97.12 389 ARG A CA 1
ATOM 3031 C C . ARG A 1 389 ? 0.282 9.263 -15.472 1.00 97.12 389 ARG A C 1
ATOM 3033 O O . ARG A 1 389 ? 0.184 10.323 -14.878 1.00 97.12 389 ARG A O 1
ATOM 3040 N N . CYS A 1 390 ? -0.626 8.302 -15.333 1.00 97.50 390 CYS A N 1
ATOM 3041 C CA . CYS A 1 390 ? -1.838 8.469 -14.524 1.00 97.50 390 CYS A CA 1
ATOM 3042 C C . CYS A 1 390 ? -1.609 8.420 -13.000 1.00 97.50 390 CYS A C 1
ATOM 3044 O O . CYS A 1 390 ? -2.544 8.676 -12.250 1.00 97.50 390 CYS A O 1
ATOM 3046 N N . ASN A 1 391 ? -0.395 8.123 -12.529 1.00 98.25 391 ASN A N 1
ATOM 3047 C CA . ASN A 1 391 ? -0.118 7.873 -11.109 1.00 98.25 391 ASN A CA 1
ATOM 3048 C C . ASN A 1 391 ? -0.350 9.094 -10.215 1.00 98.25 391 ASN A C 1
ATOM 3050 O O . ASN A 1 391 ? -0.860 8.952 -9.105 1.00 98.25 391 ASN A O 1
ATOM 3054 N N . PHE A 1 392 ? -0.078 10.304 -10.717 1.00 96.25 392 PHE A N 1
ATOM 3055 C CA . PHE A 1 392 ? -0.337 11.536 -9.965 1.00 96.25 392 PHE A CA 1
ATOM 3056 C C . PHE A 1 392 ? -1.827 11.725 -9.639 1.00 96.25 392 PHE A C 1
ATOM 3058 O O . PHE A 1 392 ? -2.155 12.440 -8.699 1.00 96.25 392 PHE A O 1
ATOM 3065 N N . ALA A 1 393 ? -2.743 11.086 -10.378 1.00 97.12 393 ALA A N 1
ATOM 3066 C CA . ALA A 1 393 ? -4.171 11.170 -10.085 1.00 97.12 393 ALA A CA 1
ATOM 3067 C C . ALA A 1 393 ? -4.518 10.536 -8.730 1.00 97.12 393 ALA A C 1
ATOM 3069 O O . ALA A 1 393 ? -5.458 10.987 -8.084 1.00 97.12 393 ALA A O 1
ATOM 3070 N N . ILE A 1 394 ? -3.743 9.539 -8.281 1.00 96.81 394 ILE A N 1
ATOM 3071 C CA . ILE A 1 394 ? -3.863 8.998 -6.922 1.00 96.81 394 ILE A CA 1
ATOM 3072 C C . ILE A 1 394 ? -3.476 10.088 -5.925 1.00 96.81 394 ILE A C 1
ATOM 3074 O O . ILE A 1 394 ? -4.256 10.382 -5.031 1.00 96.81 394 ILE A O 1
ATOM 3078 N N . ALA A 1 395 ? -2.337 10.751 -6.145 1.00 92.62 395 ALA A N 1
ATOM 3079 C CA . ALA A 1 395 ? -1.861 11.815 -5.268 1.00 92.62 395 ALA A CA 1
ATOM 3080 C C . ALA A 1 395 ? -2.821 13.010 -5.158 1.00 92.62 395 ALA A C 1
ATOM 3082 O O . ALA A 1 395 ? -2.906 13.628 -4.106 1.00 92.62 395 ALA A O 1
ATOM 3083 N N . LEU A 1 396 ? -3.563 13.327 -6.223 1.00 90.88 396 LEU A N 1
ATOM 3084 C CA . LEU A 1 396 ? -4.582 14.382 -6.200 1.00 90.88 396 LEU A CA 1
ATOM 3085 C C . LEU A 1 396 ? -5.887 13.969 -5.500 1.00 90.88 396 LEU A C 1
ATOM 3087 O O . LEU A 1 396 ? -6.683 14.838 -5.149 1.00 90.88 396 LEU A O 1
ATOM 3091 N N . ALA A 1 397 ? -6.153 12.668 -5.373 1.00 90.56 397 ALA A N 1
ATOM 3092 C CA . ALA A 1 397 ? -7.400 12.141 -4.821 1.00 90.56 397 ALA A CA 1
ATOM 3093 C C . ALA A 1 397 ? -7.306 11.773 -3.330 1.00 90.56 397 ALA A C 1
ATOM 3095 O O . ALA A 1 397 ? -8.340 11.683 -2.662 1.00 90.56 397 ALA A O 1
ATOM 3096 N N . THR A 1 398 ? -6.095 11.506 -2.841 1.00 76.88 398 THR A N 1
ATOM 3097 C CA . THR A 1 398 ? -5.772 11.143 -1.450 1.00 76.88 398 THR A CA 1
ATOM 3098 C C . THR A 1 398 ? -5.576 12.356 -0.567 1.00 76.88 398 THR A C 1
ATOM 3100 O O . THR A 1 398 ? -5.919 12.239 0.635 1.00 76.88 398 THR A O 1
#

Sequence (398 aa):
MCVVHGKENGAIELTDFPSGSVVAFRIRLSDAARTSIGTIRAVIAGNDELERGSNISTASSLVRALSVSSVSFVGHIPGAGLAPLPRCLKLEDKHASSLAAGLPHFAVGIWRNWGRDTFIALPGCLLRTGRFSDAKNIIISFAGSLRHGLIPNLLAEGEGARYNCRDAVWFWLYAIQSYVKQAPNGHEILKSNVRRIYPKDDTKFGEYAEDEPLIDVMCEALERHFEGIEFRERNAGPQIDEHMRDEAYYSILVGFNVKVFVDRNTGFIHGGNRWNCGTWMDKMGSSEKAGNRGEPATPRDGAAVELQALAYTVLCAMSEWSAAGIIQNTGVSNDTETWTWSQWAEKIKENFENNFYVGENHDGQYVNRKNMVKDTVDSSLGYTDYQLRCNFAIALAT

InterPro domains:
  IPR008928 Six-hairpin glycosidase superfamily [SSF48208] (98-396)
  IPR010401 Glycogen debranching enzyme [PTHR10569] (54-397)
  IPR012341 Six-hairpin glycosidase-like superfamily [G3DSA:1.50.10.10] (112-381)
  IPR032790 Glycogen debranching enzyme, C-terminal [PF06202] (87-397)

pLDDT: mean 88.14, std 15.71, range [37.03, 98.88]